Protein AF-V9EUL3-F1 (afdb_monomer)

InterPro domains:
  IPR000719 Protein kinase domain [PS50011] (181-438)
  IPR001245 Serine-threonine/tyrosine-protein kinase, catalytic domain [PF07714] (218-350)
  IPR011009 Protein kinase-like domain superfamily [SSF56112] (216-433)
  IPR051681 Serine/Threonine Kinases and Pseudokinases [PTHR44329] (217-435)

Foldseek 3Di:
DDDDPPPPPVDALLCVQPQVPDDCLDLQHLVDAAFDDAPLLACSRVSNVLSVVSVVDPHSPVSSVLSNLLCVVCVVLRPDPQLLVNLLCVLVNLVSSLVSLCSVCVVVVNNPDPVSVVSVVSNVVSVVVSLVVLVVQLPDPVSVCVSCPDQLSLQLSLQSLVVCCVPRVVSDDPSSVVSSVSSNVVSVVVDPHDDDDDPPQADDDLSVDDQKDKDWDPVALVLLVQLQLQLLLDDDPQAWAWRHWHSGDGTITITHHWAQQDFLPDDPPPDDDDDDDPVVVVVPDDPVVVVVSSLVRQLLSLQQLLSQLLQQVSQVVLQKFAPADASVQFTAHPVQRHIHGYSPRIDHHDDPVDLDPPDDDPRQLVRLQRSLQSVVLSQCCRFPPDNPVSPDDDDPADDPDDDPSADPLSVVLSCLSNPCPDPDNQHSLNNSLSSVVSNPPPDPPDPPDPPDDDQFAPALQQPAPVVVRDGPVVLLVVLVVLLVPLPQVLQNLQSVLLSVLLVLVVVQQRPDPDTHGPVLSVLSVVLSVVSSLLSVQLPQDDSANLLSLLLSLLSNSVSSNSLVSSVVSCVVDPHDCPDPSNVCPVSSVVSNSVSVVVLVCCLQDVVVRLVVDPDPVNSVLSVQSSLSSCCSHVHDPRDDPPDRPPSPDDSRSQKGFDAWDDDDPFFTWTWIDGSNHIDIDTDGPDDPVPVVSVVVVVVVVVVVPD

Sequence (706 aa):
CRFTTFLTVNMGRWQLWVNPRVAESDRWHSSRVGLVRSSAILGDHLVSELRELARASDDDMALARAGQFLNKKLRRFEDESRLLLRLADSARVIVLLQRAIESVLGMNDQLESELRDNWDRNLESERAEFIKKIDEILRDEEKLTNELGNNNRQMQIMTLLKYQLDQYSHVLTPRELDVVCEVFDTIGRRGNVMVGALPHWFAASELEWFRAKTTVVEEGEEACERQAAVWAKLHHPNVRKFFGACHVGTPFMIHEACSALPLLNQTIKRTRGRRKTRRERAIDKKLSKSEELAHRKETQTWRHVLGCALGLQYVHERGLVHERLTVDNLLYSQASQKGVLSGMGLVRRRNSGSLDFHDADPLESSDIFAFGLAIFEILVKDRSPDKIATRNSNFDNLPDVRPDFIKRTEWDLLLRMCTPDLVDSTSMPDVVHQLSVLARRDAPMTTRLPHDTPATVEDVSGYEIQTLGMTLEATLHEIEQICDETDCGSLNNVNRPVCDRIMDVYQQLKASPDPVAMDLVENFTLIVLRFYDMLDQRVLGGTSVVASICASGTVAGKNYSFHHDIDMLLRTSSLHNTAPVHNWQTQWKEARRRQSKTLKSCLEEPEPFFRQMSNDIERSEAVALIQFAASTQLGPSTVNKSEDPPLWFIPPYQVQLGRHIADGSFGAVHEGEWLDTDVVVKQVLLDPSDKENWEQFVTKRICGSH

Radius of gyration: 31.11 Å; Cα contacts (8 Å, |Δi|>4): 818; chains: 1; bounding box: 70×60×97 Å

Secondary structure (DSSP, 8-state):
------------HHHHHTGGGS-TTSTTSTT--S----SS-TTHHHHHHHHHHHHH-S--HHHHHHHHHHHHHHHHHHH---HHHHHHHHHHHHHHHHHHHHHHHHHTT-TTSHHHHHHHHHHHHHHHHHHHHHHHHHT-HHHHHHHH-SHHHHHHHHHHHHHHHHHHGGGS-HHHHHHHHHHHHHHHHHSS----PPPTTB-S-GGGSTTEEEEE-TT-HHHHHHHHHHHTT---TTBPPEEEEE-SSS-EEEEE-EEEPPPTTS-----------HHHHHS---THHHHHHHHHHHHHHHHHHHHHHHHHHHHHTTTEEESS--GGGEEEETTTTEEEE--TTEEE----S-----S--HHHHHHHHHHHHHHHHHHHHHH-S-TTGGGS---SS--SS--TTS-HHHHHHHHHHH-TTSSSPPPHHHHHHHHHHHHT----S-----TTS-SEES-STT-EETTTTEEHHHHHHHHHHHHHS-SSHHHHHHHHHHHHHHHHHHHHHHT-SSPEEHHHHHHHHHHHHHHHHHHHGGGSS---HHHHHHHHHHHHHHHHHHHHHHHHHHHHSS----SGGG-HHHHHHHHHHHHHHHHHHHHH--HHHHTT---HHHHHHHHHHHHHHHHHHT-TTSS-GGGPPPTT---GGGEEEEEEEEEETTEEEEEEEESSSEEEEEEE---TT-HHHHHHHHHHHHSS--

Nearest PDB structures (foldseek):
  3v5j-assembly2_B  TM=6.708E-01  e=3.372E-04  Homo sapiens
  2hwo-assembly2_B  TM=5.797E-01  e=7.414E-04  Gallus gallus
  8jf3-assembly1_B  TM=6.203E-01  e=2.756E-03  Homo sapiens
  6hvf-assembly1_A  TM=6.082E-01  e=2.879E-03  Gallus gallus
  1yoj-assembly2_B  TM=5.974E-01  e=2.879E-03  Homo sapiens

Structure (mmCIF, N/CA/C/O backbone):
data_AF-V9EUL3-F1
#
_entry.id   AF-V9EUL3-F1
#
loop_
_atom_site.group_PDB
_atom_site.id
_atom_site.type_symbol
_atom_site.label_atom_id
_atom_site.label_alt_id
_atom_site.label_comp_id
_atom_site.label_asym_id
_atom_site.label_entity_id
_atom_site.label_seq_id
_atom_site.pdbx_PDB_ins_code
_atom_site.Cartn_x
_atom_site.Cartn_y
_atom_site.Cartn_z
_atom_site.occupancy
_atom_site.B_iso_or_equiv
_atom_site.auth_seq_id
_atom_site.auth_comp_id
_atom_site.auth_asym_id
_atom_site.auth_atom_id
_atom_site.pdbx_PDB_model_num
ATOM 1 N N . CYS A 1 1 ? 27.782 -24.296 52.642 1.00 33.06 1 CYS A N 1
ATOM 2 C CA . CYS A 1 1 ? 26.795 -23.293 53.090 1.00 33.06 1 CYS A CA 1
ATOM 3 C C . CYS A 1 1 ? 25.763 -23.046 51.996 1.00 33.06 1 CYS A C 1
ATOM 5 O O . CYS A 1 1 ? 26.137 -22.580 50.935 1.00 33.06 1 CYS A O 1
ATOM 7 N N . ARG A 1 2 ? 24.506 -23.410 52.292 1.00 31.02 2 ARG A N 1
ATOM 8 C CA . ARG A 1 2 ? 23.234 -23.065 51.622 1.00 31.02 2 ARG A CA 1
ATOM 9 C C . ARG A 1 2 ? 23.160 -23.237 50.095 1.00 31.02 2 ARG A C 1
ATOM 11 O O . ARG A 1 2 ? 23.270 -22.284 49.337 1.00 31.02 2 ARG A O 1
ATOM 18 N N . PHE A 1 3 ? 22.839 -24.466 49.687 1.00 31.30 3 PHE A N 1
ATOM 19 C CA . PHE A 1 3 ? 22.032 -24.715 48.493 1.00 31.30 3 PHE A CA 1
ATOM 20 C C . PHE A 1 3 ? 20.616 -24.181 48.754 1.00 31.30 3 PHE A C 1
ATOM 22 O O . PHE A 1 3 ? 19.887 -24.747 49.565 1.00 31.30 3 PHE A O 1
ATOM 29 N N . THR A 1 4 ? 20.234 -23.083 48.107 1.00 32.59 4 THR A N 1
ATOM 30 C CA . THR A 1 4 ? 18.826 -22.726 47.916 1.00 32.59 4 THR A CA 1
ATOM 31 C C . THR A 1 4 ? 18.356 -23.385 46.630 1.00 32.59 4 THR A C 1
ATOM 33 O O . THR A 1 4 ? 18.744 -23.010 45.525 1.00 32.59 4 THR A O 1
ATOM 36 N N . THR A 1 5 ? 17.536 -24.412 46.793 1.00 35.25 5 THR A N 1
ATOM 37 C CA . THR A 1 5 ? 16.738 -25.036 45.746 1.00 35.25 5 THR A CA 1
ATOM 38 C C . THR A 1 5 ? 15.855 -23.953 45.122 1.00 35.25 5 THR A C 1
ATOM 40 O O . THR A 1 5 ? 14.875 -23.525 45.728 1.00 35.25 5 THR A O 1
ATOM 43 N N . PHE A 1 6 ? 16.203 -23.464 43.929 1.00 33.72 6 PHE A N 1
ATOM 44 C CA . PHE A 1 6 ? 15.247 -22.733 43.102 1.00 33.72 6 PHE A CA 1
ATOM 45 C C . PHE A 1 6 ? 14.192 -23.746 42.652 1.00 33.72 6 PHE A C 1
ATOM 47 O O . PHE A 1 6 ? 14.381 -24.467 41.672 1.00 33.72 6 PHE A O 1
ATOM 54 N N . LEU A 1 7 ? 13.091 -23.819 43.401 1.00 34.94 7 LEU A N 1
ATOM 55 C CA . LEU A 1 7 ? 11.810 -24.259 42.866 1.00 34.94 7 LEU A CA 1
ATOM 56 C C . LEU A 1 7 ? 11.535 -23.368 41.654 1.00 34.94 7 LEU A C 1
ATOM 58 O O . LEU A 1 7 ? 11.212 -22.189 41.787 1.00 34.94 7 LEU A O 1
ATOM 62 N N . THR A 1 8 ? 11.743 -23.911 40.461 1.00 37.00 8 THR A N 1
ATOM 63 C CA . THR A 1 8 ? 11.222 -23.321 39.236 1.00 37.00 8 THR A CA 1
ATOM 64 C C . THR A 1 8 ? 9.712 -23.480 39.320 1.00 37.00 8 THR A C 1
ATOM 66 O O . THR A 1 8 ? 9.162 -24.510 38.949 1.00 37.00 8 THR A O 1
ATOM 69 N N . VAL A 1 9 ? 9.039 -22.478 39.893 1.00 46.56 9 VAL A N 1
ATOM 70 C CA . VAL A 1 9 ? 7.596 -22.316 39.719 1.00 46.56 9 VAL A CA 1
ATOM 71 C C . VAL A 1 9 ? 7.387 -22.274 38.212 1.00 46.56 9 VAL A C 1
ATOM 73 O O . VAL A 1 9 ? 7.934 -21.400 37.535 1.00 46.56 9 VAL A O 1
ATOM 76 N N . ASN A 1 10 ? 6.688 -23.272 37.683 1.00 58.12 10 ASN A N 1
ATOM 77 C CA . ASN A 1 10 ? 6.337 -23.342 36.276 1.00 58.12 10 ASN A CA 1
ATOM 78 C C . ASN A 1 10 ? 5.360 -22.181 36.023 1.00 58.12 10 ASN A C 1
ATOM 80 O O . ASN A 1 10 ? 4.167 -22.300 36.278 1.00 58.12 10 ASN A O 1
ATOM 84 N N . MET A 1 11 ? 5.884 -20.998 35.687 1.00 70.38 11 MET A N 1
ATOM 85 C CA . MET A 1 11 ? 5.055 -19.821 35.433 1.00 70.38 11 MET A CA 1
ATOM 86 C C . MET A 1 11 ? 4.223 -20.078 34.176 1.00 70.38 11 MET A C 1
ATOM 88 O O . MET A 1 11 ? 4.790 -20.362 33.116 1.00 70.38 11 MET A O 1
ATOM 92 N N . GLY A 1 12 ? 2.902 -19.954 34.300 1.00 85.25 12 GLY A N 1
ATOM 93 C CA . GLY A 1 12 ? 1.974 -20.023 33.174 1.00 85.25 12 GLY A CA 1
ATOM 94 C C . GLY A 1 12 ? 2.268 -18.957 32.115 1.00 85.25 12 GLY A C 1
ATOM 95 O O . GLY A 1 12 ? 2.970 -17.957 32.335 1.00 85.25 12 GLY A O 1
ATOM 96 N N . ARG A 1 13 ? 1.761 -19.183 30.904 1.00 92.94 13 ARG A N 1
ATOM 97 C CA . ARG A 1 13 ? 1.953 -18.291 29.757 1.00 92.94 13 ARG A CA 1
ATOM 98 C C . ARG A 1 13 ? 1.288 -16.942 29.987 1.00 92.94 13 ARG A C 1
ATOM 100 O O . ARG A 1 13 ? 1.841 -15.940 29.534 1.00 92.94 13 ARG A O 1
ATOM 107 N N . TRP A 1 14 ? 0.185 -16.872 30.729 1.00 94.38 14 TRP A N 1
ATOM 108 C CA . TRP A 1 14 ? -0.475 -15.616 31.078 1.00 94.38 14 TRP A CA 1
ATOM 109 C C . TRP A 1 14 ? 0.453 -14.700 31.881 1.00 94.38 14 TRP A C 1
ATOM 111 O O . TRP A 1 14 ? 0.612 -13.526 31.533 1.00 94.38 14 TRP A O 1
ATOM 121 N N . GLN A 1 15 ? 1.158 -15.237 32.887 1.00 93.62 15 GLN A N 1
ATOM 122 C CA . GLN A 1 15 ? 2.125 -14.460 33.672 1.00 93.62 15 GLN A CA 1
ATOM 123 C C . GLN A 1 15 ? 3.308 -13.971 32.825 1.00 93.62 15 GLN A C 1
ATOM 125 O O . GLN A 1 15 ? 3.889 -12.930 33.120 1.00 93.62 15 GLN A O 1
ATOM 130 N N . LEU A 1 16 ? 3.664 -14.690 31.759 1.00 92.75 16 LEU A N 1
ATOM 131 C CA . LEU A 1 16 ? 4.765 -14.317 30.868 1.00 92.75 16 LEU A CA 1
ATOM 132 C C . LEU A 1 16 ? 4.341 -13.343 29.760 1.00 92.75 16 LEU A C 1
ATOM 134 O O . LEU A 1 16 ? 5.162 -12.558 29.277 1.00 92.75 16 LEU A O 1
ATOM 138 N N . TRP A 1 17 ? 3.094 -13.419 29.295 1.00 92.94 17 TRP A N 1
ATOM 139 C CA . TRP A 1 17 ? 2.640 -12.734 28.081 1.00 92.94 17 TRP A CA 1
ATOM 140 C C . TRP A 1 17 ? 1.683 -11.575 28.341 1.00 92.94 17 TRP A C 1
ATOM 142 O O . TRP A 1 17 ? 1.701 -10.627 27.552 1.00 92.94 17 TRP A O 1
ATOM 152 N N . VAL A 1 18 ? 0.907 -11.603 29.425 1.00 94.50 18 VAL A N 1
ATOM 153 C CA . VAL A 1 18 ? -0.072 -10.557 29.760 1.00 94.50 18 VAL A CA 1
ATOM 154 C C . VAL A 1 18 ? 0.434 -9.686 30.906 1.00 94.50 18 VAL A C 1
ATOM 156 O O . VAL A 1 18 ? 0.580 -8.484 30.705 1.00 94.50 18 VAL A O 1
ATOM 159 N N . ASN A 1 19 ? 0.801 -10.268 32.056 1.00 95.50 19 ASN A N 1
ATOM 160 C CA . ASN A 1 19 ? 1.192 -9.494 33.249 1.00 95.50 19 ASN A CA 1
ATOM 161 C C . ASN A 1 19 ? 2.267 -8.417 32.997 1.00 95.50 19 ASN A C 1
ATOM 163 O O . ASN A 1 19 ? 2.088 -7.307 33.483 1.00 95.50 19 ASN A O 1
ATOM 167 N N . PRO A 1 20 ? 3.338 -8.646 32.205 1.00 95.31 20 PRO A N 1
ATOM 168 C CA . PRO A 1 20 ? 4.370 -7.626 31.991 1.00 95.31 20 PRO A CA 1
ATOM 169 C C . PRO A 1 20 ? 3.895 -6.386 31.216 1.00 95.31 20 PRO A C 1
ATOM 171 O O . PRO A 1 20 ? 4.674 -5.457 31.024 1.00 95.31 20 PRO A O 1
ATOM 174 N N . ARG A 1 21 ? 2.660 -6.395 30.696 1.00 91.94 21 ARG A N 1
ATOM 175 C CA . ARG A 1 21 ? 2.068 -5.312 29.897 1.00 91.94 21 ARG A CA 1
ATOM 176 C C . ARG A 1 21 ? 1.068 -4.469 30.681 1.00 91.94 21 ARG A C 1
ATOM 178 O O . ARG A 1 21 ? 0.577 -3.486 30.138 1.00 91.94 21 ARG A O 1
ATOM 185 N N . VAL A 1 22 ? 0.743 -4.859 31.912 1.00 93.69 22 VAL A N 1
ATOM 186 C CA . VAL A 1 22 ? -0.338 -4.257 32.697 1.00 93.69 22 VAL A CA 1
ATOM 187 C C . VAL A 1 22 ? 0.098 -4.047 34.143 1.00 93.69 22 VAL A C 1
ATOM 189 O O . VAL A 1 22 ? 0.951 -4.768 34.656 1.00 93.69 22 VAL A O 1
ATOM 192 N N . ALA A 1 23 ? -0.471 -3.042 34.806 1.00 93.38 23 ALA A N 1
ATOM 193 C CA . ALA A 1 23 ? -0.219 -2.819 36.226 1.00 93.38 23 ALA A CA 1
ATOM 194 C C . ALA A 1 23 ? -0.854 -3.933 37.071 1.00 93.38 23 ALA A C 1
ATOM 196 O O . ALA A 1 23 ? -1.847 -4.535 36.674 1.00 93.38 23 ALA A O 1
ATOM 197 N N . GLU A 1 24 ? -0.341 -4.171 38.276 1.00 92.69 24 GLU A N 1
ATOM 198 C CA . GLU A 1 24 ? -0.899 -5.192 39.174 1.00 92.69 24 GLU A CA 1
ATOM 199 C C . GLU A 1 24 ? -2.355 -4.899 39.594 1.00 92.69 24 GLU A C 1
ATOM 201 O O . GLU A 1 24 ? -3.129 -5.812 39.881 1.00 92.69 24 GLU A O 1
ATOM 206 N N . SER A 1 25 ? -2.753 -3.623 39.585 1.00 91.06 25 SER A N 1
ATOM 207 C CA . SER A 1 25 ? -4.126 -3.176 39.839 1.00 91.06 25 SER A CA 1
ATOM 208 C C . SER A 1 25 ? -5.067 -3.335 38.639 1.00 91.06 25 SER A C 1
ATOM 210 O O . SER A 1 25 ? -6.284 -3.219 38.805 1.00 91.06 25 SER A O 1
ATOM 212 N N . ASP A 1 26 ? -4.540 -3.600 37.448 1.00 94.00 26 ASP A N 1
ATOM 213 C CA . ASP A 1 26 ? -5.305 -3.672 36.207 1.00 94.00 26 ASP A CA 1
ATOM 214 C C . ASP A 1 26 ? -6.207 -4.924 36.181 1.00 94.00 26 ASP A C 1
ATOM 216 O O . ASP A 1 26 ? -5.843 -5.971 36.729 1.00 94.00 26 ASP A O 1
ATOM 220 N N . ARG A 1 27 ? -7.384 -4.844 35.536 1.00 95.38 27 ARG A N 1
ATOM 221 C CA . ARG A 1 27 ? -8.295 -5.990 35.381 1.00 95.38 27 ARG A CA 1
ATOM 222 C C . ARG A 1 27 ? -7.607 -7.164 34.684 1.00 95.38 27 ARG A C 1
ATOM 224 O O . ARG A 1 27 ? -7.942 -8.304 34.951 1.00 95.38 27 ARG A O 1
ATOM 231 N N . TRP A 1 28 ? -6.621 -6.930 33.826 1.00 96.25 28 TRP A N 1
ATOM 232 C CA . TRP A 1 28 ? -5.928 -7.987 33.081 1.00 96.25 28 TRP A CA 1
ATOM 233 C C . TRP A 1 28 ? -4.908 -8.794 33.900 1.00 96.25 28 TRP A C 1
ATOM 235 O O . TRP A 1 28 ? -4.511 -9.888 33.483 1.00 96.25 28 TRP A O 1
ATOM 245 N N . HIS A 1 29 ? -4.452 -8.272 35.041 1.00 96.12 29 HIS A N 1
ATOM 246 C CA . HIS A 1 29 ? -3.358 -8.881 35.791 1.00 96.12 29 HIS A CA 1
ATOM 247 C C . HIS A 1 29 ? -3.802 -10.157 36.522 1.00 96.12 29 HIS A C 1
ATOM 249 O O . HIS A 1 29 ? -4.846 -10.191 37.172 1.00 96.12 29 HIS A O 1
ATOM 255 N N . SER A 1 30 ? -2.988 -11.218 36.471 1.00 93.69 30 SER A N 1
ATOM 256 C CA . SER A 1 30 ? -3.366 -12.531 37.024 1.00 93.69 30 SER A CA 1
ATOM 257 C C . SER A 1 30 ? -3.509 -12.576 38.553 1.00 93.69 30 SER A C 1
ATOM 259 O O . SER A 1 30 ? -4.006 -13.572 39.080 1.00 93.69 30 SER A O 1
ATOM 261 N N . SER A 1 31 ? -3.043 -11.550 39.280 1.00 93.25 31 SER A N 1
ATOM 262 C CA . SER A 1 31 ? -3.255 -11.430 40.735 1.00 93.25 31 SER A CA 1
ATOM 263 C C . SER A 1 31 ? -4.700 -11.071 41.092 1.00 93.25 31 SER A C 1
ATOM 265 O O . SER A 1 31 ? -5.115 -11.266 42.233 1.00 93.25 31 SER A O 1
ATOM 267 N N . ARG A 1 32 ? -5.484 -10.571 40.128 1.00 94.50 32 ARG A N 1
ATOM 268 C CA . ARG A 1 32 ? -6.911 -10.312 40.304 1.00 94.50 32 ARG A CA 1
ATOM 269 C C . ARG A 1 32 ? -7.708 -11.615 40.221 1.00 94.50 32 ARG A C 1
ATOM 271 O O . ARG A 1 32 ? -7.505 -12.416 39.306 1.00 94.50 32 ARG A O 1
ATOM 278 N N . VAL A 1 33 ? -8.632 -11.802 41.160 1.00 90.81 33 VAL A N 1
ATOM 279 C CA . VAL A 1 33 ? -9.498 -12.987 41.265 1.00 90.81 33 VAL A CA 1
ATOM 280 C C . VAL A 1 33 ? -10.951 -12.558 41.122 1.00 90.81 33 VAL A C 1
ATOM 282 O O . VAL A 1 33 ? -11.360 -11.578 41.748 1.00 90.81 33 VAL A O 1
ATOM 285 N N . GLY A 1 34 ? -11.711 -13.291 40.309 1.00 92.00 34 GLY A N 1
ATOM 286 C CA . GLY A 1 34 ? -13.106 -12.981 40.016 1.00 92.00 34 GLY A CA 1
ATOM 287 C C . GLY A 1 34 ? -13.290 -11.674 39.241 1.00 92.00 34 GLY A C 1
ATOM 288 O O . GLY A 1 34 ? -12.338 -11.100 38.698 1.00 92.00 34 GLY A O 1
ATOM 289 N N . LEU A 1 35 ? -14.541 -11.208 39.189 1.00 94.25 35 LEU A N 1
ATOM 290 C CA . LEU A 1 35 ? -14.941 -10.043 38.406 1.00 94.25 35 LEU A CA 1
ATOM 291 C C . LEU A 1 35 ? -14.294 -8.758 38.940 1.00 94.25 35 LEU A C 1
ATOM 293 O O . LEU A 1 35 ? -14.476 -8.383 40.098 1.00 94.25 35 LEU A O 1
ATOM 297 N N . VAL A 1 36 ? -13.590 -8.042 38.062 1.00 95.00 36 VAL A N 1
ATOM 298 C CA . VAL A 1 36 ? -13.013 -6.725 38.359 1.00 95.00 36 VAL A CA 1
ATOM 299 C C . VAL A 1 36 ? -13.748 -5.694 37.522 1.00 95.00 36 VAL A C 1
ATOM 301 O O . VAL A 1 36 ? -13.611 -5.692 36.302 1.00 95.00 36 VAL A O 1
ATOM 304 N N . ARG A 1 37 ? -14.509 -4.818 38.183 1.00 93.25 37 ARG A N 1
ATOM 305 C CA . ARG A 1 37 ? -15.196 -3.704 37.524 1.00 93.25 37 ARG A CA 1
ATOM 306 C C . ARG A 1 37 ? -14.199 -2.608 37.181 1.00 93.25 37 ARG A C 1
ATOM 308 O O . ARG A 1 37 ? -13.534 -2.076 38.071 1.00 93.25 37 ARG A O 1
ATOM 315 N N . SER A 1 38 ? -14.098 -2.275 35.904 1.00 92.75 38 SER A N 1
ATOM 316 C CA . SER A 1 38 ? -13.234 -1.205 35.414 1.00 92.75 38 SER A CA 1
ATOM 317 C C . SER A 1 38 ? -14.044 0.041 35.050 1.00 92.75 38 SER A C 1
ATOM 319 O O . SER A 1 38 ? -15.269 0.009 34.927 1.00 92.75 38 SER A O 1
ATOM 321 N N . SER A 1 39 ? -13.358 1.165 34.819 1.00 90.56 39 SER A N 1
ATOM 322 C CA . SER A 1 39 ? -13.976 2.303 34.127 1.00 90.56 39 SER A CA 1
ATOM 323 C C . SER A 1 39 ? -14.440 1.908 32.723 1.00 90.56 39 SER A C 1
ATOM 325 O O . SER A 1 39 ? -15.335 2.555 32.174 1.00 90.56 39 SER A O 1
ATOM 327 N N . ALA A 1 40 ? -13.866 0.836 32.157 1.00 89.06 40 ALA A N 1
ATOM 328 C CA . ALA A 1 40 ? -14.165 0.397 30.817 1.00 89.06 40 ALA A CA 1
ATOM 329 C C . ALA A 1 40 ? -15.574 -0.203 30.675 1.00 89.06 40 ALA A C 1
ATOM 331 O O . ALA A 1 40 ? -16.248 0.072 29.681 1.00 89.06 40 ALA A O 1
ATOM 332 N N . ILE A 1 41 ? -16.036 -0.946 31.685 1.00 94.94 41 ILE A N 1
ATOM 333 C CA . ILE A 1 41 ? -17.297 -1.708 31.711 1.00 94.94 41 ILE A CA 1
ATOM 334 C C . ILE A 1 41 ? -17.306 -2.844 30.681 1.00 94.94 41 ILE A C 1
ATOM 336 O O . ILE A 1 41 ? -17.338 -4.007 31.065 1.00 94.94 41 ILE A O 1
ATOM 340 N N . LEU A 1 42 ? -17.222 -2.527 29.384 1.00 96.62 42 LEU A N 1
ATOM 341 C CA . LEU A 1 42 ? -17.258 -3.518 28.310 1.00 96.62 42 LEU A CA 1
ATOM 342 C C . LEU A 1 42 ? -16.093 -4.516 28.426 1.00 96.62 42 LEU A C 1
ATOM 344 O O . LEU A 1 42 ? -14.908 -4.151 28.460 1.00 96.62 42 LEU A O 1
ATOM 348 N N . GLY A 1 43 ? -16.441 -5.798 28.466 1.00 95.88 43 GLY A N 1
ATOM 349 C CA . GLY A 1 43 ? -15.536 -6.934 28.550 1.00 95.88 43 GLY A CA 1
ATOM 350 C C . GLY A 1 43 ? -15.049 -7.277 29.959 1.00 95.88 43 GLY A C 1
ATOM 351 O O . GLY A 1 43 ? -14.179 -8.135 30.066 1.00 95.88 43 GLY A O 1
ATOM 352 N N . ASP A 1 44 ? -15.539 -6.643 31.033 1.00 96.56 44 ASP A N 1
ATOM 353 C CA . ASP A 1 44 ? -15.066 -6.927 32.404 1.00 96.56 44 ASP A CA 1
ATOM 354 C C . ASP A 1 44 ? -15.238 -8.414 32.762 1.00 96.56 44 ASP A C 1
ATOM 356 O O . ASP A 1 44 ? -14.316 -9.047 33.295 1.00 96.56 44 ASP A O 1
ATOM 360 N N . HIS A 1 45 ? -16.389 -8.980 32.405 1.00 96.12 45 HIS A N 1
ATOM 361 C CA . HIS A 1 45 ? -16.736 -10.380 32.577 1.00 96.12 45 HIS A CA 1
ATOM 362 C C . HIS A 1 45 ? -15.870 -11.279 31.700 1.00 96.12 45 HIS A C 1
ATOM 364 O O . HIS A 1 45 ? -15.229 -12.185 32.221 1.00 96.12 45 HIS A O 1
ATOM 370 N N . LEU A 1 46 ? -15.756 -11.005 30.394 1.00 95.31 46 LEU A N 1
ATOM 371 C CA . LEU A 1 46 ? -14.929 -11.825 29.499 1.00 95.31 46 LEU A CA 1
ATOM 372 C C . LEU A 1 46 ? -13.474 -11.891 29.975 1.00 95.31 46 LEU A C 1
ATOM 374 O O . LEU A 1 46 ? -12.884 -12.967 30.024 1.00 95.31 46 LEU A O 1
ATOM 378 N N . VAL A 1 47 ? -12.882 -10.757 30.361 1.00 96.19 47 VAL A N 1
ATOM 379 C CA . VAL A 1 47 ? -11.505 -10.759 30.873 1.00 96.19 47 VAL A CA 1
ATOM 380 C C . VAL A 1 47 ? -11.419 -11.553 32.177 1.00 96.19 47 VAL A C 1
ATOM 382 O O . VAL A 1 47 ? -10.440 -12.267 32.376 1.00 96.19 47 VAL A O 1
ATOM 385 N N . SER A 1 48 ? -12.432 -11.466 33.047 1.00 95.38 48 SER A N 1
ATOM 386 C CA . SER A 1 48 ? -12.517 -12.300 34.252 1.00 95.38 48 SER A CA 1
ATOM 387 C C . SER A 1 48 ? -12.485 -13.783 33.931 1.00 95.38 48 SER A C 1
ATOM 389 O O . SER A 1 48 ? -11.618 -14.495 34.432 1.00 95.38 48 SER A O 1
ATOM 391 N N . GLU A 1 49 ? -13.357 -14.224 33.039 1.00 93.94 49 GLU A N 1
ATOM 392 C CA . GLU A 1 49 ? -13.459 -15.622 32.644 1.00 93.94 49 GLU A CA 1
ATOM 393 C C . GLU A 1 49 ? -12.169 -16.126 31.992 1.00 93.94 49 GLU A C 1
ATOM 395 O O . GLU A 1 49 ? -11.678 -17.194 32.343 1.00 93.94 49 GLU A O 1
ATOM 400 N N . LEU A 1 50 ? -11.537 -15.330 31.123 1.00 93.44 50 LEU A N 1
ATOM 401 C CA . LEU A 1 50 ? -10.243 -15.687 30.533 1.00 93.44 50 LEU A CA 1
ATOM 402 C C . LEU A 1 50 ? -9.151 -15.885 31.589 1.00 93.44 50 LEU A C 1
ATOM 404 O O . LEU A 1 50 ? -8.348 -16.811 31.462 1.00 93.44 50 LEU A O 1
ATOM 408 N N . ARG A 1 51 ? -9.115 -15.041 32.630 1.00 94.25 51 ARG A N 1
ATOM 409 C CA . ARG A 1 51 ? -8.161 -15.192 33.740 1.00 94.25 51 ARG A CA 1
ATOM 410 C C . ARG A 1 51 ? -8.439 -16.456 34.548 1.00 94.25 51 ARG A C 1
ATOM 412 O O . ARG A 1 51 ? -7.492 -17.161 34.888 1.00 94.25 51 ARG A O 1
ATOM 419 N N . GLU A 1 52 ? -9.702 -16.732 34.870 1.00 92.56 52 GLU A N 1
ATOM 420 C CA . GLU A 1 52 ? -10.082 -17.913 35.652 1.00 92.56 52 GLU A CA 1
ATOM 421 C C . GLU A 1 52 ? -9.826 -19.210 34.872 1.00 92.56 52 GLU A C 1
ATOM 423 O O . GLU A 1 52 ? -9.198 -20.126 35.403 1.00 92.56 52 GLU A O 1
ATOM 428 N N . LEU A 1 53 ? -10.187 -19.256 33.586 1.00 91.06 53 LEU A N 1
ATOM 429 C CA . LEU A 1 53 ? -9.878 -20.383 32.702 1.00 91.06 53 LEU A CA 1
ATOM 430 C C . LEU A 1 53 ? -8.366 -20.600 32.567 1.00 91.06 53 LEU A C 1
ATOM 432 O O . LEU A 1 53 ? -7.899 -21.734 32.641 1.00 91.06 53 LEU A O 1
ATOM 436 N N . ALA A 1 54 ? -7.578 -19.529 32.417 1.00 91.06 54 ALA A N 1
ATOM 437 C CA . ALA A 1 54 ? -6.121 -19.639 32.334 1.00 91.06 54 ALA A CA 1
ATOM 438 C C . ALA A 1 54 ? -5.508 -20.140 33.650 1.00 91.06 54 ALA A C 1
ATOM 440 O O . ALA A 1 54 ? -4.522 -20.869 33.628 1.00 91.06 54 ALA A O 1
ATOM 441 N N . ARG A 1 55 ? -6.096 -19.777 34.796 1.00 90.19 55 ARG A N 1
ATOM 442 C CA . ARG A 1 55 ? -5.662 -20.242 36.120 1.00 90.19 55 ARG A CA 1
ATOM 443 C C . ARG A 1 55 ? -6.006 -21.711 36.367 1.00 90.19 55 ARG A C 1
ATOM 445 O O . ARG A 1 55 ? -5.259 -22.382 37.073 1.00 90.19 55 ARG A O 1
ATOM 452 N N . ALA A 1 56 ? -7.127 -22.181 35.824 1.00 88.88 56 ALA A N 1
ATOM 453 C CA . ALA A 1 56 ? -7.579 -23.564 35.946 1.00 88.88 56 ALA A CA 1
ATOM 454 C C . ALA A 1 56 ? -6.934 -24.517 34.921 1.00 88.88 56 ALA A C 1
ATOM 456 O O . ALA A 1 56 ? -7.010 -25.729 35.105 1.00 88.88 56 ALA A O 1
ATOM 457 N N . SER A 1 57 ? -6.320 -23.992 33.855 1.00 86.31 57 SER A N 1
ATOM 458 C CA . SER A 1 57 ? -5.691 -24.793 32.798 1.00 86.31 57 SER A CA 1
ATOM 459 C C . SER A 1 57 ? -4.256 -25.204 33.141 1.00 86.31 57 SER A C 1
ATOM 461 O O . SER A 1 57 ? -3.451 -24.383 33.579 1.00 86.31 57 SER A O 1
ATOM 463 N N . ASP A 1 58 ? -3.906 -26.458 32.840 1.00 81.88 58 ASP A N 1
ATOM 464 C CA . ASP A 1 58 ? -2.526 -26.960 32.909 1.00 81.88 58 ASP A CA 1
ATOM 465 C C . ASP A 1 58 ? -1.634 -26.405 31.772 1.00 81.88 58 ASP A C 1
ATOM 467 O O . ASP A 1 58 ? -0.421 -26.257 31.947 1.00 81.88 58 ASP A O 1
ATOM 471 N N . ASP A 1 59 ? -2.224 -26.072 30.613 1.00 86.62 59 ASP A N 1
ATOM 472 C CA . ASP A 1 59 ? -1.580 -25.345 29.507 1.00 86.62 59 ASP A CA 1
ATOM 473 C C . ASP A 1 59 ? -2.459 -24.166 29.074 1.00 86.62 59 ASP A C 1
ATOM 475 O O . ASP A 1 59 ? -3.438 -24.292 28.337 1.00 86.62 59 ASP A O 1
ATOM 479 N N . ASP A 1 60 ? -2.112 -22.977 29.549 1.00 90.06 60 ASP A N 1
ATOM 480 C CA . ASP A 1 60 ? -2.841 -21.738 29.296 1.00 90.06 60 ASP A CA 1
ATOM 481 C C . ASP A 1 60 ? -2.383 -21.023 28.014 1.00 90.06 60 ASP A C 1
ATOM 483 O O . ASP A 1 60 ? -2.722 -19.860 27.802 1.00 90.06 60 ASP A O 1
ATOM 487 N N . MET A 1 61 ? -1.612 -21.673 27.129 1.00 90.00 61 MET A N 1
ATOM 488 C CA . MET A 1 61 ? -1.015 -21.015 25.962 1.00 90.00 61 MET A CA 1
ATOM 489 C C . MET A 1 61 ? -2.034 -20.309 25.061 1.00 90.00 61 MET A C 1
ATOM 491 O O . MET A 1 61 ? -1.813 -19.157 24.675 1.00 90.00 61 MET A O 1
ATOM 495 N N . ALA A 1 62 ? -3.121 -20.986 24.692 1.00 86.56 62 ALA A N 1
ATOM 496 C CA . ALA A 1 62 ? -4.141 -20.419 23.812 1.00 86.56 62 ALA A CA 1
ATOM 497 C C . ALA A 1 62 ? -4.859 -19.234 24.479 1.00 86.56 62 ALA A C 1
ATOM 499 O O . ALA A 1 62 ? -4.965 -18.158 23.886 1.00 86.56 62 ALA A O 1
ATOM 500 N N . LEU A 1 63 ? -5.240 -19.394 25.749 1.00 91.25 63 LEU A N 1
ATOM 501 C CA . LEU A 1 63 ? -5.896 -18.364 26.559 1.00 91.25 63 LEU A CA 1
ATOM 502 C C . LEU A 1 63 ? -4.990 -17.149 26.774 1.00 91.25 63 LEU A C 1
ATOM 504 O O . LEU A 1 63 ? -5.420 -16.016 26.586 1.00 91.25 63 LEU A O 1
ATOM 508 N N . ALA A 1 64 ? -3.709 -17.361 27.074 1.00 92.12 64 ALA A N 1
ATOM 509 C CA . ALA A 1 64 ? -2.726 -16.295 27.221 1.00 92.12 64 ALA A CA 1
ATOM 510 C C . ALA A 1 64 ? -2.476 -15.538 25.907 1.00 92.12 64 ALA A C 1
ATOM 512 O O . ALA A 1 64 ? -2.253 -14.326 25.938 1.00 92.12 64 ALA A O 1
ATOM 513 N N . ARG A 1 65 ? -2.531 -16.210 24.744 1.00 90.38 65 ARG A N 1
ATOM 514 C CA . ARG A 1 65 ? -2.492 -15.527 23.435 1.00 90.38 65 ARG A CA 1
ATOM 515 C C . ARG A 1 65 ? -3.748 -14.705 23.197 1.00 90.38 65 ARG A C 1
ATOM 517 O O . ARG A 1 65 ? -3.618 -13.551 22.794 1.00 90.38 65 ARG A O 1
ATOM 524 N N . ALA A 1 66 ? -4.926 -15.272 23.456 1.00 90.12 66 ALA A N 1
ATOM 525 C CA . ALA A 1 66 ? -6.197 -14.566 23.324 1.00 90.12 66 ALA A CA 1
ATOM 526 C C . ALA A 1 66 ? -6.232 -13.332 24.239 1.00 90.12 66 ALA A C 1
ATOM 528 O O . ALA A 1 66 ? -6.500 -12.228 23.771 1.00 90.12 66 ALA A O 1
ATOM 529 N N . GLY A 1 67 ? -5.838 -13.485 25.505 1.00 93.31 67 GLY A N 1
ATOM 530 C CA . GLY A 1 67 ? -5.735 -12.399 26.475 1.00 93.31 67 GLY A CA 1
ATOM 531 C C . GLY A 1 67 ? -4.728 -11.325 26.064 1.00 93.31 67 GLY A C 1
ATOM 532 O O . GLY A 1 67 ? -5.053 -10.142 26.080 1.00 93.31 67 GLY A O 1
ATOM 533 N N . GLN A 1 68 ? -3.528 -11.708 25.611 1.00 93.25 68 GLN A N 1
ATOM 534 C CA . GLN A 1 68 ? -2.532 -10.754 25.107 1.00 93.25 68 GLN A CA 1
ATOM 535 C C . GLN A 1 68 ? -3.041 -9.985 23.879 1.00 93.25 68 GLN A C 1
ATOM 537 O O . GLN A 1 68 ? -2.823 -8.775 23.768 1.00 93.25 68 GLN A O 1
ATOM 542 N N . PHE A 1 69 ? -3.688 -10.683 22.945 1.00 90.19 69 PHE A N 1
ATOM 543 C CA . PHE A 1 69 ? -4.261 -10.080 21.749 1.00 90.19 69 PHE A CA 1
ATOM 544 C C . PHE A 1 69 ? -5.371 -9.092 22.111 1.00 90.19 69 PHE A C 1
ATOM 546 O O . PHE A 1 69 ? -5.325 -7.940 21.677 1.00 90.19 69 PHE A O 1
ATOM 553 N N . LEU A 1 70 ? -6.323 -9.516 22.943 1.00 92.75 70 LEU A N 1
ATOM 554 C CA . LEU A 1 70 ? -7.471 -8.711 23.333 1.00 92.75 70 LEU A CA 1
ATOM 555 C C . LEU A 1 70 ? -7.043 -7.498 24.173 1.00 92.75 70 LEU A C 1
ATOM 557 O O . LEU A 1 70 ? -7.459 -6.385 23.865 1.00 92.75 70 LEU A O 1
ATOM 561 N N . ASN A 1 71 ? -6.117 -7.665 25.124 1.00 94.12 71 ASN A N 1
ATOM 562 C CA . ASN A 1 71 ? -5.528 -6.561 25.887 1.00 94.12 71 ASN A CA 1
ATOM 563 C C . ASN A 1 71 ? -4.899 -5.507 24.966 1.00 94.12 71 ASN A C 1
ATOM 565 O O . ASN A 1 71 ? -5.204 -4.323 25.081 1.00 94.12 71 ASN A O 1
ATOM 569 N N . LYS A 1 72 ? -4.081 -5.930 23.990 1.00 90.62 72 LYS A N 1
ATOM 570 C CA . LYS A 1 72 ? -3.484 -5.005 23.013 1.00 90.62 72 LYS A CA 1
ATOM 571 C C . LYS A 1 72 ? -4.557 -4.246 22.225 1.00 90.62 72 LYS A C 1
ATOM 573 O O . LYS A 1 72 ? -4.374 -3.069 21.923 1.00 90.62 72 LYS A O 1
ATOM 578 N N . LYS A 1 73 ? -5.646 -4.922 21.854 1.00 89.38 73 LYS A N 1
ATOM 579 C CA . LYS A 1 73 ? -6.714 -4.363 21.018 1.00 89.38 73 LYS A CA 1
ATOM 580 C C . LYS A 1 73 ? -7.669 -3.442 21.791 1.00 89.38 73 LYS A C 1
ATOM 582 O O . LYS A 1 73 ? -8.197 -2.506 21.195 1.00 89.38 73 LYS A O 1
ATOM 587 N N . LEU A 1 74 ? -7.866 -3.686 23.086 1.00 92.56 74 LEU A N 1
ATOM 588 C CA . LEU A 1 74 ? -8.731 -2.891 23.962 1.00 92.56 74 LEU A CA 1
ATOM 589 C C . LEU A 1 74 ? -7.998 -1.746 24.664 1.00 92.56 74 LEU A C 1
ATOM 591 O O . LEU A 1 74 ? -8.652 -0.814 25.111 1.00 92.56 74 LEU A O 1
ATOM 595 N N . ARG A 1 75 ? -6.659 -1.747 24.698 1.00 91.25 75 ARG A N 1
ATOM 596 C CA . ARG A 1 75 ? -5.880 -0.757 25.455 1.00 91.25 75 ARG A CA 1
ATOM 597 C C . ARG A 1 75 ? -6.251 0.698 25.158 1.00 91.25 75 ARG A C 1
ATOM 599 O O . ARG A 1 75 ? -6.508 1.447 26.088 1.00 91.25 75 ARG A O 1
ATOM 606 N N . ARG A 1 76 ? -6.350 1.090 23.879 1.00 89.06 76 ARG A N 1
ATOM 607 C CA . ARG A 1 76 ? -6.730 2.472 23.507 1.00 89.06 76 ARG A CA 1
ATOM 608 C C . ARG A 1 76 ? -8.135 2.844 23.994 1.00 89.06 76 ARG A C 1
ATOM 610 O O . ARG A 1 76 ? -8.353 3.983 24.375 1.00 89.06 76 ARG A O 1
ATOM 617 N N . PHE A 1 77 ? -9.061 1.888 23.991 1.00 92.88 77 PHE A N 1
ATOM 618 C CA . PHE A 1 77 ? -10.431 2.086 24.460 1.00 92.88 77 PHE A CA 1
ATOM 619 C C . PHE A 1 77 ? -10.528 2.133 25.992 1.00 92.88 77 PHE A C 1
ATOM 621 O O . PHE A 1 77 ? -11.356 2.864 26.528 1.00 92.88 77 PHE A O 1
ATOM 628 N N . GLU A 1 78 ? -9.705 1.348 26.692 1.00 93.81 78 GLU A N 1
ATOM 629 C CA . GLU A 1 78 ? -9.630 1.319 28.159 1.00 93.81 78 GLU A CA 1
ATOM 630 C C . GLU A 1 78 ? -8.900 2.549 28.733 1.00 93.81 78 GLU A C 1
ATOM 632 O O . GLU A 1 78 ? -9.260 3.006 29.816 1.00 93.81 78 GLU A O 1
ATOM 637 N N . ASP A 1 79 ? -7.910 3.091 28.013 1.00 92.31 79 ASP A N 1
ATOM 638 C CA . ASP A 1 79 ? -7.139 4.279 28.414 1.00 92.31 79 ASP A CA 1
ATOM 639 C C . ASP A 1 79 ? -7.838 5.612 28.093 1.00 92.31 79 ASP A C 1
ATOM 641 O O . ASP A 1 79 ? -7.487 6.642 28.671 1.00 92.31 79 ASP A O 1
ATOM 645 N N . GLU A 1 80 ? -8.809 5.625 27.174 1.00 93.56 80 GLU A N 1
ATOM 646 C CA . GLU A 1 80 ? -9.595 6.828 26.889 1.00 93.56 80 GLU A CA 1
ATOM 647 C C . GLU A 1 80 ? -10.480 7.157 28.096 1.00 93.56 80 GLU A C 1
ATOM 649 O O . GLU A 1 80 ? -11.210 6.311 28.607 1.00 93.56 80 GLU A O 1
ATOM 654 N N . SER A 1 81 ? -10.413 8.395 28.579 1.00 92.88 81 SER A N 1
ATOM 655 C CA . SER A 1 81 ? -11.190 8.831 29.741 1.00 92.88 81 SER A CA 1
ATOM 656 C C . SER A 1 81 ? -12.538 9.433 29.352 1.00 92.88 81 SER A C 1
ATOM 658 O O . SER A 1 81 ? -13.462 9.398 30.162 1.00 92.88 81 SER A O 1
ATOM 660 N N . ARG A 1 82 ? -12.660 9.946 28.120 1.00 93.38 82 ARG A N 1
ATOM 661 C CA . ARG A 1 82 ? -13.869 10.594 27.598 1.00 93.38 82 ARG A CA 1
ATOM 662 C C . ARG A 1 82 ? -14.903 9.565 27.178 1.00 93.38 82 ARG A C 1
ATOM 664 O O . ARG A 1 82 ? -14.708 8.825 26.208 1.00 93.38 82 ARG A O 1
ATOM 671 N N . LEU A 1 83 ? -16.026 9.519 27.883 1.00 95.19 83 LEU A N 1
ATOM 672 C CA . LEU A 1 83 ? -17.058 8.511 27.655 1.00 95.19 83 LEU A CA 1
ATOM 673 C C . LEU A 1 83 ? -17.724 8.650 26.276 1.00 95.19 83 LEU A C 1
ATOM 675 O O . LEU A 1 83 ? -18.059 7.630 25.673 1.00 95.19 83 LEU A O 1
ATOM 679 N N . LEU A 1 84 ? -17.829 9.864 25.719 1.00 95.44 84 LEU A N 1
ATOM 680 C CA . LEU A 1 84 ? -18.398 10.065 24.377 1.00 95.44 84 LEU A CA 1
ATOM 681 C C . LEU A 1 84 ? -17.494 9.543 23.250 1.00 95.44 84 LEU A C 1
ATOM 683 O O . LEU A 1 84 ? -17.990 9.065 22.232 1.00 95.44 84 LEU A O 1
ATOM 687 N N . LEU A 1 85 ? -16.169 9.561 23.427 1.00 94.00 85 LEU A N 1
ATOM 688 C CA . LEU A 1 85 ? -15.266 8.921 22.463 1.00 94.00 85 LEU A CA 1
ATOM 689 C C . LEU A 1 85 ? -15.252 7.408 22.589 1.00 94.00 85 LEU A C 1
ATOM 691 O O . LEU A 1 85 ? -15.135 6.707 21.588 1.00 94.00 85 LEU A O 1
ATOM 695 N N . ARG A 1 86 ? -15.422 6.894 23.805 1.00 95.56 86 ARG A N 1
ATOM 696 C CA . ARG A 1 86 ? -15.612 5.458 24.003 1.00 95.56 86 ARG A CA 1
ATOM 697 C C . ARG A 1 86 ? -16.913 4.999 23.365 1.00 95.56 86 ARG A C 1
ATOM 699 O O . ARG A 1 86 ? -16.925 3.957 22.724 1.00 95.56 86 ARG A O 1
ATOM 706 N N . LEU A 1 87 ? -17.979 5.793 23.445 1.00 96.38 87 LEU A N 1
ATOM 707 C CA . LEU A 1 87 ? -19.207 5.513 22.704 1.00 96.38 87 LEU A CA 1
ATOM 708 C C . LEU A 1 87 ? -18.941 5.404 21.197 1.00 96.38 87 LEU A C 1
ATOM 710 O O . LEU A 1 87 ? -19.465 4.488 20.568 1.00 96.38 87 LEU A O 1
ATOM 714 N N . ALA A 1 88 ? -18.091 6.269 20.640 1.00 94.31 88 ALA A N 1
ATOM 715 C CA . ALA A 1 88 ? -17.734 6.268 19.220 1.00 94.31 88 ALA A CA 1
ATOM 716 C C . ALA A 1 88 ? -16.879 5.068 18.763 1.00 94.31 88 ALA A C 1
ATOM 718 O O . ALA A 1 88 ? -16.730 4.846 17.566 1.00 94.31 88 ALA A O 1
ATOM 719 N N . ASP A 1 89 ? -16.327 4.292 19.696 1.00 92.62 89 ASP A N 1
ATOM 720 C CA . ASP A 1 89 ? -15.519 3.094 19.427 1.00 92.62 89 ASP A CA 1
ATOM 721 C C . ASP A 1 89 ? -16.174 1.805 19.971 1.00 92.62 89 ASP A C 1
ATOM 723 O O . ASP A 1 89 ? -15.648 0.696 19.829 1.00 92.62 89 ASP A O 1
ATOM 727 N N . SER A 1 90 ? -17.338 1.942 20.611 1.00 95.06 90 SER A N 1
ATOM 728 C CA . SER A 1 90 ? -18.004 0.871 21.352 1.00 95.06 90 SER A CA 1
ATOM 729 C C . SER A 1 90 ? -18.437 -0.283 20.453 1.00 95.06 90 SER A C 1
ATOM 731 O O . SER A 1 90 ? -18.211 -1.438 20.810 1.00 95.06 90 SER A O 1
ATOM 733 N N . ALA A 1 91 ? -18.968 -0.009 19.258 1.00 93.75 91 ALA A N 1
ATOM 734 C CA . ALA A 1 91 ? -19.419 -1.051 18.336 1.00 93.75 91 ALA A CA 1
ATOM 735 C C . ALA A 1 91 ? -18.254 -1.937 17.873 1.00 93.75 91 ALA A C 1
ATOM 737 O O . ALA A 1 91 ? -18.349 -3.164 17.887 1.00 93.75 91 ALA A O 1
ATOM 738 N N . ARG A 1 92 ? -17.108 -1.330 17.538 1.00 92.25 92 ARG A N 1
ATOM 739 C CA . ARG A 1 92 ? -15.893 -2.066 17.158 1.00 92.25 92 ARG A CA 1
ATOM 740 C C . ARG A 1 92 ? -15.386 -2.931 18.314 1.00 92.25 92 ARG A C 1
ATOM 742 O O . ARG A 1 92 ? -14.952 -4.064 18.098 1.00 92.25 92 ARG A O 1
ATOM 749 N N . VAL A 1 93 ? -15.431 -2.405 19.539 1.00 94.44 93 VAL A N 1
ATOM 750 C CA . VAL A 1 93 ? -15.075 -3.145 20.759 1.00 94.44 93 VAL A CA 1
ATOM 751 C C . VAL A 1 93 ? -16.012 -4.327 20.984 1.00 94.44 93 VAL A C 1
ATOM 753 O O . VAL A 1 93 ? -15.536 -5.421 21.267 1.00 94.44 93 VAL A O 1
ATOM 756 N N . ILE A 1 94 ? -17.315 -4.144 20.794 1.00 95.50 94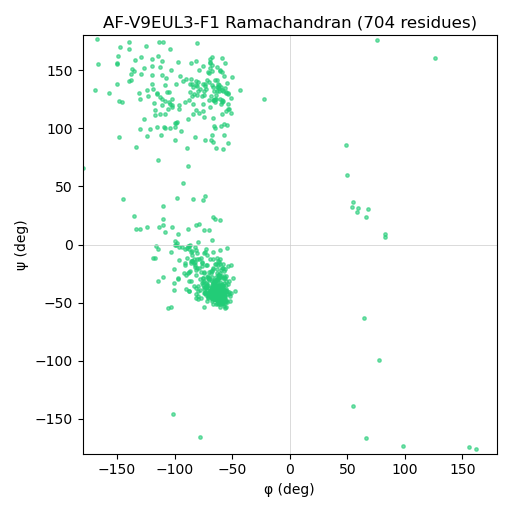 ILE A N 1
ATOM 757 C CA . ILE A 1 94 ? -18.314 -5.209 20.898 1.00 95.50 94 ILE A CA 1
ATOM 758 C C . ILE A 1 94 ? -18.024 -6.332 19.895 1.00 95.50 94 ILE A C 1
ATOM 760 O O . ILE A 1 94 ? -17.930 -7.484 20.311 1.00 95.50 94 ILE A O 1
ATOM 764 N N . VAL A 1 95 ? -17.792 -6.016 18.612 1.00 92.81 95 VAL A N 1
ATOM 765 C CA . VAL A 1 95 ? -17.435 -7.027 17.592 1.00 92.81 95 VAL A CA 1
ATOM 766 C C . VAL A 1 95 ? -16.188 -7.801 18.003 1.00 92.81 95 VAL A C 1
ATOM 768 O O . VAL A 1 95 ? -16.115 -9.020 17.863 1.00 92.81 95 VAL A O 1
ATOM 771 N N . LEU A 1 96 ? -15.179 -7.095 18.511 1.00 92.12 96 LEU A N 1
ATOM 772 C CA . LEU A 1 96 ? -13.940 -7.709 18.969 1.00 92.12 96 LEU A CA 1
ATOM 773 C C . LEU A 1 96 ? -14.168 -8.650 20.163 1.00 92.12 96 LEU A C 1
ATOM 775 O O . LEU A 1 96 ? -13.572 -9.725 20.196 1.00 92.12 96 LEU A O 1
ATOM 779 N N . LEU A 1 97 ? -15.009 -8.258 21.124 1.00 94.75 97 LEU A N 1
ATOM 780 C CA . LEU A 1 97 ? -15.375 -9.086 22.275 1.00 94.75 97 LEU A CA 1
ATOM 781 C C . LEU A 1 97 ? -16.157 -10.328 21.829 1.00 94.75 97 LEU A C 1
ATOM 783 O O . LEU A 1 97 ? -15.785 -11.430 22.217 1.00 94.75 97 LEU A O 1
ATOM 787 N N . GLN A 1 98 ? -17.155 -10.176 20.955 1.00 93.38 98 GLN A N 1
ATOM 788 C CA . GLN A 1 98 ? -17.932 -11.291 20.395 1.00 93.38 98 GLN A CA 1
ATOM 789 C C . GLN A 1 98 ? -17.039 -12.289 19.645 1.00 93.38 98 GLN A C 1
ATOM 791 O O . GLN A 1 98 ? -17.068 -13.483 19.926 1.00 93.38 98 GLN A O 1
ATOM 796 N N . ARG A 1 99 ? -16.143 -11.805 18.775 1.00 90.62 99 ARG A N 1
ATOM 797 C CA . ARG A 1 99 ? -15.167 -12.665 18.082 1.00 90.62 99 ARG A CA 1
ATOM 798 C C . ARG A 1 99 ? -14.227 -13.385 19.046 1.00 90.62 99 ARG A C 1
ATOM 800 O O . ARG A 1 99 ? -13.819 -14.516 18.782 1.00 90.62 99 ARG A O 1
ATOM 807 N N . ALA A 1 100 ? -13.844 -12.736 20.146 1.00 91.12 100 ALA A N 1
ATOM 808 C CA . ALA A 1 100 ? -13.011 -13.359 21.168 1.00 91.12 100 ALA A CA 1
ATOM 809 C C . ALA A 1 100 ? -13.771 -14.458 21.928 1.00 91.12 100 ALA A C 1
ATOM 811 O O . ALA A 1 100 ? -13.188 -15.514 22.164 1.00 91.12 100 ALA A O 1
ATOM 812 N N . ILE A 1 101 ? -15.051 -14.238 22.250 1.00 90.50 101 ILE A N 1
ATOM 813 C CA . ILE A 1 101 ? -15.950 -15.250 22.828 1.00 90.50 101 ILE A CA 1
ATOM 814 C C . ILE A 1 101 ? -16.012 -16.471 21.903 1.00 90.50 101 ILE A C 1
ATOM 816 O O . ILE A 1 101 ? -15.666 -17.571 22.326 1.00 90.50 101 ILE A O 1
ATOM 820 N N . GLU A 1 102 ? -16.346 -16.270 20.625 1.00 88.75 102 GLU A N 1
ATOM 821 C CA . GLU A 1 102 ? -16.421 -17.346 19.626 1.00 88.75 102 GLU A CA 1
ATOM 822 C C . GLU A 1 102 ? -15.098 -18.106 19.494 1.00 88.75 102 GLU A C 1
ATOM 824 O O . GLU A 1 102 ? -15.075 -19.334 19.535 1.00 88.75 102 GLU A O 1
ATOM 829 N N . SER A 1 103 ? -13.978 -17.384 19.394 1.00 87.25 103 SER A N 1
ATOM 830 C CA . SER A 1 103 ? -12.655 -18.003 19.248 1.00 87.25 103 SER A CA 1
ATOM 831 C C . SER A 1 103 ? -12.291 -18.858 20.461 1.00 87.25 103 SER A C 1
ATOM 833 O O . SER A 1 103 ? -11.765 -19.957 20.313 1.00 87.25 103 SER A O 1
ATOM 835 N N . VAL A 1 104 ? -12.549 -18.360 21.672 1.00 87.06 104 VAL A N 1
ATOM 836 C CA . VAL A 1 104 ? -12.176 -19.041 22.920 1.00 87.06 104 VAL A CA 1
ATOM 837 C C . VAL A 1 104 ? -13.060 -20.254 23.173 1.00 87.06 104 VAL A C 1
ATOM 839 O O . VAL A 1 104 ? -12.538 -21.315 23.507 1.00 87.06 104 VAL A O 1
ATOM 842 N N . LEU A 1 105 ? -14.370 -20.128 22.963 1.00 86.38 105 LEU A N 1
ATOM 843 C CA . LEU A 1 105 ? -15.298 -21.248 23.105 1.00 86.38 105 LEU A CA 1
ATOM 844 C C . LEU A 1 105 ? -15.080 -22.301 22.014 1.00 86.38 105 LEU A C 1
ATOM 846 O O . LEU A 1 105 ? -15.145 -23.492 22.307 1.00 86.38 105 LEU A O 1
ATOM 850 N N . GLY A 1 106 ? -14.753 -21.884 20.786 1.00 82.94 106 GLY A N 1
ATOM 851 C CA . GLY A 1 106 ? -14.404 -22.786 19.687 1.00 82.94 106 GLY A CA 1
ATOM 852 C C . GLY A 1 106 ? -13.140 -23.596 19.943 1.00 82.94 106 GLY A C 1
ATOM 853 O O . GLY A 1 106 ? -13.108 -24.778 19.631 1.00 82.94 106 GLY A O 1
ATOM 854 N N . MET A 1 107 ? -12.122 -23.008 20.579 1.00 79.06 107 MET A N 1
ATOM 855 C CA . MET A 1 107 ? -10.909 -23.743 20.968 1.00 79.06 107 MET A CA 1
ATOM 856 C C . MET A 1 107 ? -11.153 -24.809 22.048 1.00 79.06 107 MET A C 1
ATOM 858 O O . MET A 1 107 ? -10.334 -25.714 22.183 1.00 79.06 107 MET A O 1
ATOM 862 N N . ASN A 1 108 ? -12.248 -24.699 22.804 1.00 72.88 108 ASN A N 1
ATOM 863 C CA . ASN A 1 108 ? -12.600 -25.612 23.892 1.00 72.88 108 ASN A CA 1
ATOM 864 C C . ASN A 1 108 ? -13.787 -26.532 23.546 1.00 72.88 108 ASN A C 1
ATOM 866 O O . ASN A 1 108 ? -14.327 -27.164 24.450 1.00 72.88 108 ASN A O 1
ATOM 870 N N . ASP A 1 109 ? -14.223 -26.576 22.280 1.00 75.62 109 ASP A N 1
ATOM 871 C CA . ASP A 1 109 ? -15.413 -27.314 21.821 1.00 75.62 109 ASP A CA 1
ATOM 872 C C . ASP A 1 109 ? -16.707 -26.958 22.599 1.00 75.62 109 ASP A C 1
ATOM 874 O O . ASP A 1 109 ? -17.596 -27.782 22.798 1.00 75.62 109 ASP A O 1
ATOM 878 N N . GLN A 1 110 ? -16.830 -25.702 23.049 1.00 75.94 110 GLN A N 1
ATOM 879 C CA . GLN A 1 110 ? -17.918 -25.197 23.905 1.00 75.94 110 GLN A CA 1
ATOM 880 C C . GLN A 1 110 ? -18.878 -24.226 23.190 1.00 75.94 110 GLN A C 1
ATOM 882 O O . GLN A 1 110 ? -19.644 -23.511 23.839 1.00 75.94 110 GLN A O 1
ATOM 887 N N . LEU A 1 111 ? -18.867 -24.190 21.855 1.00 66.38 111 LEU A N 1
ATOM 888 C CA . LEU A 1 111 ? -19.658 -23.244 21.049 1.00 66.38 111 LEU A CA 1
ATOM 889 C C . LEU A 1 111 ? -21.183 -23.381 21.195 1.00 66.38 111 LEU A C 1
ATOM 891 O O . LEU A 1 111 ? -21.894 -22.405 20.959 1.00 66.38 111 LEU A O 1
ATOM 895 N N . GLU A 1 112 ? -21.677 -24.558 21.581 1.00 71.44 112 GLU A N 1
ATOM 896 C CA . GLU A 1 112 ? -23.108 -24.861 21.777 1.00 71.44 112 GLU A CA 1
ATOM 897 C C . GLU A 1 112 ? -23.466 -25.050 23.266 1.00 71.44 112 GLU A C 1
ATOM 899 O O . GLU A 1 112 ? -24.432 -25.727 23.609 1.00 71.44 112 GLU A O 1
ATOM 904 N N . SER A 1 113 ? -22.657 -24.499 24.177 1.00 76.31 113 SER A N 1
ATOM 905 C CA . SER A 1 113 ? -22.818 -24.699 25.623 1.00 76.31 113 SER A CA 1
ATOM 906 C C . SER A 1 113 ? -23.582 -23.565 26.316 1.00 76.31 113 SER A C 1
ATOM 908 O O . SER A 1 113 ? -23.534 -22.415 25.884 1.00 76.31 113 SER A O 1
ATOM 910 N N . GLU A 1 114 ? -24.177 -23.856 27.481 1.00 83.56 114 GLU A N 1
ATOM 911 C CA . GLU A 1 114 ? -24.773 -22.843 28.377 1.00 83.56 114 GLU A CA 1
ATOM 912 C C . GLU A 1 114 ? -23.775 -21.739 28.788 1.00 83.56 114 GLU A C 1
ATOM 914 O O . GLU A 1 114 ? -24.170 -20.637 29.180 1.00 83.56 114 GLU A O 1
ATOM 919 N N . LEU A 1 115 ? -22.469 -22.024 28.689 1.00 83.69 115 LEU A N 1
ATOM 920 C CA . LEU A 1 115 ? -21.401 -21.062 28.945 1.00 83.69 115 LEU A CA 1
ATOM 921 C C . LEU A 1 115 ? -21.427 -19.917 27.927 1.00 83.69 115 LEU A C 1
ATOM 923 O O . LEU A 1 115 ? -21.233 -18.766 28.319 1.00 83.69 115 LEU A O 1
ATOM 927 N N . ARG A 1 116 ? -21.721 -20.216 26.653 1.00 86.88 116 ARG A N 1
ATOM 928 C CA . ARG A 1 116 ? -21.875 -19.204 25.602 1.00 86.88 116 ARG A CA 1
ATOM 929 C C . ARG A 1 116 ? -23.003 -18.246 25.941 1.00 86.88 116 ARG A C 1
ATOM 931 O O . ARG A 1 116 ? -22.765 -17.047 26.041 1.00 86.88 116 ARG A O 1
ATOM 938 N N . ASP A 1 117 ? -24.188 -18.788 26.215 1.00 88.44 117 ASP A N 1
ATOM 939 C CA . ASP A 1 117 ? -25.359 -17.977 26.546 1.00 88.44 117 ASP A CA 1
ATOM 940 C C . ASP A 1 117 ? -25.105 -17.117 27.789 1.00 88.44 117 ASP A C 1
ATOM 942 O O . ASP A 1 117 ? -25.583 -15.988 27.891 1.00 88.44 117 ASP A O 1
ATOM 946 N N . ASN A 1 118 ? -24.342 -17.633 28.758 1.00 92.12 118 ASN A N 1
ATOM 947 C CA . ASN A 1 118 ? -23.941 -16.856 29.921 1.00 92.12 118 ASN A CA 1
ATOM 948 C C . ASN A 1 118 ? -23.001 -15.702 29.547 1.00 92.12 118 ASN A C 1
ATOM 950 O O . ASN A 1 118 ? -23.206 -14.579 30.002 1.00 92.12 118 ASN A O 1
ATOM 954 N N . TRP A 1 119 ? -21.973 -15.947 28.737 1.00 93.75 119 TRP A N 1
ATOM 955 C CA . TRP A 1 119 ? -21.029 -14.906 28.325 1.00 93.75 119 TRP A CA 1
ATOM 956 C C . TRP A 1 119 ? -21.708 -13.825 27.478 1.00 93.75 119 TRP A C 1
ATOM 958 O O . TRP A 1 119 ? -21.479 -12.640 27.726 1.00 93.75 119 TRP A O 1
ATOM 968 N N . ASP A 1 120 ? -22.602 -14.220 26.572 1.00 91.75 120 ASP A N 1
ATOM 969 C CA . ASP A 1 120 ? -23.382 -13.299 25.744 1.00 91.75 120 ASP A CA 1
ATOM 970 C C . ASP A 1 120 ? -24.322 -12.436 26.605 1.00 91.75 120 ASP A C 1
ATOM 972 O O . ASP A 1 120 ? -24.280 -11.207 26.508 1.00 91.75 120 ASP A O 1
ATOM 976 N N . ARG A 1 121 ? -25.067 -13.029 27.554 1.00 95.38 121 ARG A N 1
ATOM 977 C CA . ARG A 1 121 ? -25.905 -12.265 28.505 1.00 95.38 121 ARG A CA 1
ATOM 978 C C . ARG A 1 121 ? -25.103 -11.282 29.360 1.00 95.38 121 ARG A C 1
ATOM 980 O O . ARG A 1 121 ? -25.574 -10.181 29.647 1.00 95.38 121 ARG A O 1
ATOM 987 N N . ASN A 1 122 ? -23.905 -11.665 29.802 1.00 96.50 122 ASN A N 1
ATOM 988 C CA . ASN A 1 122 ? -23.054 -10.764 30.581 1.00 96.50 122 ASN A CA 1
ATOM 989 C C . ASN A 1 122 ? -22.564 -9.587 29.732 1.00 96.50 122 ASN A C 1
ATOM 991 O O . ASN A 1 122 ? -22.589 -8.451 30.205 1.00 96.50 122 ASN A O 1
ATOM 995 N N . LEU A 1 123 ? -22.196 -9.829 28.470 1.00 96.25 123 LEU A N 1
ATOM 996 C CA . LEU A 1 123 ? -21.836 -8.760 27.543 1.00 96.25 123 LEU A CA 1
ATOM 997 C C . LEU A 1 123 ? -23.024 -7.820 27.281 1.00 96.25 123 LEU A C 1
ATOM 999 O O . LEU A 1 123 ? -22.850 -6.604 27.285 1.00 96.25 123 LEU A O 1
ATOM 1003 N N . GLU A 1 124 ? -24.238 -8.346 27.113 1.00 96.56 124 GLU A N 1
ATOM 1004 C CA . GLU A 1 124 ? -25.457 -7.531 26.999 1.00 96.56 124 GLU A CA 1
ATOM 1005 C C . GLU A 1 124 ? -25.705 -6.674 28.250 1.00 96.56 124 GLU A C 1
ATOM 1007 O O . GLU A 1 124 ? -26.016 -5.484 28.140 1.00 96.56 124 GLU A O 1
ATOM 1012 N N . SER A 1 125 ? -25.503 -7.236 29.446 1.00 97.06 125 SER A N 1
ATOM 1013 C CA . SER A 1 125 ? -25.612 -6.483 30.699 1.00 97.06 125 SER A CA 1
ATOM 1014 C C . SER A 1 125 ? -24.575 -5.359 30.791 1.00 97.06 125 SER A C 1
ATOM 1016 O O . SER A 1 125 ? -24.900 -4.263 31.249 1.00 97.06 125 SER A O 1
ATOM 1018 N N . GLU A 1 126 ? -23.333 -5.606 30.370 1.00 98.06 126 GLU A N 1
ATOM 1019 C CA . GLU A 1 126 ? -22.273 -4.592 30.340 1.00 98.06 126 GLU A CA 1
ATOM 1020 C C . GLU A 1 126 ? -22.574 -3.480 29.332 1.00 98.06 126 GLU A C 1
ATOM 1022 O O . GLU A 1 126 ? -22.332 -2.307 29.620 1.00 98.06 126 GLU A O 1
ATOM 1027 N N . ARG A 1 127 ? -23.147 -3.825 28.173 1.00 97.62 127 ARG A N 1
ATOM 1028 C CA . ARG A 1 127 ? -23.607 -2.854 27.170 1.00 97.62 127 ARG A CA 1
ATOM 1029 C C . ARG A 1 127 ? -24.695 -1.945 27.727 1.00 97.62 127 ARG A C 1
ATOM 1031 O O . ARG A 1 127 ? -24.584 -0.724 27.622 1.00 97.62 127 ARG A O 1
ATOM 1038 N N . ALA A 1 128 ? -25.701 -2.516 28.389 1.00 97.62 128 ALA A N 1
ATOM 1039 C CA . ALA A 1 128 ? -26.764 -1.743 29.026 1.00 97.62 128 ALA A CA 1
ATOM 1040 C C . ALA A 1 128 ? -26.224 -0.807 30.125 1.00 97.62 128 ALA A C 1
ATOM 1042 O O . ALA A 1 128 ? -26.624 0.356 30.211 1.00 97.62 128 ALA A O 1
ATOM 1043 N N . GLU A 1 129 ? -25.280 -1.284 30.944 1.00 97.25 129 GLU A N 1
ATOM 1044 C CA . GLU A 1 129 ? -24.617 -0.464 31.963 1.00 97.25 129 GLU A CA 1
ATOM 1045 C C . GLU A 1 129 ? -23.785 0.669 31.345 1.00 97.25 129 GLU A C 1
ATOM 1047 O O . GLU A 1 129 ? -23.820 1.800 31.834 1.00 97.25 129 GLU A O 1
ATOM 1052 N N . PHE A 1 130 ? -23.064 0.391 30.256 1.00 97.50 130 PHE A N 1
ATOM 1053 C CA . PHE A 1 130 ? -22.286 1.394 29.536 1.00 97.50 130 PHE A CA 1
ATOM 1054 C C . PHE A 1 130 ? -23.175 2.507 28.984 1.00 97.50 130 PHE A C 1
ATOM 1056 O O . PHE A 1 130 ? -22.901 3.681 29.234 1.00 97.50 130 PHE A O 1
ATOM 1063 N N . ILE A 1 131 ? -24.286 2.155 28.335 1.00 97.62 131 ILE A N 1
ATOM 1064 C CA . ILE A 1 131 ? -25.243 3.135 27.810 1.00 97.62 131 ILE A CA 1
ATOM 1065 C C . ILE A 1 131 ? -25.894 3.960 28.913 1.00 97.62 131 ILE A C 1
ATOM 1067 O O . ILE A 1 131 ? -26.024 5.174 28.767 1.00 97.62 131 ILE A O 1
ATOM 1071 N N . LYS A 1 132 ? -26.202 3.353 30.061 1.00 96.75 132 LYS A N 1
ATOM 1072 C CA . LYS A 1 132 ? -26.707 4.099 31.215 1.00 96.75 132 LYS A CA 1
ATOM 1073 C C . LYS A 1 132 ? -25.736 5.198 31.671 1.00 96.75 132 LYS A C 1
ATOM 1075 O O . LYS A 1 132 ? -26.182 6.293 32.001 1.00 96.75 132 LYS A O 1
ATOM 1080 N N . LYS A 1 133 ? -24.419 4.953 31.657 1.00 95.94 133 LYS A N 1
ATOM 1081 C CA . LYS A 1 133 ? -23.431 5.999 31.992 1.00 95.94 133 LYS A CA 1
ATOM 1082 C C . LYS A 1 133 ? -23.377 7.124 30.958 1.00 95.94 133 LYS A C 1
ATOM 1084 O O . LYS A 1 133 ? -23.104 8.263 31.326 1.00 95.94 133 LYS A O 1
ATOM 1089 N N . ILE A 1 134 ? -23.643 6.827 29.686 1.00 96.94 134 ILE A N 1
ATOM 1090 C CA . ILE A 1 134 ? -23.766 7.861 28.649 1.00 96.94 134 ILE A CA 1
ATOM 1091 C C . ILE A 1 134 ? -25.018 8.713 28.888 1.00 96.94 134 ILE A C 1
ATOM 1093 O O . ILE A 1 134 ? -24.923 9.938 28.874 1.00 96.94 134 ILE A O 1
ATOM 1097 N N . ASP A 1 135 ? -26.160 8.090 29.196 1.00 96.44 135 ASP A N 1
ATOM 1098 C CA . ASP A 1 135 ? -27.397 8.805 29.545 1.00 96.44 135 ASP A CA 1
ATOM 1099 C C . ASP A 1 135 ? -27.202 9.737 30.756 1.00 96.44 135 ASP A C 1
ATOM 1101 O O . ASP A 1 135 ? -27.740 10.844 30.799 1.00 96.44 135 ASP A O 1
ATOM 1105 N N . GLU A 1 136 ? -26.420 9.309 31.752 1.00 95.62 136 GLU A N 1
ATOM 1106 C CA . GLU A 1 136 ? -26.070 10.129 32.918 1.00 95.62 136 GLU A CA 1
ATOM 1107 C C . GLU A 1 136 ? -25.252 11.373 32.541 1.00 95.62 136 GLU A C 1
ATOM 1109 O O . GLU A 1 136 ? -25.437 12.419 33.161 1.00 95.62 136 GLU A O 1
ATOM 1114 N N . ILE A 1 137 ? -24.390 11.293 31.519 1.00 94.88 137 ILE A N 1
ATOM 1115 C CA . ILE A 1 137 ? -23.674 12.462 30.985 1.00 94.88 137 ILE A CA 1
ATOM 1116 C C . ILE A 1 137 ? -24.626 13.378 30.228 1.00 94.88 137 ILE A C 1
ATOM 1118 O O . ILE A 1 137 ? -24.596 14.582 30.444 1.00 94.88 137 ILE A O 1
ATOM 1122 N N . LEU A 1 138 ? -25.477 12.830 29.358 1.00 94.00 138 LEU A N 1
ATOM 1123 C CA . LEU A 1 138 ? -26.397 13.627 28.539 1.00 94.00 138 LEU A CA 1
ATOM 1124 C C . LEU A 1 138 ? -27.374 14.463 29.382 1.00 94.00 138 LEU A C 1
ATOM 1126 O O . LEU A 1 138 ? -27.802 15.533 28.954 1.00 94.00 138 LEU A O 1
ATOM 1130 N N . ARG A 1 139 ? -27.698 14.003 30.596 1.00 94.94 139 ARG A N 1
ATOM 1131 C CA . ARG A 1 139 ? -28.564 14.709 31.556 1.00 94.94 139 ARG A CA 1
ATOM 1132 C C . ARG A 1 139 ? -27.834 15.735 32.427 1.00 94.94 139 ARG A C 1
ATOM 1134 O O . ARG A 1 139 ? -28.498 16.529 33.091 1.00 94.94 139 ARG A O 1
ATOM 1141 N N . ASP A 1 140 ? -26.506 15.698 32.470 1.00 95.69 140 ASP A N 1
ATOM 1142 C CA . ASP A 1 140 ? -25.670 16.542 33.323 1.00 95.69 140 ASP A CA 1
ATOM 1143 C C . ASP A 1 140 ? -24.920 17.566 32.465 1.00 95.69 140 ASP A C 1
ATOM 1145 O O . ASP A 1 140 ? -23.914 17.265 31.824 1.00 95.69 140 ASP A O 1
ATOM 1149 N N . GLU A 1 141 ? -25.426 18.799 32.459 1.00 92.56 141 GLU A N 1
ATOM 1150 C CA . GLU A 1 141 ? -24.934 19.875 31.597 1.00 92.56 141 GLU A CA 1
ATOM 1151 C C . GLU A 1 141 ? -23.448 20.204 31.815 1.00 92.56 141 GLU A C 1
ATOM 1153 O O . GLU A 1 141 ? -22.729 20.520 30.862 1.00 92.56 141 GLU A O 1
ATOM 1158 N N . GLU A 1 142 ? -22.967 20.104 33.056 1.00 94.38 142 GLU A N 1
ATOM 1159 C CA . GLU A 1 142 ? -21.572 20.377 33.399 1.00 94.38 142 GLU A CA 1
ATOM 1160 C C . GLU A 1 142 ? -20.664 19.265 32.865 1.00 94.38 142 GLU A C 1
ATOM 1162 O O . GLU A 1 142 ? -19.671 19.539 32.183 1.00 94.38 142 GLU A O 1
ATOM 1167 N N . LYS A 1 143 ? -21.026 17.997 33.106 1.00 93.31 143 LYS A N 1
ATOM 1168 C CA . LYS A 1 143 ? -20.273 16.851 32.572 1.00 93.31 143 LYS A CA 1
ATOM 1169 C C . LYS A 1 143 ? -20.286 16.821 31.052 1.00 93.31 143 LYS A C 1
ATOM 1171 O O . LYS A 1 143 ? -19.240 16.594 30.450 1.00 93.31 143 LYS A O 1
ATOM 1176 N N . LEU A 1 144 ? -21.436 17.084 30.439 1.00 92.38 144 LEU A N 1
ATOM 1177 C CA . LEU A 1 144 ? -21.583 17.137 28.992 1.00 92.38 144 LEU A CA 1
ATOM 1178 C C . LEU A 1 144 ? -20.699 18.232 28.387 1.00 92.38 144 LEU A C 1
ATOM 1180 O O . LEU A 1 144 ? -19.974 17.975 27.430 1.00 92.38 144 LEU A O 1
ATOM 1184 N N . THR A 1 145 ? -20.684 19.432 28.974 1.00 90.88 145 THR A N 1
ATOM 1185 C CA . THR A 1 145 ? -19.814 20.527 28.515 1.00 90.88 145 THR A CA 1
ATOM 1186 C C . THR A 1 145 ? -18.331 20.163 28.645 1.00 90.88 145 THR A C 1
ATOM 1188 O O . THR A 1 145 ? -17.547 20.430 27.731 1.00 90.88 145 THR A O 1
ATOM 1191 N N . ASN A 1 146 ? -17.943 19.495 29.736 1.00 92.38 146 ASN A N 1
ATOM 1192 C CA . ASN A 1 146 ? -16.572 19.028 29.955 1.00 92.38 146 ASN A CA 1
ATOM 1193 C C . ASN A 1 146 ? -16.139 17.940 28.951 1.00 92.38 146 ASN A C 1
ATOM 1195 O O . ASN A 1 146 ? -15.013 17.984 28.445 1.00 92.38 146 ASN A O 1
ATOM 1199 N N . GLU A 1 147 ? -17.023 16.985 28.649 1.00 92.75 147 GLU A N 1
ATOM 1200 C CA . GLU A 1 147 ? -16.803 15.916 27.662 1.00 92.75 147 GLU A CA 1
ATOM 1201 C C . GLU A 1 147 ? -16.685 16.472 26.235 1.00 92.75 147 GLU A C 1
ATOM 1203 O O . GLU A 1 147 ? -15.739 16.143 25.514 1.00 92.75 147 GLU A O 1
ATOM 1208 N N . LEU A 1 148 ? -17.604 17.362 25.842 1.00 90.88 148 LEU A N 1
ATOM 1209 C CA . LEU A 1 148 ? -17.628 17.966 24.508 1.00 90.88 148 LEU A CA 1
ATOM 1210 C C . LEU A 1 148 ? -16.440 18.900 24.271 1.00 90.88 148 LEU A C 1
ATOM 1212 O O . LEU A 1 148 ? -15.828 18.862 23.204 1.00 90.88 148 LEU A O 1
ATOM 1216 N N . GLY A 1 149 ? -16.088 19.727 25.256 1.00 90.56 149 GLY A N 1
ATOM 1217 C CA . GLY A 1 149 ? -14.996 20.688 25.147 1.00 90.56 149 GLY A CA 1
ATOM 1218 C C . GLY A 1 149 ? -15.133 21.629 23.940 1.00 90.56 149 GLY A C 1
ATOM 1219 O O . GLY A 1 149 ? -16.213 22.138 23.645 1.00 90.56 149 GLY A O 1
ATOM 1220 N N . ASN A 1 150 ? -14.014 21.897 23.260 1.00 89.75 150 ASN A N 1
ATOM 1221 C CA . ASN A 1 150 ? -13.941 22.833 22.132 1.00 89.75 150 ASN A CA 1
ATOM 1222 C C . ASN A 1 150 ? -14.429 22.227 20.799 1.00 89.75 150 ASN A C 1
ATOM 1224 O O . ASN A 1 150 ? -14.646 21.022 20.686 1.00 89.75 150 ASN A O 1
ATOM 1228 N N . ASN A 1 151 ? -14.521 23.061 19.758 1.00 87.94 151 ASN A N 1
ATOM 1229 C CA . ASN A 1 151 ? -14.978 22.644 18.426 1.00 87.94 151 ASN A CA 1
ATOM 1230 C C . ASN A 1 151 ? -14.170 21.470 17.838 1.00 87.94 151 ASN A C 1
ATOM 1232 O O . ASN A 1 151 ? -14.754 20.608 17.192 1.00 87.94 151 ASN A O 1
ATOM 1236 N N . ASN A 1 152 ? -12.858 21.385 18.092 1.00 87.12 152 ASN A N 1
ATOM 1237 C CA . ASN A 1 152 ? -12.026 20.286 17.581 1.00 87.12 152 ASN A CA 1
ATOM 1238 C C . ASN A 1 152 ? -12.374 18.951 18.254 1.00 87.12 152 ASN A C 1
ATOM 1240 O O . ASN A 1 152 ? -12.444 17.920 17.591 1.00 87.12 152 ASN A O 1
ATOM 1244 N N . ARG A 1 153 ? -12.630 18.958 19.569 1.00 90.31 153 ARG A N 1
ATOM 1245 C CA . ARG A 1 153 ? -13.097 17.766 20.294 1.00 90.31 153 ARG A CA 1
ATOM 1246 C C . ARG A 1 153 ? -14.491 17.348 19.837 1.00 90.31 153 ARG A C 1
ATOM 1248 O O . ARG A 1 153 ? -14.716 16.164 19.609 1.00 90.31 153 ARG A O 1
ATOM 1255 N N . GLN A 1 154 ? -15.390 18.310 19.649 1.00 91.75 154 GLN A N 1
ATOM 1256 C CA . GLN A 1 154 ? -16.730 18.062 19.117 1.00 91.75 154 GLN A CA 1
ATOM 1257 C C . GLN A 1 154 ? -16.672 17.443 17.713 1.00 91.75 154 GLN A C 1
ATOM 1259 O O . GLN A 1 154 ? -17.311 16.420 17.474 1.00 91.75 154 GLN A O 1
ATOM 1264 N N . MET A 1 155 ? -15.842 17.995 16.820 1.00 90.06 155 MET A N 1
ATOM 1265 C CA . MET A 1 155 ? -15.602 17.450 15.480 1.00 90.06 155 MET A CA 1
ATOM 1266 C C . MET A 1 155 ? -15.036 16.030 15.546 1.00 90.06 155 MET A C 1
ATOM 1268 O O . MET A 1 155 ? -15.533 15.139 14.866 1.00 90.06 155 MET A O 1
ATOM 1272 N N . GLN A 1 156 ? -14.054 15.783 16.418 1.00 93.00 156 GLN A N 1
ATOM 1273 C CA . GLN A 1 156 ? -13.497 14.447 16.624 1.00 93.00 156 GLN A CA 1
ATOM 1274 C C . GLN A 1 156 ? -14.579 13.432 17.027 1.00 93.00 156 GLN A C 1
ATOM 1276 O O . GLN A 1 156 ? -14.641 12.347 16.450 1.00 93.00 156 GLN A O 1
ATOM 1281 N N . ILE A 1 157 ? -15.435 13.780 17.995 1.00 93.94 157 ILE A N 1
ATOM 1282 C CA . ILE A 1 157 ? -16.517 12.905 18.463 1.00 93.94 157 ILE A CA 1
ATOM 1283 C C . ILE A 1 157 ? -17.505 12.625 17.328 1.00 93.94 157 ILE A C 1
ATOM 1285 O O . ILE A 1 157 ? -17.779 11.462 17.040 1.00 93.94 157 ILE A O 1
ATOM 1289 N N . MET A 1 158 ? -18.004 13.661 16.646 1.00 93.25 158 MET A N 1
ATOM 1290 C CA . MET A 1 158 ? -18.980 13.481 15.565 1.00 93.25 158 MET A CA 1
ATOM 1291 C C . MET A 1 158 ? -18.416 12.663 14.399 1.00 93.25 158 MET A C 1
ATOM 1293 O O . MET A 1 158 ? -19.112 11.795 13.875 1.00 93.25 158 MET A O 1
ATOM 1297 N N . THR A 1 159 ? -17.159 12.892 14.011 1.00 93.50 159 THR A N 1
ATOM 1298 C CA . THR A 1 159 ? -16.505 12.159 12.918 1.00 93.50 159 THR A CA 1
ATOM 1299 C C . THR A 1 159 ? -16.368 10.674 13.245 1.00 93.50 159 THR A C 1
ATOM 1301 O O . THR A 1 159 ? -16.662 9.826 12.402 1.00 93.50 159 THR A O 1
ATOM 1304 N N . LEU A 1 160 ? -15.985 10.335 14.479 1.00 94.00 160 LEU A N 1
ATOM 1305 C CA . LEU A 1 160 ? -15.854 8.941 14.906 1.00 94.00 160 LEU A CA 1
ATOM 1306 C C . LEU A 1 160 ? -17.214 8.261 15.117 1.00 94.00 160 LEU A C 1
ATOM 1308 O O . LEU A 1 160 ? -17.366 7.102 14.738 1.00 94.00 160 LEU A O 1
ATOM 1312 N N . LEU A 1 161 ? -18.224 8.973 15.632 1.00 93.94 161 LEU A N 1
ATOM 1313 C CA . LEU A 1 161 ? -19.595 8.450 15.709 1.00 93.94 161 LEU A CA 1
ATOM 1314 C C . LEU A 1 161 ? -20.152 8.169 14.314 1.00 93.94 161 LEU A C 1
ATOM 1316 O O . LEU A 1 161 ? -20.743 7.115 14.093 1.00 93.94 161 LEU A O 1
ATOM 1320 N N . LYS A 1 162 ? -19.916 9.074 13.357 1.00 93.06 162 LYS A N 1
ATOM 1321 C CA . LYS A 1 162 ? -20.300 8.849 11.965 1.00 93.06 162 LYS A CA 1
ATOM 1322 C C . LYS A 1 162 ? -19.618 7.609 11.393 1.00 93.06 162 LYS A C 1
ATOM 1324 O O . LYS A 1 162 ? -20.294 6.775 10.804 1.00 93.06 162 LYS A O 1
ATOM 1329 N N . TYR A 1 163 ? -18.312 7.453 11.609 1.00 92.56 163 TYR A N 1
ATOM 1330 C CA . TYR A 1 163 ? -17.587 6.258 11.170 1.00 92.56 163 TYR A CA 1
ATOM 1331 C C . TYR A 1 163 ? -18.176 4.981 11.778 1.00 92.56 163 TYR A C 1
ATOM 1333 O O . TYR A 1 163 ? -18.372 3.990 11.076 1.00 92.56 163 TYR A O 1
ATOM 1341 N N . GLN A 1 164 ? -18.518 5.015 13.068 1.00 91.50 164 GLN A N 1
ATOM 1342 C CA . GLN A 1 164 ? -19.169 3.898 13.740 1.00 91.50 164 GLN A CA 1
ATOM 1343 C C . GLN A 1 164 ? -20.519 3.546 13.107 1.00 91.50 164 GLN A C 1
ATOM 1345 O O . GLN A 1 164 ? -20.793 2.368 12.894 1.00 91.50 164 GLN A O 1
ATOM 1350 N N . LEU A 1 165 ? -21.351 4.539 12.794 1.00 91.50 165 LEU A N 1
ATOM 1351 C CA . LEU A 1 165 ? -22.638 4.317 12.134 1.00 91.50 165 LEU A CA 1
ATOM 1352 C C . LEU A 1 165 ? -22.459 3.751 10.718 1.00 91.50 165 LEU A C 1
ATOM 1354 O O . LEU A 1 165 ? -23.136 2.788 10.354 1.00 91.50 165 LEU A O 1
ATOM 1358 N N . ASP A 1 166 ? -21.516 4.304 9.953 1.00 89.69 166 ASP A N 1
ATOM 1359 C CA . ASP A 1 166 ? -21.254 3.897 8.572 1.00 89.69 166 ASP A CA 1
ATOM 1360 C C . ASP A 1 166 ? -20.707 2.451 8.496 1.00 89.69 166 ASP A C 1
ATOM 1362 O O . ASP A 1 166 ? -21.064 1.713 7.581 1.00 89.69 166 ASP A O 1
ATOM 1366 N N . GLN A 1 167 ? -19.876 2.017 9.456 1.00 87.44 167 GLN A N 1
ATOM 1367 C CA . GLN A 1 167 ? -19.210 0.701 9.422 1.00 87.44 167 GLN A CA 1
ATOM 1368 C C . GLN A 1 167 ? -19.867 -0.379 10.299 1.00 87.44 167 GLN A C 1
ATOM 1370 O O . GLN A 1 167 ? -19.833 -1.564 9.967 1.00 87.44 167 GLN A O 1
ATOM 1375 N N . TYR A 1 168 ? -20.449 0.002 11.438 1.00 89.19 168 TYR A N 1
ATOM 1376 C CA . TYR A 1 168 ? -20.822 -0.925 12.514 1.00 89.19 168 TYR A CA 1
ATOM 1377 C C . TYR A 1 168 ? -22.267 -0.757 13.009 1.00 89.19 168 TYR A C 1
ATOM 1379 O O . TYR A 1 168 ? -22.622 -1.320 14.043 1.00 89.19 168 TYR A O 1
ATOM 1387 N N . SER A 1 169 ? -23.132 -0.033 12.289 1.00 90.44 169 SER A N 1
ATOM 1388 C CA . SER A 1 169 ? -24.546 0.145 12.678 1.00 90.44 169 SER A CA 1
ATOM 1389 C C . SER A 1 169 ? -25.291 -1.173 12.914 1.00 90.44 169 SER A C 1
ATOM 1391 O O . SER A 1 169 ? -26.097 -1.252 13.833 1.00 90.44 169 SER A O 1
ATOM 1393 N N . HIS A 1 170 ? -24.969 -2.227 12.158 1.00 91.19 170 HIS A N 1
ATOM 1394 C CA . HIS A 1 170 ? -25.553 -3.567 12.304 1.00 91.19 170 HIS A CA 1
ATOM 1395 C C . HIS A 1 170 ? -25.247 -4.258 13.648 1.00 91.19 170 HIS A C 1
ATOM 1397 O O . HIS A 1 170 ? -25.894 -5.242 13.993 1.00 91.19 170 HIS A O 1
ATOM 1403 N N . VAL A 1 171 ? -24.250 -3.774 14.394 1.00 93.00 171 VAL A N 1
ATOM 1404 C CA . VAL A 1 171 ? -23.819 -4.330 15.689 1.00 93.00 171 VAL A CA 1
ATOM 1405 C C . VAL A 1 171 ? -24.574 -3.683 16.854 1.00 93.00 171 VAL A C 1
ATOM 1407 O O . VAL A 1 171 ? -24.697 -4.269 17.936 1.00 93.00 171 VAL A O 1
ATOM 1410 N N . LEU A 1 172 ? -25.038 -2.449 16.655 1.00 93.12 172 LEU A N 1
ATOM 1411 C CA . LEU A 1 172 ? -25.677 -1.640 17.682 1.00 93.12 172 LEU A CA 1
ATOM 1412 C C . LEU A 1 172 ? -27.150 -2.033 17.839 1.00 93.12 172 LEU A C 1
ATOM 1414 O O . LEU A 1 172 ? -27.880 -2.233 16.871 1.00 93.12 172 LEU A O 1
ATOM 1418 N N . THR A 1 173 ? -27.596 -2.121 19.085 1.00 94.94 173 THR A N 1
ATOM 1419 C CA . THR A 1 173 ? -29.008 -2.279 19.439 1.00 94.94 173 THR A CA 1
ATOM 1420 C C . THR A 1 173 ? -29.782 -0.994 19.127 1.00 94.94 173 THR A C 1
ATOM 1422 O O . THR A 1 173 ? -29.184 0.085 19.097 1.00 94.94 173 THR A O 1
ATOM 1425 N N . PRO A 1 174 ? -31.120 -1.055 18.981 1.00 96.06 174 PRO A N 1
ATOM 1426 C CA . PRO A 1 174 ? -31.936 0.144 18.787 1.00 96.06 174 PRO A CA 1
ATOM 1427 C C . PRO A 1 174 ? -31.686 1.218 19.854 1.00 96.06 174 PRO A C 1
ATOM 1429 O O . PRO A 1 174 ? -31.523 2.386 19.528 1.00 96.06 174 PRO A O 1
ATOM 1432 N N . ARG A 1 175 ? -31.542 0.814 21.125 1.00 95.81 175 ARG A N 1
ATOM 1433 C CA . ARG A 1 175 ? -31.272 1.753 22.221 1.00 95.81 175 ARG A CA 1
ATOM 1434 C C . ARG A 1 175 ? -29.894 2.409 22.115 1.00 95.81 175 ARG A C 1
ATOM 1436 O O . ARG A 1 175 ? -29.763 3.589 22.420 1.00 95.81 175 ARG A O 1
ATOM 1443 N N . GLU A 1 176 ? -28.864 1.664 21.722 1.00 96.50 176 GLU A N 1
ATOM 1444 C CA . GLU A 1 176 ? -27.525 2.231 21.513 1.00 96.50 176 GLU A CA 1
ATOM 1445 C C . GLU A 1 176 ? -27.507 3.190 20.319 1.00 96.50 176 GLU A C 1
ATOM 1447 O O . GLU A 1 176 ? -26.882 4.244 20.403 1.00 96.50 176 GLU A O 1
ATOM 1452 N N . LEU A 1 177 ? -28.221 2.856 19.237 1.00 95.06 177 LEU A N 1
ATOM 1453 C CA . LEU A 1 177 ? -28.398 3.740 18.083 1.00 95.06 177 LEU A CA 1
ATOM 1454 C C . LEU A 1 177 ? -29.098 5.042 18.481 1.00 95.06 177 LEU A C 1
ATOM 1456 O O . LEU A 1 177 ? -28.607 6.108 18.122 1.00 95.06 177 LEU A O 1
ATOM 1460 N N . ASP A 1 178 ? -30.174 4.970 19.270 1.00 94.44 178 ASP A N 1
ATOM 1461 C CA . ASP A 1 178 ? -30.879 6.156 19.768 1.00 94.44 178 ASP A CA 1
ATOM 1462 C C . ASP A 1 178 ? -29.937 7.087 20.540 1.00 94.44 178 ASP A C 1
ATOM 1464 O O . ASP A 1 178 ? -29.922 8.291 20.302 1.00 94.44 178 ASP A O 1
ATOM 1468 N N . VAL A 1 179 ? -29.108 6.532 21.431 1.00 95.88 179 VAL A N 1
ATOM 1469 C CA . VAL A 1 179 ? -28.151 7.314 22.229 1.00 95.88 179 VAL A CA 1
ATOM 1470 C C . VAL A 1 179 ? -27.036 7.897 21.359 1.00 95.88 179 VAL A C 1
ATOM 1472 O O . VAL A 1 179 ? -26.647 9.048 21.549 1.00 95.88 179 VAL A O 1
ATOM 1475 N N . VAL A 1 180 ? -26.536 7.148 20.372 1.00 94.69 180 VAL A N 1
ATOM 1476 C CA . VAL A 1 180 ? -25.568 7.669 19.393 1.00 94.69 180 VAL A CA 1
ATOM 1477 C C . VAL A 1 180 ? -26.164 8.843 18.608 1.00 94.69 180 VAL A C 1
ATOM 1479 O O . VAL A 1 180 ? -25.501 9.875 18.474 1.00 94.69 180 VAL A O 1
ATOM 1482 N N . CYS A 1 181 ? -27.408 8.722 18.139 1.00 91.56 181 CYS A N 1
ATOM 1483 C CA . CYS A 1 181 ? -28.132 9.795 17.457 1.00 91.56 181 CYS A CA 1
ATOM 1484 C C . CYS A 1 181 ? -28.364 11.002 18.378 1.00 91.56 181 CYS A C 1
ATOM 1486 O O . CYS A 1 181 ? -28.113 12.133 17.972 1.00 91.56 181 CYS A O 1
ATOM 1488 N N . GLU A 1 182 ? -28.751 10.781 19.637 1.00 93.94 182 GLU A N 1
ATOM 1489 C CA . GLU A 1 182 ? -28.960 11.851 20.618 1.00 93.94 182 GLU A CA 1
ATOM 1490 C C . GLU A 1 182 ? -27.675 12.649 20.877 1.00 93.94 182 GLU A C 1
ATOM 1492 O O . GLU A 1 182 ? -27.709 13.883 20.920 1.00 93.94 182 GLU A O 1
ATOM 1497 N N . VAL A 1 183 ? -26.526 11.972 21.000 1.00 93.06 183 VAL A N 1
ATOM 1498 C CA . VAL A 1 183 ? -25.218 12.635 21.113 1.00 93.06 183 VAL A CA 1
ATOM 1499 C C . VAL A 1 183 ? -24.928 13.444 19.849 1.00 93.06 183 VAL A C 1
ATOM 1501 O O . VAL A 1 183 ? -24.551 14.613 19.951 1.00 93.06 183 VAL A O 1
ATOM 1504 N N . PHE A 1 184 ? -25.138 12.860 18.668 1.00 90.12 184 PHE A N 1
ATOM 1505 C CA . PHE A 1 184 ? -24.904 13.528 17.386 1.00 90.12 184 PHE A CA 1
ATOM 1506 C C . PHE A 1 184 ? -25.740 14.814 17.252 1.00 90.12 184 PHE A C 1
ATOM 1508 O O . PHE A 1 184 ? -25.193 15.887 16.986 1.00 90.12 184 PHE A O 1
ATOM 1515 N N . ASP A 1 185 ? -27.041 14.734 17.541 1.00 89.38 185 ASP A N 1
ATOM 1516 C CA . ASP A 1 185 ? -27.975 15.864 17.511 1.00 89.38 185 ASP A CA 1
ATOM 1517 C C . ASP A 1 185 ? -27.652 16.916 18.571 1.00 89.38 185 ASP A C 1
ATOM 1519 O O . ASP A 1 185 ? -27.863 18.114 18.368 1.00 89.38 185 ASP A O 1
ATOM 1523 N N . THR A 1 186 ? -27.170 16.487 19.737 1.00 91.25 186 THR A N 1
ATOM 1524 C CA . THR A 1 186 ? -26.785 17.392 20.823 1.00 91.25 186 THR A CA 1
ATOM 1525 C C . THR A 1 186 ? -25.568 18.223 20.439 1.00 91.25 186 THR A C 1
ATOM 1527 O O . THR A 1 186 ? -25.565 19.432 20.679 1.00 91.25 186 THR A O 1
ATOM 1530 N N . ILE A 1 187 ? -24.565 17.618 19.797 1.00 89.56 187 ILE A N 1
ATOM 1531 C CA . ILE A 1 187 ? -23.397 18.352 19.298 1.00 89.56 187 ILE A CA 1
ATOM 1532 C C . ILE A 1 187 ? -23.807 19.284 18.156 1.00 89.56 187 ILE A C 1
ATOM 1534 O O . ILE A 1 187 ? -23.475 20.467 18.201 1.00 89.56 187 ILE A O 1
ATOM 1538 N N . GLY A 1 188 ? -24.599 18.795 17.195 1.00 85.94 188 GLY A N 1
ATOM 1539 C CA . GLY A 1 188 ? -25.073 19.598 16.063 1.00 85.94 188 GLY A CA 1
ATOM 1540 C C . GLY A 1 188 ? -25.925 20.809 16.469 1.00 85.94 188 GLY A C 1
ATOM 1541 O O . GLY A 1 188 ? -25.861 21.850 15.826 1.00 85.94 188 GLY A O 1
ATOM 1542 N N . ARG A 1 189 ? -26.691 20.720 17.568 1.00 86.38 189 ARG A N 1
ATOM 1543 C CA . ARG A 1 189 ? -27.460 21.857 18.116 1.00 86.38 189 ARG A CA 1
ATOM 1544 C C . ARG A 1 189 ? -26.601 22.889 18.850 1.00 86.38 189 ARG A C 1
ATOM 1546 O O . ARG A 1 189 ? -27.001 24.048 18.933 1.00 86.38 189 ARG A O 1
ATOM 1553 N N . ARG A 1 190 ? -25.481 22.471 19.447 1.00 80.94 190 ARG A N 1
ATOM 1554 C CA . ARG A 1 190 ? -24.644 23.313 20.324 1.00 80.94 190 ARG A CA 1
ATOM 1555 C C . ARG A 1 190 ? -23.447 23.933 19.611 1.00 80.94 190 ARG A C 1
ATOM 1557 O O . ARG A 1 190 ? -22.986 24.993 20.026 1.00 80.94 190 ARG A O 1
ATOM 1564 N N . GLY A 1 191 ? -22.923 23.263 18.590 1.00 69.06 191 GLY A N 1
ATOM 1565 C CA . GLY A 1 191 ? -21.734 23.677 17.855 1.00 69.06 191 GLY A CA 1
ATOM 1566 C C . GLY A 1 191 ? -22.048 24.122 16.428 1.00 69.06 191 GLY A C 1
ATOM 1567 O O . GLY A 1 191 ? -23.019 23.689 15.823 1.00 69.06 191 GLY A O 1
ATOM 1568 N N . ASN A 1 192 ? -21.156 24.923 15.843 1.00 70.62 192 ASN A N 1
ATOM 1569 C CA . ASN A 1 192 ? -21.120 25.176 14.394 1.00 70.62 192 ASN A CA 1
ATOM 1570 C C . ASN A 1 192 ? -20.337 24.067 13.659 1.00 70.62 192 ASN A C 1
ATOM 1572 O O . ASN A 1 192 ? -19.534 24.346 12.768 1.00 70.62 192 ASN A O 1
ATOM 1576 N N . VAL A 1 193 ? -20.497 22.814 14.089 1.00 74.94 193 VAL A N 1
ATOM 1577 C CA . VAL A 1 193 ? -19.715 21.667 13.614 1.00 74.94 193 VAL A CA 1
ATOM 1578 C C . VAL A 1 193 ? -20.623 20.758 12.797 1.00 74.94 193 VAL A C 1
ATOM 1580 O O . VAL A 1 193 ? -21.662 20.320 13.277 1.00 74.94 193 VAL A O 1
ATOM 1583 N N . MET A 1 194 ? -20.219 20.471 11.562 1.00 75.44 194 MET A N 1
ATOM 1584 C CA . MET A 1 194 ? -20.932 19.580 10.651 1.00 75.44 194 MET A CA 1
ATOM 1585 C C . MET A 1 194 ? -19.947 18.571 10.073 1.00 75.44 194 MET A C 1
ATOM 1587 O O . MET A 1 194 ? -18.894 18.956 9.567 1.00 75.44 194 MET A O 1
ATOM 1591 N N . VAL A 1 195 ? -20.305 17.289 10.119 1.00 80.62 195 VAL A N 1
ATOM 1592 C CA . VAL A 1 195 ? -19.513 16.211 9.514 1.00 80.62 195 VAL A CA 1
ATOM 1593 C C . VAL A 1 195 ? -20.163 15.806 8.196 1.00 80.62 195 VAL A C 1
ATOM 1595 O O . VAL A 1 195 ? -21.322 15.393 8.165 1.00 80.62 195 VAL A O 1
ATOM 1598 N N . GLY A 1 196 ? -19.415 15.945 7.101 1.00 80.31 196 GLY A N 1
ATOM 1599 C CA . GLY A 1 196 ? -19.833 15.504 5.770 1.00 80.31 196 GLY A CA 1
ATOM 1600 C C . GLY A 1 196 ? -19.694 13.991 5.567 1.00 80.31 196 GLY A C 1
ATOM 1601 O O . GLY A 1 196 ? -19.504 13.223 6.508 1.00 80.31 196 GLY A O 1
ATOM 1602 N N . ALA A 1 197 ? -19.769 13.543 4.312 1.00 85.50 197 ALA A N 1
ATOM 1603 C CA . ALA A 1 197 ? -19.404 12.170 3.968 1.00 85.50 197 ALA A CA 1
ATOM 1604 C C . ALA A 1 197 ? -17.926 11.923 4.310 1.00 85.50 197 ALA A C 1
ATOM 1606 O O . ALA A 1 197 ? -17.064 12.730 3.955 1.00 85.50 197 ALA A O 1
ATOM 1607 N N . LEU A 1 198 ? -17.639 10.814 4.996 1.00 88.75 198 LEU A N 1
A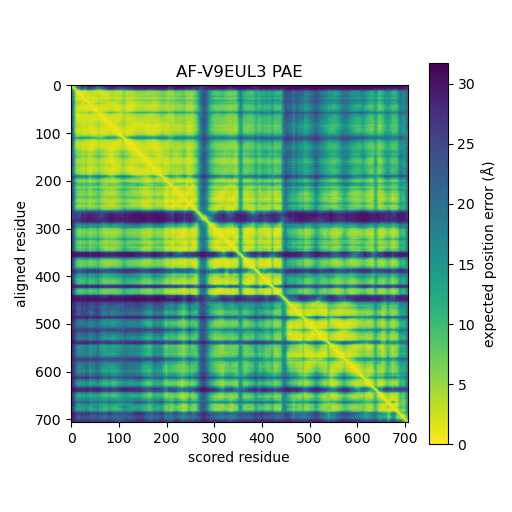TOM 1608 C CA . LEU A 1 198 ? -16.263 10.463 5.324 1.00 88.75 198 LEU A CA 1
ATOM 1609 C C . LEU A 1 198 ? -15.526 10.015 4.056 1.00 88.75 198 LEU A C 1
ATOM 1611 O O . LEU A 1 198 ? -16.116 9.322 3.221 1.00 88.75 198 LEU A O 1
ATOM 1615 N N . PRO A 1 199 ? -14.242 10.376 3.895 1.00 90.19 199 PRO A N 1
ATOM 1616 C CA . PRO A 1 199 ? -13.438 9.853 2.803 1.00 90.19 199 PRO A CA 1
ATOM 1617 C C . PRO A 1 199 ? -13.389 8.322 2.836 1.00 90.19 199 PRO A C 1
ATOM 1619 O O . PRO A 1 199 ? -13.301 7.727 3.906 1.00 90.19 199 PRO A O 1
ATOM 1622 N N . HIS A 1 200 ? -13.353 7.679 1.668 1.00 87.25 200 HIS A N 1
ATOM 1623 C CA . HIS A 1 200 ? -13.282 6.212 1.560 1.00 87.25 200 HIS A CA 1
ATOM 1624 C C . HIS A 1 200 ? -12.042 5.601 2.241 1.00 87.25 200 HIS A C 1
ATOM 1626 O O . HIS A 1 200 ? -11.996 4.403 2.500 1.00 87.25 200 HIS A O 1
ATOM 1632 N N . TRP A 1 201 ? -11.004 6.410 2.465 1.00 91.12 201 TRP A N 1
ATOM 1633 C CA . TRP A 1 201 ? -9.772 6.018 3.141 1.00 91.12 201 TRP A CA 1
ATOM 1634 C C . TRP A 1 201 ? -9.808 6.261 4.653 1.00 91.12 201 TRP A C 1
ATOM 1636 O O . TRP A 1 201 ? -8.830 5.957 5.339 1.00 91.12 201 TRP A O 1
ATOM 1646 N N . PHE A 1 202 ? -10.878 6.859 5.183 1.00 93.94 202 PHE A N 1
ATOM 1647 C CA . PHE A 1 202 ? -10.971 7.156 6.603 1.00 93.94 202 PHE A CA 1
ATOM 1648 C C . PHE A 1 202 ? -10.978 5.858 7.409 1.00 93.94 202 PHE A C 1
ATOM 1650 O O . PHE A 1 202 ? -11.768 4.954 7.148 1.00 93.94 202 PHE A O 1
ATOM 1657 N N . ALA A 1 203 ? -10.102 5.788 8.406 1.00 91.88 203 ALA A N 1
ATOM 1658 C CA . ALA A 1 203 ? -9.968 4.635 9.275 1.00 91.88 203 ALA A CA 1
ATOM 1659 C C . ALA A 1 203 ? -9.544 5.074 10.677 1.00 91.88 203 ALA A C 1
ATOM 1661 O O . ALA A 1 203 ? -8.504 5.710 10.866 1.00 91.88 203 ALA A O 1
ATOM 1662 N N . ALA A 1 204 ? -10.335 4.694 11.679 1.00 88.25 204 ALA A N 1
ATOM 1663 C CA . ALA A 1 204 ? -10.135 5.132 13.058 1.00 88.25 204 ALA A CA 1
ATOM 1664 C C . ALA A 1 204 ? -9.085 4.309 13.831 1.00 88.25 204 ALA A C 1
ATOM 1666 O O . ALA A 1 204 ? -8.674 4.703 14.924 1.00 88.25 204 ALA A O 1
ATOM 1667 N N . SER A 1 205 ? -8.643 3.154 13.312 1.00 84.50 205 SER A N 1
ATOM 1668 C CA . SER A 1 205 ? -7.761 2.256 14.067 1.00 84.50 205 SER A CA 1
ATOM 1669 C C . SER A 1 205 ? -6.935 1.313 13.193 1.00 84.50 205 SER A C 1
ATOM 1671 O O . SER A 1 205 ? -7.478 0.565 12.392 1.00 84.50 205 SER A O 1
ATOM 1673 N N . GLU A 1 206 ? -5.617 1.231 13.428 1.00 80.38 206 GLU A N 1
ATOM 1674 C CA . GLU A 1 206 ? -4.735 0.238 12.773 1.00 80.38 206 GLU A CA 1
ATOM 1675 C C . GLU A 1 206 ? -5.102 -1.214 13.088 1.00 80.38 206 GLU A C 1
ATOM 1677 O O . GLU A 1 206 ? -4.625 -2.153 12.451 1.00 80.38 206 GLU A O 1
ATOM 1682 N N . LEU A 1 207 ? -5.923 -1.413 14.116 1.00 75.56 207 LEU A N 1
ATOM 1683 C CA . LEU A 1 207 ? -6.241 -2.725 14.639 1.00 75.56 207 LEU A CA 1
ATOM 1684 C C . LEU A 1 207 ? -7.155 -3.534 13.711 1.00 75.56 207 LEU A C 1
ATOM 1686 O O . LEU A 1 207 ? -7.321 -4.730 13.954 1.00 75.56 207 LEU A O 1
ATOM 1690 N N . GLU A 1 208 ? -7.690 -2.921 12.664 1.00 72.19 208 GLU A N 1
ATOM 1691 C CA . GLU A 1 208 ? -8.489 -3.589 11.638 1.00 72.19 208 GLU A CA 1
ATOM 1692 C C . GLU A 1 208 ? -7.615 -4.399 10.655 1.00 72.19 208 GLU A C 1
ATOM 1694 O O . GLU A 1 208 ? -8.114 -5.312 10.003 1.00 72.19 208 GLU A O 1
ATOM 1699 N N . TRP A 1 209 ? -6.293 -4.167 10.614 1.00 82.56 209 TRP A N 1
ATOM 1700 C CA . TRP A 1 209 ? -5.382 -4.821 9.665 1.00 82.56 209 TRP A CA 1
ATOM 1701 C C . TRP A 1 209 ? -4.275 -5.650 10.331 1.00 82.56 209 TRP A C 1
ATOM 1703 O O . TRP A 1 209 ? -3.713 -5.311 11.379 1.00 82.56 209 TRP A O 1
ATOM 1713 N N . PHE A 1 210 ? -3.906 -6.757 9.680 1.00 74.06 210 PHE A N 1
ATOM 1714 C CA . PHE A 1 210 ? -2.748 -7.560 10.068 1.00 74.06 210 PHE A CA 1
ATOM 1715 C C . PHE A 1 210 ? -1.448 -6.850 9.672 1.00 74.06 210 PHE A C 1
ATOM 1717 O O . PHE A 1 210 ? -1.294 -6.405 8.538 1.00 74.06 210 PHE A O 1
ATOM 1724 N N . ARG A 1 211 ? -0.492 -6.771 10.609 1.00 78.94 211 ARG A N 1
ATOM 1725 C CA . ARG A 1 211 ? 0.807 -6.090 10.427 1.00 78.94 211 ARG A CA 1
ATOM 1726 C C . ARG A 1 211 ? 0.674 -4.629 9.981 1.00 78.94 211 ARG A C 1
ATOM 1728 O O . ARG A 1 211 ? 1.506 -4.153 9.219 1.00 78.94 211 ARG A O 1
ATOM 1735 N N . ALA A 1 212 ? -0.333 -3.915 10.468 1.00 88.81 212 ALA A N 1
ATOM 1736 C CA . ALA A 1 212 ? -0.388 -2.467 10.330 1.00 88.81 212 ALA A CA 1
ATOM 1737 C C . ALA A 1 212 ? 0.460 -1.758 11.391 1.00 88.81 212 ALA A C 1
ATOM 1739 O O . ALA A 1 212 ? 0.788 -2.322 12.441 1.00 88.81 212 ALA A O 1
ATOM 1740 N N . LYS A 1 213 ? 0.830 -0.523 11.069 1.00 90.69 213 LYS A N 1
ATOM 1741 C CA . LYS A 1 213 ? 1.480 0.434 11.956 1.00 90.69 213 LYS A CA 1
ATOM 1742 C C . LYS A 1 213 ? 0.879 1.816 11.699 1.00 90.69 213 LYS A C 1
ATOM 1744 O O . LYS A 1 213 ? 0.688 2.176 10.538 1.00 90.69 213 LYS A O 1
ATOM 1749 N N . THR A 1 214 ? 0.664 2.591 12.756 1.00 92.62 214 THR A N 1
ATOM 1750 C CA . THR A 1 214 ? 0.343 4.015 12.670 1.00 92.62 214 THR A CA 1
ATOM 1751 C C . THR A 1 214 ? 1.589 4.889 12.687 1.00 92.62 214 THR A C 1
ATOM 1753 O O . THR A 1 214 ? 2.513 4.638 13.467 1.00 92.62 214 THR A O 1
ATOM 1756 N N . THR A 1 215 ? 1.570 5.962 11.904 1.00 93.75 215 THR A N 1
ATOM 1757 C CA . THR A 1 215 ? 2.519 7.080 12.004 1.00 93.75 215 THR A CA 1
ATOM 1758 C C . THR A 1 215 ? 1.729 8.365 12.223 1.00 93.75 215 THR A C 1
ATOM 1760 O O . THR A 1 215 ? 0.770 8.618 11.495 1.00 93.75 215 THR A O 1
ATOM 1763 N N . VAL A 1 216 ? 2.089 9.136 13.251 1.00 94.50 216 VAL A N 1
ATOM 1764 C CA . VAL A 1 216 ? 1.457 10.430 13.558 1.00 94.50 216 VAL A CA 1
ATOM 1765 C C . VAL A 1 216 ? 1.857 11.450 12.494 1.00 94.50 216 VAL A C 1
ATOM 1767 O O . VAL A 1 216 ? 3.006 11.453 12.057 1.00 94.50 216 VAL A O 1
ATOM 1770 N N . VAL A 1 217 ? 0.912 12.291 12.080 1.00 92.81 217 VAL A N 1
ATOM 1771 C CA . VAL A 1 217 ? 1.153 13.409 11.158 1.00 92.81 217 VAL A CA 1
ATOM 1772 C C . VAL A 1 217 ? 1.278 14.676 11.999 1.00 92.81 217 VAL A C 1
ATOM 1774 O O . VAL A 1 217 ? 0.281 15.207 12.490 1.00 92.81 217 VAL A O 1
ATOM 1777 N N . GLU A 1 218 ? 2.514 15.117 12.225 1.00 90.69 218 GLU A N 1
ATOM 1778 C CA . GLU A 1 218 ? 2.823 16.249 13.111 1.00 90.69 218 GLU A CA 1
ATOM 1779 C C . GLU A 1 218 ? 2.356 17.589 12.527 1.00 90.69 218 GLU A C 1
ATOM 1781 O O . GLU A 1 218 ? 2.077 18.530 13.267 1.00 90.69 218 GLU A O 1
ATOM 1786 N N . GLU A 1 219 ? 2.207 17.661 11.204 1.00 88.50 219 GLU A N 1
ATOM 1787 C CA . GLU A 1 219 ? 1.778 18.848 10.465 1.00 88.50 219 GLU A CA 1
ATOM 1788 C C . GLU A 1 219 ? 0.277 19.170 10.622 1.00 88.50 219 GLU A C 1
ATOM 1790 O O . GLU A 1 219 ? -0.177 20.215 10.158 1.00 88.50 219 GLU A O 1
ATOM 1795 N N . GLY A 1 220 ? -0.500 18.303 11.284 1.00 91.00 220 GLY A N 1
ATOM 1796 C CA . GLY A 1 220 ? -1.902 18.552 11.631 1.00 91.00 220 GLY A CA 1
ATOM 1797 C C . GLY A 1 220 ? -2.939 17.922 10.692 1.00 91.00 220 GLY A C 1
ATOM 1798 O O . GLY A 1 220 ? -2.621 17.119 9.811 1.00 91.00 220 GLY A O 1
ATOM 1799 N N . GLU A 1 221 ? -4.214 18.257 10.928 1.00 90.88 221 GLU A N 1
ATOM 1800 C CA . GLU A 1 221 ? -5.378 17.603 10.304 1.00 90.88 221 GLU A CA 1
ATOM 1801 C C . GLU A 1 221 ? -5.380 17.771 8.773 1.00 90.88 221 GLU A C 1
ATOM 1803 O O . GLU A 1 221 ? -5.450 16.784 8.043 1.00 90.88 221 GLU A O 1
ATOM 1808 N N . GLU A 1 222 ? -5.184 19.000 8.280 1.00 90.44 222 GLU A N 1
ATOM 1809 C CA . GLU A 1 222 ? -5.167 19.326 6.842 1.00 90.44 222 GLU A CA 1
ATOM 1810 C C . GLU A 1 222 ? -4.049 18.583 6.089 1.00 90.44 222 GLU A C 1
ATOM 1812 O O . GLU A 1 222 ? -4.245 18.057 4.989 1.00 90.44 222 GLU A O 1
ATOM 1817 N N . ALA A 1 223 ? -2.861 18.493 6.691 1.00 91.06 223 ALA A N 1
ATOM 1818 C CA . ALA A 1 223 ? -1.747 17.760 6.106 1.00 91.06 223 ALA A CA 1
ATOM 1819 C C . ALA A 1 223 ? -2.026 16.252 6.052 1.00 91.06 223 ALA A C 1
ATOM 1821 O O . ALA A 1 223 ? -1.668 15.610 5.061 1.00 91.06 223 ALA A O 1
ATOM 1822 N N . CYS A 1 224 ? -2.685 15.702 7.079 1.00 93.94 224 CYS A N 1
ATOM 1823 C CA . CYS A 1 224 ? -3.106 14.304 7.112 1.00 93.94 224 CYS A CA 1
ATOM 1824 C C . CYS A 1 224 ? -4.104 14.006 5.990 1.00 93.94 224 CYS A C 1
ATOM 1826 O O . CYS A 1 224 ? -3.886 13.065 5.228 1.00 93.94 224 CYS A O 1
ATOM 1828 N N . GLU A 1 225 ? -5.138 14.836 5.821 1.00 92.12 225 GLU A N 1
ATOM 1829 C CA . GLU A 1 225 ? -6.120 14.677 4.741 1.00 92.12 225 GLU A CA 1
ATOM 1830 C C . GLU A 1 225 ? -5.475 14.744 3.357 1.00 92.12 225 GLU A C 1
ATOM 1832 O O . GLU A 1 225 ? -5.690 13.861 2.523 1.00 92.12 225 GLU A O 1
ATOM 1837 N N . ARG A 1 226 ? -4.646 15.766 3.114 1.00 90.06 226 ARG A N 1
ATOM 1838 C CA . ARG A 1 226 ? -3.961 15.961 1.831 1.00 90.06 226 ARG A CA 1
ATOM 1839 C C . ARG A 1 226 ? -3.070 14.772 1.484 1.00 90.06 226 ARG A C 1
ATOM 1841 O O . ARG A 1 226 ? -3.134 14.266 0.364 1.00 90.06 226 ARG A O 1
ATOM 1848 N N . GLN A 1 227 ? -2.237 14.330 2.423 1.00 92.00 227 GLN A N 1
ATOM 1849 C CA . GLN A 1 227 ? -1.331 13.203 2.205 1.00 92.00 227 GLN A CA 1
ATOM 1850 C C . GLN A 1 227 ? -2.106 11.878 2.060 1.00 92.00 227 GLN A C 1
ATOM 1852 O O . GLN A 1 227 ? -1.780 11.080 1.181 1.00 92.00 227 GLN A O 1
ATOM 1857 N N . ALA A 1 228 ? -3.167 11.656 2.846 1.00 93.31 228 ALA A N 1
ATOM 1858 C CA . ALA A 1 228 ? -3.993 10.452 2.759 1.00 93.31 228 ALA A CA 1
ATOM 1859 C C . ALA A 1 228 ? -4.727 10.374 1.414 1.00 93.31 228 ALA A C 1
ATOM 1861 O O . ALA A 1 228 ? -4.735 9.323 0.778 1.00 93.31 228 ALA A O 1
ATOM 1862 N N . ALA A 1 229 ? -5.265 11.496 0.928 1.00 89.44 229 ALA A N 1
ATOM 1863 C CA . ALA A 1 229 ? -5.925 11.574 -0.371 1.00 89.44 229 ALA A CA 1
ATOM 1864 C C . ALA A 1 229 ? -4.980 11.279 -1.551 1.00 89.44 229 ALA A C 1
ATOM 1866 O O . ALA A 1 229 ? -5.428 10.759 -2.575 1.00 89.44 229 ALA A O 1
ATOM 1867 N N . VAL A 1 230 ? -3.687 11.602 -1.423 1.00 88.62 230 VAL A N 1
ATOM 1868 C CA . VAL A 1 230 ? -2.658 11.234 -2.409 1.00 88.62 230 VAL A CA 1
ATOM 1869 C C . VAL A 1 230 ? -2.319 9.750 -2.295 1.00 88.62 230 VAL A C 1
ATOM 1871 O O . VAL A 1 230 ? -2.404 9.026 -3.285 1.00 88.62 230 VAL A O 1
ATOM 1874 N N . TRP A 1 231 ? -1.969 9.279 -1.096 1.00 92.06 231 TRP A N 1
ATOM 1875 C CA . TRP A 1 231 ? -1.480 7.914 -0.894 1.00 92.06 231 TRP A CA 1
ATOM 1876 C C . TRP A 1 231 ? -2.558 6.855 -1.159 1.00 92.06 231 TRP A C 1
ATOM 1878 O O . TRP A 1 231 ? -2.258 5.803 -1.719 1.00 92.06 231 TRP A O 1
ATOM 1888 N N . ALA A 1 232 ? -3.827 7.149 -0.864 1.00 89.25 232 ALA A N 1
ATOM 1889 C CA . ALA A 1 232 ? -4.949 6.244 -1.115 1.00 89.25 232 ALA A CA 1
ATOM 1890 C C . ALA A 1 232 ? -5.149 5.878 -2.598 1.00 89.25 232 ALA A C 1
ATOM 1892 O O . ALA A 1 232 ? -5.834 4.901 -2.884 1.00 89.25 232 ALA A O 1
ATOM 1893 N N . LYS A 1 233 ? -4.553 6.641 -3.525 1.00 84.56 233 LYS A N 1
ATOM 1894 C CA . LYS A 1 233 ? -4.620 6.419 -4.980 1.00 84.56 233 LYS A CA 1
ATOM 1895 C C . LYS A 1 233 ? -3.403 5.678 -5.543 1.00 84.56 233 LYS A C 1
ATOM 1897 O O . LYS A 1 233 ? -3.277 5.520 -6.759 1.00 84.56 233 LYS A O 1
ATOM 1902 N N . LEU A 1 234 ? -2.446 5.296 -4.695 1.00 87.50 234 LEU A N 1
ATOM 1903 C CA . LEU A 1 234 ? -1.203 4.663 -5.128 1.00 87.50 234 LEU A CA 1
ATOM 1904 C C . LEU A 1 234 ? -1.309 3.142 -5.029 1.00 87.50 234 LEU A C 1
ATOM 1906 O O . LEU A 1 234 ? -1.408 2.577 -3.942 1.00 87.50 234 LEU A O 1
ATOM 1910 N N . HIS A 1 235 ? -1.215 2.486 -6.184 1.00 85.69 235 HIS A N 1
ATOM 1911 C CA . HIS A 1 235 ? -1.275 1.040 -6.343 1.00 85.69 235 HIS A CA 1
ATOM 1912 C C . HIS A 1 235 ? -0.010 0.573 -7.065 1.00 85.69 235 HIS A C 1
ATOM 1914 O O . HIS A 1 235 ? 0.065 0.600 -8.290 1.00 85.69 235 HIS A O 1
ATOM 1920 N N . HIS A 1 236 ? 1.004 0.189 -6.289 1.00 87.31 236 HIS A N 1
ATOM 1921 C CA . HIS A 1 236 ? 2.267 -0.322 -6.814 1.00 87.31 236 HIS A CA 1
ATOM 1922 C C . HIS A 1 236 ? 2.897 -1.319 -5.832 1.00 87.31 236 HIS A C 1
ATOM 1924 O O . HIS A 1 236 ? 2.929 -1.021 -4.634 1.00 87.31 236 HIS A O 1
ATOM 1930 N N . PRO A 1 237 ? 3.465 -2.450 -6.289 1.00 89.06 237 PRO A N 1
ATOM 1931 C CA . PRO A 1 237 ? 4.155 -3.417 -5.426 1.00 89.06 237 PRO A CA 1
ATOM 1932 C C . PRO A 1 237 ? 5.294 -2.834 -4.586 1.00 89.06 237 PRO A C 1
ATOM 1934 O O . PRO A 1 237 ? 5.553 -3.298 -3.475 1.00 89.06 237 PRO A O 1
ATOM 1937 N N . ASN A 1 238 ? 5.970 -1.814 -5.118 1.00 94.31 238 ASN A N 1
ATOM 1938 C CA . ASN A 1 238 ? 7.052 -1.107 -4.436 1.00 94.31 238 ASN A CA 1
ATOM 1939 C C . ASN A 1 238 ? 6.668 0.255 -3.853 1.00 94.31 238 ASN A C 1
ATOM 1941 O O . ASN A 1 238 ? 7.553 1.032 -3.510 1.00 94.31 238 ASN A O 1
ATOM 1945 N N . VAL A 1 239 ? 5.381 0.566 -3.722 1.00 94.75 239 VAL A N 1
ATOM 1946 C CA . VAL A 1 239 ? 4.937 1.653 -2.842 1.00 94.75 239 VAL A CA 1
ATOM 1947 C C . VAL A 1 239 ? 4.339 1.007 -1.605 1.00 94.75 239 VAL A C 1
ATOM 1949 O O . VAL A 1 239 ? 3.548 0.070 -1.689 1.00 94.75 239 VAL A O 1
ATOM 1952 N N . ARG A 1 240 ? 4.748 1.479 -0.429 1.00 94.56 240 ARG A N 1
ATOM 1953 C CA . ARG A 1 240 ? 4.294 0.932 0.846 1.00 94.56 240 ARG A CA 1
ATOM 1954 C C . ARG A 1 240 ? 2.770 0.963 0.910 1.00 94.56 240 ARG A C 1
ATOM 1956 O O . ARG A 1 240 ? 2.156 2.005 0.678 1.00 94.56 240 ARG A O 1
ATOM 1963 N N . LYS A 1 241 ? 2.173 -0.170 1.279 1.00 92.19 241 LYS A N 1
ATOM 1964 C CA . LYS A 1 241 ? 0.720 -0.308 1.303 1.00 92.19 241 LYS A CA 1
ATOM 1965 C C . LYS A 1 241 ? 0.094 0.611 2.351 1.00 92.19 241 LYS A C 1
ATOM 1967 O O . LYS A 1 241 ? 0.446 0.552 3.532 1.00 92.19 241 LYS A O 1
ATOM 1972 N N . PHE A 1 242 ? -0.848 1.428 1.900 1.00 93.56 242 PHE A N 1
ATOM 1973 C CA . PHE A 1 242 ? -1.693 2.279 2.726 1.00 93.56 242 PHE A CA 1
ATOM 1974 C C . PHE A 1 242 ? -2.991 1.546 3.073 1.00 93.56 242 PHE A C 1
ATOM 1976 O O . PHE A 1 242 ? -3.539 0.817 2.245 1.00 93.56 242 PHE A O 1
ATOM 1983 N N . PHE A 1 243 ? -3.455 1.705 4.309 1.00 92.75 243 PHE A N 1
ATOM 1984 C CA . PHE A 1 243 ? -4.684 1.076 4.798 1.00 92.75 243 PHE A CA 1
ATOM 1985 C C . PHE A 1 243 ? -5.771 2.097 5.127 1.00 92.75 243 PHE A C 1
ATOM 1987 O O . PHE A 1 243 ? -6.946 1.798 4.953 1.00 92.75 243 PHE A O 1
ATOM 1994 N N . GLY A 1 244 ? -5.386 3.295 5.560 1.00 94.06 244 GLY A N 1
ATOM 1995 C CA . GLY A 1 244 ? -6.316 4.377 5.851 1.00 94.06 244 GLY A CA 1
ATOM 1996 C C . GLY A 1 244 ? -5.682 5.450 6.726 1.00 94.06 244 GLY A C 1
ATOM 1997 O O . GLY A 1 244 ? -4.497 5.378 7.049 1.00 94.06 244 GLY A O 1
ATOM 1998 N N . ALA A 1 245 ? -6.452 6.454 7.123 1.00 95.94 245 ALA A N 1
ATOM 1999 C CA . ALA A 1 245 ? -5.979 7.507 8.019 1.00 95.94 245 ALA A CA 1
ATOM 2000 C C . ALA A 1 245 ? -7.112 8.078 8.874 1.00 95.94 245 ALA A C 1
ATOM 2002 O O . ALA A 1 245 ? -8.279 8.048 8.484 1.00 95.94 245 ALA A O 1
ATOM 2003 N N . CYS A 1 246 ? -6.747 8.652 10.016 1.00 94.38 246 CYS A N 1
ATOM 2004 C CA . CYS A 1 246 ? -7.629 9.467 10.838 1.00 94.38 246 CYS A CA 1
ATOM 2005 C C . CYS A 1 246 ? -7.036 10.873 10.887 1.00 94.38 246 CYS A C 1
ATOM 2007 O O . CYS A 1 246 ? -5.922 11.052 11.379 1.00 94.38 246 CYS A O 1
ATOM 2009 N N . HIS A 1 247 ? -7.743 11.860 10.342 1.00 93.69 247 HIS A N 1
ATOM 2010 C CA . HIS A 1 247 ? -7.276 13.247 10.319 1.00 93.69 247 HIS A CA 1
ATOM 2011 C C . HIS A 1 247 ? -7.741 14.051 11.538 1.00 93.69 247 HIS A C 1
ATOM 2013 O O . HIS A 1 247 ? -7.144 15.079 11.813 1.00 93.69 247 HIS A O 1
ATOM 2019 N N . VAL A 1 248 ? -8.758 13.593 12.277 1.00 91.38 248 VAL A N 1
ATOM 2020 C CA . VAL A 1 248 ? -9.309 14.323 13.429 1.00 91.38 248 VAL A CA 1
ATOM 2021 C C . VAL A 1 248 ? -8.563 14.038 14.732 1.00 91.38 248 VAL A C 1
ATOM 2023 O O . VAL A 1 248 ? -8.204 12.897 15.045 1.00 91.38 248 VAL A O 1
ATOM 2026 N N . GLY A 1 249 ? -8.409 15.067 15.563 1.00 88.12 249 GLY A N 1
ATOM 2027 C CA . GLY A 1 249 ? -7.852 14.941 16.907 1.00 88.12 249 GLY A CA 1
ATOM 2028 C C . GLY A 1 249 ? -6.331 14.818 16.898 1.00 88.12 249 GLY A C 1
ATOM 2029 O O . GLY A 1 249 ? -5.638 15.826 16.830 1.00 88.12 249 GLY A O 1
ATOM 2030 N N . THR A 1 250 ? -5.796 13.599 17.021 1.00 90.12 250 THR A N 1
ATOM 2031 C CA . THR A 1 250 ? -4.359 13.340 16.815 1.00 90.12 250 THR A CA 1
ATOM 2032 C C . THR A 1 250 ? -4.207 12.673 15.457 1.00 90.12 250 THR A C 1
ATOM 2034 O O . THR A 1 250 ? -4.467 11.472 15.371 1.00 90.12 250 THR A O 1
ATOM 2037 N N . PRO A 1 251 ? -3.822 13.410 14.404 1.00 94.81 251 PRO A N 1
ATOM 2038 C CA . PRO A 1 251 ? -3.842 12.879 13.053 1.00 94.81 251 PRO A CA 1
ATOM 2039 C C . PRO A 1 251 ? -2.812 11.763 12.874 1.00 94.81 251 PRO A C 1
ATOM 2041 O O . PRO A 1 251 ? -1.667 11.878 13.318 1.00 94.81 251 PRO A O 1
ATOM 2044 N N . PHE A 1 252 ? -3.198 10.669 12.223 1.00 95.12 252 PHE A N 1
ATOM 2045 C CA . PHE A 1 252 ? -2.293 9.564 11.924 1.00 95.12 252 PHE A CA 1
ATOM 2046 C C . PHE A 1 252 ? -2.670 8.834 10.638 1.00 95.12 252 PHE A C 1
ATOM 2048 O O . PHE A 1 252 ? -3.835 8.766 10.246 1.00 95.12 252 PHE A O 1
ATOM 2055 N N . MET A 1 253 ? -1.670 8.199 10.035 1.00 95.50 253 MET A N 1
ATOM 2056 C CA . MET A 1 253 ? -1.833 7.293 8.902 1.00 95.50 253 MET A CA 1
ATOM 2057 C C . MET A 1 253 ? -1.611 5.857 9.318 1.00 95.50 253 MET A C 1
ATOM 2059 O O . MET A 1 253 ? -0.726 5.569 10.119 1.00 95.50 253 MET A O 1
ATOM 2063 N N . ILE A 1 254 ? -2.383 4.959 8.728 1.00 95.81 254 ILE A N 1
ATOM 2064 C CA . ILE A 1 254 ? -2.311 3.519 8.902 1.00 95.81 254 ILE A CA 1
ATOM 2065 C C . ILE A 1 254 ? -1.745 2.923 7.619 1.00 95.81 254 ILE A C 1
ATOM 2067 O O . ILE A 1 254 ? -2.291 3.080 6.527 1.00 95.81 254 ILE A O 1
ATOM 2071 N N . HIS A 1 255 ? -0.652 2.192 7.759 1.00 95.00 255 HIS A N 1
ATOM 2072 C CA . HIS A 1 255 ? 0.045 1.579 6.637 1.00 95.00 255 HIS A CA 1
ATOM 2073 C C . HIS A 1 255 ? 0.682 0.255 7.065 1.00 95.00 255 HIS A C 1
ATOM 2075 O O . HIS A 1 255 ? 0.792 -0.050 8.257 1.00 95.00 255 HIS A O 1
ATOM 2081 N N . GLU A 1 256 ? 1.183 -0.514 6.107 1.00 93.88 256 GLU A N 1
ATOM 2082 C CA . GLU A 1 256 ? 1.937 -1.739 6.365 1.00 93.88 256 GLU A CA 1
ATOM 2083 C C . GLU A 1 256 ? 3.136 -1.503 7.298 1.00 93.88 256 GLU A C 1
ATOM 2085 O O . GLU A 1 256 ? 3.853 -0.509 7.189 1.00 93.88 256 GLU A O 1
ATOM 2090 N N . ALA A 1 257 ? 3.389 -2.417 8.231 1.00 91.69 257 ALA A N 1
ATOM 2091 C CA . ALA A 1 257 ? 4.579 -2.409 9.068 1.00 91.69 257 ALA A CA 1
ATOM 2092 C C . ALA A 1 257 ? 5.801 -2.868 8.258 1.00 91.69 257 ALA A C 1
ATOM 2094 O O . ALA A 1 257 ? 5.941 -4.050 7.948 1.00 91.69 257 ALA A O 1
ATOM 2095 N N . CYS A 1 258 ? 6.702 -1.928 7.978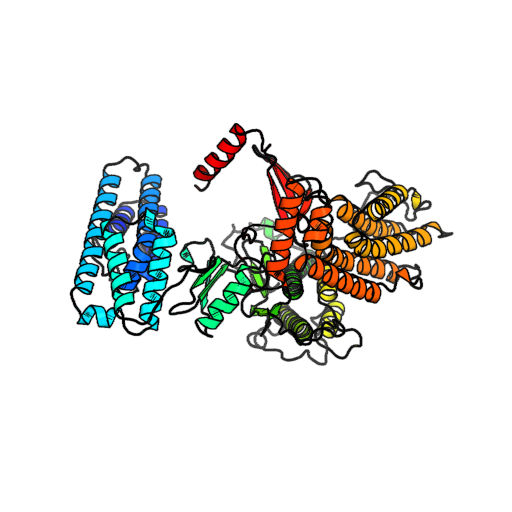 1.00 92.06 258 CYS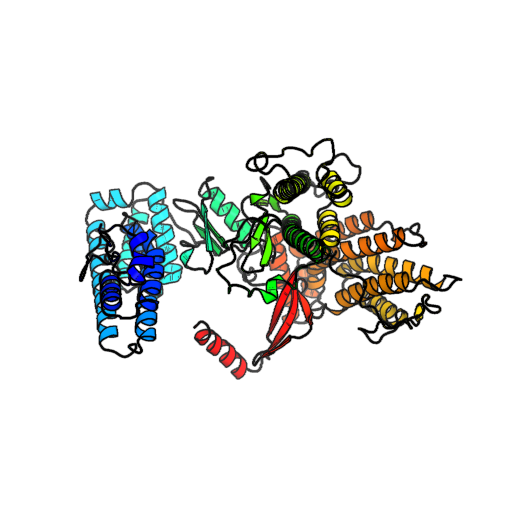 A N 1
ATOM 2096 C CA . CYS A 1 258 ? 7.976 -2.163 7.303 1.00 92.06 258 CYS A CA 1
ATOM 2097 C C . CYS A 1 258 ? 9.145 -1.867 8.255 1.00 92.06 258 CYS A C 1
ATOM 2099 O O . CYS A 1 258 ? 8.976 -1.176 9.267 1.00 92.06 258 CYS A O 1
ATOM 2101 N N . SER A 1 259 ? 10.336 -2.370 7.929 1.00 91.00 259 SER A N 1
ATOM 2102 C CA . SER A 1 259 ? 11.588 -1.979 8.596 1.00 91.00 259 SER A CA 1
ATOM 2103 C C . SER A 1 259 ? 12.480 -1.168 7.662 1.00 91.00 259 SER A C 1
ATOM 2105 O O . SER A 1 259 ? 12.201 -1.079 6.472 1.00 91.00 259 SER A O 1
ATOM 2107 N N . ALA A 1 260 ? 13.596 -0.656 8.181 1.00 88.94 260 ALA A N 1
ATOM 2108 C CA . ALA A 1 260 ? 14.707 -0.225 7.338 1.00 88.94 260 ALA A CA 1
ATOM 2109 C C . ALA A 1 260 ? 15.192 -1.376 6.435 1.00 88.94 260 ALA A C 1
ATOM 2111 O O . ALA A 1 260 ? 15.002 -2.559 6.765 1.00 88.94 260 ALA A O 1
ATOM 2112 N N . LEU A 1 261 ? 15.826 -1.020 5.315 1.00 87.94 261 LEU A N 1
ATOM 2113 C CA . LEU A 1 261 ? 16.430 -1.978 4.394 1.00 87.94 261 LEU A CA 1
ATOM 2114 C C . LEU A 1 261 ? 17.460 -2.873 5.111 1.00 87.94 261 LEU A C 1
ATOM 2116 O O . LEU A 1 261 ? 18.271 -2.376 5.899 1.00 87.94 261 LEU A O 1
ATOM 2120 N N . PRO A 1 262 ? 17.445 -4.199 4.875 1.00 82.06 262 PRO A N 1
ATOM 2121 C CA . PRO A 1 262 ? 18.403 -5.101 5.498 1.00 82.06 262 PRO A CA 1
ATOM 2122 C C . PRO A 1 262 ? 19.801 -4.872 4.910 1.00 82.06 262 PRO A C 1
ATOM 2124 O O . PRO A 1 262 ? 19.999 -4.978 3.704 1.00 82.06 262 PRO A O 1
ATOM 2127 N N . LEU A 1 263 ? 20.768 -4.592 5.785 1.00 77.88 263 LEU A N 1
ATOM 2128 C CA . LEU A 1 263 ? 22.177 -4.383 5.436 1.00 77.88 263 LEU A CA 1
ATOM 2129 C C . LEU A 1 263 ? 22.973 -5.696 5.603 1.00 77.88 263 LEU A C 1
ATOM 2131 O O . LEU A 1 263 ? 22.710 -6.457 6.543 1.00 77.88 263 LEU A O 1
ATOM 2135 N N . LEU A 1 264 ? 23.974 -5.957 4.750 1.00 64.19 264 LEU A N 1
ATOM 2136 C CA . LEU A 1 264 ? 24.874 -7.126 4.768 1.00 64.19 264 LEU A CA 1
ATOM 2137 C C . LEU A 1 264 ? 25.437 -7.420 6.165 1.00 64.19 264 LEU A C 1
ATOM 2139 O O . LEU A 1 264 ? 25.562 -8.589 6.563 1.00 64.19 264 LEU A O 1
ATOM 2143 N N . ASN A 1 265 ? 25.777 -6.350 6.888 1.00 57.16 265 ASN A N 1
ATOM 2144 C CA . ASN A 1 265 ? 26.470 -6.381 8.172 1.00 57.16 265 ASN A CA 1
ATOM 2145 C C . ASN A 1 265 ? 25.552 -6.371 9.406 1.00 57.16 265 ASN A C 1
ATOM 2147 O O . ASN A 1 265 ? 26.051 -6.488 10.532 1.00 57.16 265 ASN A O 1
ATOM 2151 N N . GLN A 1 266 ? 24.226 -6.288 9.240 1.00 54.16 266 GLN A N 1
ATOM 2152 C CA . GLN A 1 266 ? 23.301 -6.471 10.357 1.00 54.16 266 GLN A CA 1
ATOM 2153 C C . GLN A 1 266 ? 23.089 -7.964 10.617 1.00 54.16 266 GLN A C 1
ATOM 2155 O O . GLN A 1 266 ? 22.568 -8.718 9.795 1.00 54.16 266 GLN A O 1
ATOM 2160 N N . THR A 1 267 ? 23.508 -8.423 11.797 1.00 39.06 267 THR A N 1
ATOM 2161 C CA . THR A 1 267 ? 23.252 -9.792 12.243 1.00 39.06 267 THR A CA 1
ATOM 2162 C C . THR A 1 267 ? 21.746 -9.965 12.419 1.00 39.06 267 THR A C 1
ATOM 2164 O O . THR A 1 267 ? 21.186 -9.548 13.433 1.00 39.06 267 THR A O 1
ATOM 2167 N N . ILE A 1 268 ? 21.073 -10.580 11.441 1.00 42.25 268 ILE A N 1
ATOM 2168 C CA . ILE A 1 268 ? 19.697 -11.055 11.608 1.00 42.25 268 ILE A CA 1
ATOM 2169 C C . ILE A 1 268 ? 19.693 -11.891 12.889 1.00 42.25 268 ILE A C 1
ATOM 2171 O O . ILE A 1 268 ? 20.347 -12.938 12.948 1.00 42.25 268 ILE A O 1
ATOM 2175 N N . LYS A 1 269 ? 18.992 -11.428 13.933 1.00 33.84 269 LYS A N 1
ATOM 2176 C CA . LYS A 1 269 ? 18.711 -12.229 15.129 1.00 33.84 269 LYS A CA 1
ATOM 2177 C C . LYS A 1 269 ? 17.842 -13.400 14.680 1.00 33.84 269 LYS A C 1
ATOM 2179 O O . LYS A 1 269 ? 16.620 -13.329 14.736 1.00 33.84 269 LYS A O 1
ATOM 2184 N N . ARG A 1 270 ? 18.463 -14.467 14.170 1.00 37.12 270 ARG A N 1
ATOM 2185 C CA . ARG A 1 270 ? 17.760 -15.706 13.843 1.00 37.12 270 ARG A CA 1
ATOM 2186 C C . ARG A 1 270 ? 17.121 -16.191 15.139 1.00 37.12 270 ARG A C 1
ATOM 2188 O O . ARG A 1 270 ? 17.812 -16.402 16.139 1.00 37.12 270 ARG A O 1
ATOM 2195 N N . THR A 1 271 ? 15.804 -16.352 15.119 1.00 34.47 271 THR A N 1
ATOM 2196 C CA . THR A 1 271 ? 15.076 -17.196 16.066 1.00 34.47 271 THR A CA 1
ATOM 2197 C C . THR A 1 271 ? 15.854 -18.502 16.238 1.00 34.47 271 THR A C 1
ATOM 2199 O O . THR A 1 271 ? 16.357 -19.053 15.258 1.00 34.47 271 THR A O 1
ATOM 2202 N N . ARG A 1 272 ? 16.056 -18.927 17.495 1.00 35.22 272 ARG A N 1
ATOM 2203 C CA . ARG A 1 272 ? 16.946 -20.029 17.908 1.00 35.22 272 ARG A CA 1
ATOM 2204 C C . ARG A 1 272 ? 16.638 -21.328 17.145 1.00 35.22 272 ARG A C 1
ATOM 2206 O O . ARG A 1 272 ? 15.886 -22.172 17.615 1.00 35.22 272 ARG A O 1
ATOM 2213 N N . GLY A 1 273 ? 17.253 -21.488 15.978 1.00 39.44 273 GLY A N 1
ATOM 2214 C CA . GLY A 1 273 ? 17.269 -22.717 15.200 1.00 39.44 273 GLY A CA 1
ATOM 2215 C C . GLY A 1 273 ? 18.323 -23.685 15.735 1.00 39.44 273 GLY A C 1
ATOM 2216 O O . GLY A 1 273 ? 19.408 -23.278 16.150 1.00 39.44 273 GLY A O 1
ATOM 2217 N N . ARG A 1 274 ? 17.952 -24.968 15.736 1.00 39.03 274 ARG A N 1
ATOM 2218 C CA . ARG A 1 274 ? 18.697 -26.178 16.125 1.00 39.03 274 ARG A CA 1
ATOM 2219 C C . ARG A 1 274 ? 20.232 -26.040 16.085 1.00 39.03 274 ARG A C 1
ATOM 2221 O O . ARG A 1 274 ? 20.820 -25.716 15.055 1.00 39.03 274 ARG A O 1
ATOM 2228 N N . ARG A 1 275 ? 20.896 -26.346 17.212 1.00 39.97 275 ARG A N 1
ATOM 2229 C CA . ARG A 1 275 ? 22.368 -26.400 17.324 1.00 39.97 275 ARG A CA 1
ATOM 2230 C C . ARG A 1 275 ? 22.929 -27.425 16.332 1.00 39.97 275 ARG A C 1
ATOM 2232 O O . ARG A 1 275 ? 22.746 -28.623 16.529 1.00 39.97 275 ARG A O 1
ATOM 2239 N N . LYS A 1 276 ? 23.656 -26.948 15.317 1.00 49.19 276 LYS A N 1
ATOM 2240 C CA . LYS A 1 276 ? 24.430 -27.802 14.408 1.00 49.19 276 LYS A CA 1
ATOM 2241 C C . LYS A 1 276 ? 25.488 -28.609 15.169 1.00 49.19 276 LYS A C 1
ATOM 2243 O O . LYS A 1 276 ? 26.198 -28.078 16.040 1.00 49.19 276 LYS A O 1
ATOM 2248 N N . THR A 1 277 ? 25.578 -29.884 14.815 1.00 49.59 277 THR A N 1
ATOM 2249 C CA . THR A 1 277 ? 26.500 -30.893 15.340 1.00 49.59 277 THR A CA 1
ATOM 2250 C C . THR A 1 277 ? 27.950 -30.588 14.955 1.00 49.59 277 THR A C 1
ATOM 2252 O O . THR A 1 277 ? 28.241 -29.830 14.031 1.00 49.59 277 THR A O 1
ATOM 2255 N N . ARG A 1 278 ? 28.905 -31.190 15.674 1.00 48.44 278 ARG A N 1
ATOM 2256 C CA . ARG A 1 278 ? 30.350 -30.993 15.452 1.00 48.44 278 ARG A CA 1
ATOM 2257 C C . ARG A 1 278 ? 30.809 -31.433 14.049 1.00 48.44 278 ARG A C 1
ATOM 2259 O O . ARG A 1 278 ? 31.771 -30.867 13.542 1.00 48.44 278 ARG A O 1
ATOM 2266 N N . ARG A 1 279 ? 30.101 -32.375 13.406 1.00 46.78 279 ARG A N 1
ATOM 2267 C CA . ARG A 1 279 ? 30.354 -32.811 12.018 1.00 46.78 279 ARG A CA 1
ATOM 2268 C C . ARG A 1 279 ? 29.917 -31.773 10.980 1.00 46.78 279 ARG A C 1
ATOM 2270 O O . ARG A 1 279 ? 30.647 -31.549 10.026 1.00 46.78 279 ARG A O 1
ATOM 2277 N N . GLU A 1 280 ? 28.813 -31.062 11.211 1.00 48.12 280 GLU A N 1
ATOM 2278 C CA . GLU A 1 280 ? 28.355 -29.987 10.313 1.00 48.12 280 GLU A CA 1
ATOM 2279 C C . GLU A 1 280 ? 29.286 -28.762 10.326 1.00 48.12 280 GLU A C 1
ATOM 2281 O O . GLU A 1 280 ? 29.318 -28.011 9.360 1.00 48.12 280 GLU A O 1
ATOM 2286 N N . ARG A 1 281 ? 30.079 -28.569 11.393 1.00 50.44 281 ARG A N 1
ATOM 2287 C CA . ARG A 1 281 ? 31.069 -27.476 11.495 1.00 50.44 281 ARG A CA 1
ATOM 2288 C C . ARG A 1 281 ? 32.392 -27.772 10.788 1.00 50.44 281 ARG A C 1
ATOM 2290 O O . ARG A 1 281 ? 33.121 -26.844 10.471 1.00 50.44 281 ARG A O 1
ATOM 2297 N N . ALA A 1 282 ? 32.716 -29.046 10.568 1.00 50.50 282 ALA A N 1
ATOM 2298 C CA . ALA A 1 282 ? 33.981 -29.450 9.955 1.00 50.50 282 ALA A CA 1
ATOM 2299 C C . ALA A 1 282 ? 33.958 -29.375 8.415 1.00 50.50 282 ALA A C 1
ATOM 2301 O O . ALA A 1 282 ? 35.017 -29.381 7.796 1.00 50.50 282 ALA A O 1
ATOM 2302 N N . ILE A 1 283 ? 32.770 -29.274 7.805 1.00 49.41 283 ILE A N 1
ATOM 2303 C CA . ILE A 1 283 ? 32.582 -29.218 6.344 1.00 49.41 283 ILE A CA 1
ATOM 2304 C C . ILE A 1 283 ? 32.723 -27.776 5.797 1.00 49.41 283 ILE A C 1
ATOM 2306 O O . ILE A 1 283 ? 32.976 -27.588 4.611 1.00 49.41 283 ILE A O 1
ATOM 2310 N N . ASP A 1 284 ? 32.663 -26.744 6.648 1.00 45.09 284 ASP A N 1
ATOM 2311 C CA . ASP A 1 284 ? 32.821 -25.329 6.257 1.00 45.09 284 ASP A CA 1
ATOM 2312 C C . ASP A 1 284 ? 34.280 -24.836 6.374 1.00 45.09 284 ASP A C 1
ATOM 2314 O O . ASP A 1 284 ? 34.579 -23.814 6.990 1.00 45.09 284 ASP A O 1
ATOM 2318 N N . LYS A 1 285 ? 35.217 -25.556 5.747 1.00 50.59 285 LYS A N 1
ATOM 2319 C CA . LYS A 1 285 ? 36.556 -25.026 5.438 1.00 50.59 285 LYS A CA 1
ATOM 2320 C C . LYS A 1 285 ? 36.692 -24.864 3.924 1.00 50.59 285 LYS A C 1
ATOM 2322 O O . LYS A 1 285 ? 37.065 -25.810 3.240 1.00 50.59 285 LYS A O 1
ATOM 2327 N N . LYS A 1 286 ? 36.400 -23.663 3.411 1.00 45.88 286 LYS A N 1
ATOM 2328 C CA . LYS A 1 286 ? 36.982 -23.109 2.173 1.00 45.88 286 LYS A CA 1
ATOM 2329 C C . LYS A 1 286 ? 36.623 -21.628 2.029 1.00 45.88 286 LYS A C 1
ATOM 2331 O O . LYS A 1 286 ? 35.466 -21.247 2.179 1.00 45.88 286 LYS A O 1
ATOM 2336 N N . LEU A 1 287 ? 37.638 -20.829 1.715 1.00 44.53 287 LEU A N 1
ATOM 2337 C CA . LEU A 1 287 ? 37.597 -19.374 1.563 1.00 44.53 287 LEU A CA 1
ATOM 2338 C C . LEU A 1 287 ? 36.634 -18.887 0.451 1.00 44.53 287 LEU A C 1
ATOM 2340 O O . LEU A 1 287 ? 36.280 -17.719 0.466 1.00 44.53 287 LEU A O 1
ATOM 2344 N N . SER A 1 288 ? 36.121 -19.761 -0.435 1.00 50.31 288 SER A N 1
ATOM 2345 C CA . SER A 1 288 ? 35.210 -19.367 -1.532 1.00 50.31 288 SER A CA 1
ATOM 2346 C C . SER A 1 288 ? 33.737 -19.196 -1.123 1.00 50.31 288 SER A C 1
ATOM 2348 O O . SER A 1 288 ? 33.015 -18.400 -1.712 1.00 50.31 288 SER A O 1
ATOM 2350 N N . LYS A 1 289 ? 33.266 -19.874 -0.064 1.00 55.28 289 LYS A N 1
ATOM 2351 C CA . LYS A 1 289 ? 31.860 -19.767 0.388 1.00 55.28 289 LYS A CA 1
ATOM 2352 C C . LYS A 1 289 ? 31.536 -18.415 1.030 1.00 55.28 289 LYS A C 1
ATOM 2354 O O . LYS A 1 289 ? 30.378 -18.007 1.047 1.00 55.28 289 LYS A O 1
ATOM 2359 N N . SER A 1 290 ? 32.539 -17.754 1.611 1.00 55.94 290 SER A N 1
ATOM 2360 C CA . SER A 1 290 ? 32.366 -16.456 2.273 1.00 55.94 290 SER A CA 1
ATOM 2361 C C . SER A 1 290 ? 32.174 -15.336 1.255 1.00 55.94 290 SER A C 1
ATOM 2363 O O . SER A 1 290 ? 31.323 -14.475 1.458 1.00 55.94 290 SER A O 1
ATOM 2365 N N . GLU A 1 291 ? 32.928 -15.377 0.157 1.00 59.41 291 GLU A N 1
ATOM 2366 C CA . GLU A 1 291 ? 32.847 -14.413 -0.945 1.00 59.41 291 GLU A CA 1
ATOM 2367 C C . GLU A 1 291 ? 31.548 -14.592 -1.733 1.00 59.41 291 GLU A C 1
ATOM 2369 O O . GLU A 1 291 ? 30.824 -13.624 -1.931 1.00 59.41 291 GLU A O 1
ATOM 2374 N N . GLU A 1 292 ? 31.162 -15.832 -2.057 1.00 60.09 292 GLU A N 1
ATOM 2375 C CA . GLU A 1 292 ? 29.861 -16.119 -2.680 1.00 60.09 292 GLU A CA 1
ATOM 2376 C C . GLU A 1 292 ? 28.671 -15.690 -1.806 1.00 60.09 292 GLU A C 1
ATOM 2378 O O . GLU A 1 292 ? 27.642 -15.247 -2.316 1.00 60.09 292 GLU A O 1
ATOM 2383 N N . LEU A 1 293 ? 28.772 -15.845 -0.481 1.00 64.94 293 LEU A N 1
ATOM 2384 C CA . LEU A 1 293 ? 27.720 -15.424 0.447 1.00 64.94 293 LEU A CA 1
ATOM 2385 C C . LEU A 1 293 ? 27.658 -13.898 0.586 1.00 64.94 293 LEU A C 1
ATOM 2387 O O . LEU A 1 293 ? 26.564 -13.352 0.725 1.00 64.94 293 LEU A O 1
ATOM 2391 N N . ALA A 1 294 ? 28.807 -13.221 0.579 1.00 65.81 294 ALA A N 1
ATOM 2392 C CA . ALA A 1 294 ? 28.875 -11.764 0.572 1.00 65.81 294 ALA A CA 1
ATOM 2393 C C . ALA A 1 294 ? 28.292 -11.206 -0.731 1.00 65.81 294 ALA A C 1
ATOM 2395 O O . ALA A 1 294 ? 27.420 -10.347 -0.675 1.00 65.81 294 ALA A O 1
ATOM 2396 N N . HIS A 1 295 ? 28.669 -11.778 -1.875 1.00 67.94 295 HIS A N 1
ATOM 2397 C CA . HIS A 1 295 ? 28.141 -11.405 -3.187 1.00 67.94 295 HIS A CA 1
ATOM 2398 C C . HIS A 1 295 ? 26.619 -11.571 -3.261 1.00 67.94 295 HIS A C 1
ATOM 2400 O O . HIS A 1 295 ? 25.919 -10.611 -3.551 1.00 67.94 295 HIS A O 1
ATOM 2406 N N . ARG A 1 296 ? 26.073 -12.730 -2.856 1.00 68.50 296 ARG A N 1
ATOM 2407 C CA . ARG A 1 296 ? 24.610 -12.954 -2.824 1.00 68.50 296 ARG A CA 1
ATOM 2408 C C . ARG A 1 296 ? 23.859 -11.935 -1.971 1.00 68.50 296 ARG A C 1
ATOM 2410 O O . ARG A 1 296 ? 22.754 -11.520 -2.307 1.00 68.50 296 ARG A O 1
ATOM 2417 N N . LYS A 1 297 ? 24.429 -11.561 -0.826 1.00 73.31 297 LYS A N 1
ATOM 2418 C CA . LYS A 1 297 ? 23.831 -10.554 0.055 1.00 73.31 297 LYS A CA 1
ATOM 2419 C C . LYS A 1 297 ? 23.926 -9.148 -0.541 1.00 73.31 297 LYS A C 1
ATOM 2421 O O . LYS A 1 297 ? 22.990 -8.378 -0.372 1.00 73.31 297 LYS A O 1
ATOM 2426 N N . GLU A 1 298 ? 25.013 -8.830 -1.238 1.00 75.31 298 GLU A N 1
ATOM 2427 C CA . GLU A 1 298 ? 25.175 -7.570 -1.963 1.00 75.31 298 GLU A CA 1
ATOM 2428 C C . GLU A 1 298 ? 24.136 -7.441 -3.078 1.00 75.31 298 GLU A C 1
ATOM 2430 O O . GLU A 1 298 ? 23.423 -6.439 -3.137 1.00 75.31 298 GLU A O 1
ATOM 2435 N N . THR A 1 299 ? 23.967 -8.492 -3.887 1.00 78.75 299 THR A N 1
ATOM 2436 C CA . THR A 1 299 ? 22.919 -8.559 -4.910 1.00 78.75 299 THR A CA 1
ATOM 2437 C C . THR A 1 299 ? 21.533 -8.382 -4.289 1.00 78.75 299 THR A C 1
ATOM 2439 O O . THR A 1 299 ? 20.694 -7.655 -4.818 1.00 78.75 299 THR A O 1
ATOM 2442 N N . GLN A 1 300 ? 21.290 -8.983 -3.120 1.00 82.88 300 GLN A N 1
ATOM 2443 C CA . GLN A 1 300 ? 20.025 -8.830 -2.401 1.00 82.88 300 GLN A CA 1
ATOM 2444 C C . GLN A 1 300 ? 19.772 -7.385 -1.937 1.00 82.88 300 GLN A C 1
ATOM 2446 O O . GLN A 1 300 ? 18.640 -6.912 -2.036 1.00 82.88 300 GLN A O 1
ATOM 2451 N N . THR A 1 301 ? 20.793 -6.668 -1.459 1.00 86.94 301 THR A N 1
ATOM 2452 C CA . THR A 1 301 ? 20.670 -5.241 -1.116 1.00 86.94 301 THR A CA 1
ATOM 2453 C C . THR A 1 301 ? 20.268 -4.426 -2.344 1.00 86.94 301 THR A C 1
ATOM 2455 O O . THR A 1 301 ? 19.304 -3.662 -2.273 1.00 86.94 301 THR A O 1
ATOM 2458 N N . TRP A 1 302 ? 20.932 -4.642 -3.484 1.00 91.06 302 TRP A N 1
ATOM 2459 C CA . TRP A 1 302 ? 20.601 -3.959 -4.738 1.00 91.06 302 TRP A CA 1
ATOM 2460 C C . TRP A 1 302 ? 19.193 -4.285 -5.241 1.00 91.06 302 TRP A C 1
ATOM 2462 O O . TRP A 1 302 ? 18.508 -3.379 -5.703 1.00 91.06 302 TRP A O 1
ATOM 2472 N N . ARG A 1 303 ? 18.701 -5.520 -5.065 1.00 89.50 303 ARG A N 1
ATOM 2473 C CA . ARG A 1 303 ? 17.295 -5.869 -5.354 1.00 89.50 303 ARG A CA 1
ATOM 2474 C C . ARG A 1 303 ? 16.306 -5.049 -4.524 1.00 89.50 303 ARG A C 1
ATOM 2476 O O . ARG A 1 303 ? 15.266 -4.643 -5.035 1.00 89.50 303 ARG A O 1
ATOM 2483 N N . HIS A 1 304 ? 16.608 -4.785 -3.253 1.00 92.12 304 HIS A N 1
ATOM 2484 C CA . HIS A 1 304 ? 15.731 -3.945 -2.438 1.00 92.12 304 HIS A CA 1
ATOM 2485 C C . HIS A 1 304 ? 15.789 -2.472 -2.860 1.00 92.12 304 HIS A C 1
ATOM 2487 O O . HIS A 1 304 ? 14.745 -1.835 -2.970 1.00 92.12 304 HIS A O 1
ATOM 2493 N N . VAL A 1 305 ? 16.983 -1.940 -3.134 1.00 95.06 305 VAL A N 1
ATOM 2494 C CA . VAL A 1 305 ? 17.144 -0.558 -3.621 1.00 95.06 305 VAL A CA 1
ATOM 2495 C C . VAL A 1 305 ? 16.444 -0.371 -4.970 1.00 95.06 305 VAL A C 1
ATOM 2497 O O . VAL A 1 305 ? 15.748 0.624 -5.155 1.00 95.06 305 VAL A O 1
ATOM 2500 N N . LEU A 1 306 ? 16.547 -1.354 -5.870 1.00 93.38 306 LEU A N 1
ATOM 2501 C CA . LEU A 1 306 ? 15.814 -1.384 -7.135 1.00 93.38 306 LEU A CA 1
ATOM 2502 C C . LEU A 1 306 ? 14.301 -1.309 -6.909 1.00 93.38 306 LEU A C 1
ATOM 2504 O O . LEU A 1 306 ? 13.639 -0.504 -7.552 1.00 93.38 306 LEU A O 1
ATOM 2508 N N . GLY A 1 307 ? 13.764 -2.078 -5.956 1.00 93.19 307 GLY A N 1
ATOM 2509 C CA . GLY A 1 307 ? 12.355 -1.977 -5.580 1.00 93.19 307 GLY A CA 1
ATOM 2510 C C . GLY A 1 307 ? 11.964 -0.546 -5.203 1.00 93.19 307 GLY A C 1
ATOM 2511 O O . GLY A 1 307 ? 11.019 0.010 -5.752 1.00 93.19 307 GLY A O 1
ATOM 2512 N N . CYS A 1 308 ? 12.736 0.107 -4.336 1.00 96.75 308 CYS A N 1
ATOM 2513 C CA . CYS A 1 308 ? 12.483 1.505 -3.990 1.00 96.75 308 CYS A CA 1
ATOM 2514 C C . CYS A 1 308 ? 12.549 2.455 -5.201 1.00 96.75 308 CYS A C 1
ATOM 2516 O O . CYS A 1 308 ? 11.728 3.365 -5.292 1.00 96.75 308 CYS A O 1
ATOM 2518 N N . ALA A 1 309 ? 13.482 2.230 -6.131 1.00 95.38 309 ALA A N 1
ATOM 2519 C CA . ALA A 1 309 ? 13.613 3.024 -7.352 1.00 95.38 309 ALA A CA 1
ATOM 2520 C C . ALA A 1 309 ? 12.401 2.865 -8.284 1.00 95.38 309 ALA A C 1
ATOM 2522 O O . ALA A 1 309 ? 11.909 3.864 -8.801 1.00 95.38 309 ALA A O 1
ATOM 2523 N N . LEU A 1 310 ? 11.870 1.644 -8.428 1.00 91.94 310 LEU A N 1
ATOM 2524 C CA . LEU A 1 310 ? 10.621 1.380 -9.156 1.00 91.94 310 LEU A CA 1
ATOM 2525 C C . LEU A 1 310 ? 9.441 2.126 -8.515 1.00 91.94 310 LEU A C 1
ATOM 2527 O O . LEU A 1 310 ? 8.641 2.751 -9.206 1.00 91.94 310 LEU A O 1
ATOM 2531 N N . GLY A 1 311 ? 9.370 2.136 -7.179 1.00 94.06 311 GLY A N 1
ATOM 2532 C CA . GLY A 1 311 ? 8.381 2.927 -6.442 1.00 94.06 311 GLY A CA 1
ATOM 2533 C C . GLY A 1 311 ? 8.511 4.435 -6.688 1.00 94.06 311 GLY A C 1
ATOM 2534 O O . GLY A 1 311 ? 7.494 5.113 -6.827 1.00 94.06 311 GLY A O 1
ATOM 2535 N N . LEU A 1 312 ? 9.742 4.953 -6.773 1.00 94.19 312 LEU A N 1
ATOM 2536 C CA . LEU A 1 312 ? 10.014 6.371 -7.032 1.00 94.19 312 LEU A CA 1
ATOM 2537 C C . LEU A 1 312 ? 9.666 6.766 -8.474 1.00 94.19 312 LEU A C 1
ATOM 2539 O O . LEU A 1 312 ? 8.970 7.756 -8.686 1.00 94.19 312 LEU A O 1
ATOM 2543 N N . GLN A 1 313 ? 10.045 5.943 -9.454 1.00 89.19 313 GLN A N 1
ATOM 2544 C CA . GLN A 1 313 ? 9.637 6.127 -10.847 1.00 89.19 313 GLN A CA 1
ATOM 2545 C C . GLN A 1 313 ? 8.106 6.149 -10.969 1.00 89.19 313 GLN A C 1
ATOM 2547 O O . GLN A 1 313 ? 7.543 7.053 -11.584 1.00 89.19 313 GLN A O 1
ATOM 2552 N N . TYR A 1 314 ? 7.421 5.202 -10.326 1.00 88.00 314 TYR A N 1
ATOM 2553 C CA . TYR A 1 314 ? 5.962 5.109 -10.352 1.00 88.00 314 TYR A CA 1
ATOM 2554 C C . TYR A 1 314 ? 5.255 6.374 -9.827 1.00 88.00 314 TYR A C 1
ATOM 2556 O O . TYR A 1 314 ? 4.220 6.773 -10.376 1.00 88.00 314 TYR A O 1
ATOM 2564 N N . VAL A 1 315 ? 5.771 7.003 -8.760 1.00 89.69 315 VAL A N 1
ATOM 2565 C CA . VAL A 1 315 ? 5.172 8.238 -8.219 1.00 89.69 315 VAL A CA 1
ATOM 2566 C C . VAL A 1 315 ? 5.473 9.451 -9.104 1.00 89.69 315 VAL A C 1
ATOM 2568 O O . VAL A 1 315 ? 4.559 10.245 -9.344 1.00 89.69 315 VAL A O 1
ATOM 2571 N N . HIS A 1 316 ? 6.679 9.546 -9.680 1.00 86.31 316 HIS A N 1
ATOM 2572 C CA . HIS A 1 316 ? 7.040 10.593 -10.650 1.00 86.31 316 HIS A CA 1
ATOM 2573 C C . HIS A 1 316 ? 6.130 10.559 -11.880 1.00 86.31 316 HIS A C 1
ATOM 2575 O O . HIS A 1 316 ? 5.592 11.586 -12.294 1.00 86.31 316 HIS A O 1
ATOM 2581 N N . GLU A 1 317 ? 5.837 9.362 -12.394 1.00 79.06 317 GLU A N 1
ATOM 2582 C CA . GLU A 1 317 ? 4.921 9.151 -13.524 1.00 79.06 317 GLU A CA 1
ATOM 2583 C C . GLU A 1 317 ? 3.475 9.592 -13.248 1.00 79.06 317 GLU A C 1
ATOM 2585 O O . GLU A 1 317 ? 2.706 9.824 -14.180 1.00 79.06 317 GLU A O 1
ATOM 2590 N 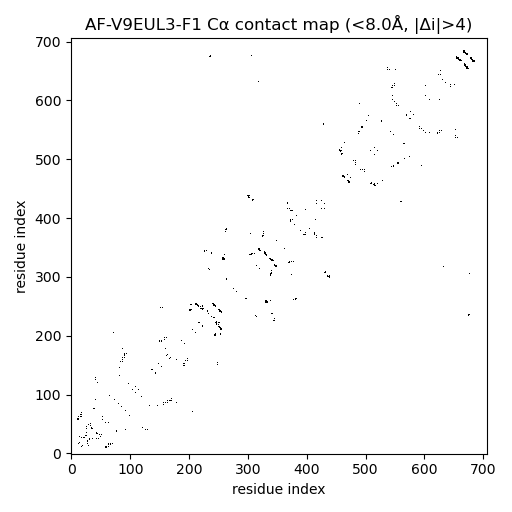N . ARG A 1 318 ? 3.103 9.758 -11.975 1.00 78.38 318 ARG A N 1
ATOM 2591 C CA . ARG A 1 318 ? 1.798 10.287 -11.535 1.00 78.38 318 ARG A CA 1
ATOM 2592 C C . ARG A 1 318 ? 1.829 11.774 -11.198 1.00 78.38 318 ARG A C 1
ATOM 2594 O O . ARG A 1 318 ? 0.864 12.311 -10.654 1.00 78.38 318 ARG A O 1
ATOM 2601 N N . GLY A 1 319 ? 2.934 12.444 -11.510 1.00 79.06 319 GLY A N 1
ATOM 2602 C CA . GLY A 1 319 ? 3.134 13.852 -11.207 1.00 79.06 319 GLY A CA 1
ATOM 2603 C C . GLY A 1 319 ? 3.252 14.129 -9.708 1.00 79.06 319 GLY A C 1
ATOM 2604 O O . GLY A 1 319 ? 2.833 15.193 -9.241 1.00 79.06 319 GLY A O 1
ATOM 2605 N N . LEU A 1 320 ? 3.779 13.163 -8.953 1.00 87.00 320 LEU A N 1
ATOM 2606 C CA . LEU A 1 320 ? 4.070 13.287 -7.531 1.00 87.00 320 LEU A CA 1
ATOM 2607 C C . LEU A 1 320 ? 5.580 13.293 -7.319 1.00 87.00 320 LEU A C 1
ATOM 2609 O O . LEU A 1 320 ? 6.304 12.589 -8.012 1.00 87.00 320 LEU A O 1
ATOM 2613 N N . VAL A 1 321 ? 6.027 14.053 -6.331 1.00 89.94 321 VAL A N 1
ATOM 2614 C CA . VAL A 1 321 ? 7.422 14.120 -5.875 1.00 89.94 321 VAL A CA 1
ATOM 2615 C C . VAL A 1 321 ? 7.439 14.063 -4.352 1.00 89.94 321 VAL A C 1
ATOM 2617 O O . VAL A 1 321 ? 6.419 14.347 -3.710 1.00 89.94 321 VAL A O 1
ATOM 2620 N N . HIS A 1 322 ? 8.564 13.684 -3.756 1.00 90.38 322 HIS A N 1
ATOM 2621 C CA . HIS A 1 322 ? 8.737 13.784 -2.309 1.00 90.38 322 HIS A CA 1
ATOM 2622 C C . HIS A 1 322 ? 9.104 15.213 -1.914 1.00 90.38 322 HIS A C 1
ATOM 2624 O O . HIS A 1 322 ? 9.950 15.857 -2.521 1.00 90.38 322 HIS A O 1
ATOM 2630 N N . GLU A 1 323 ? 8.480 15.724 -0.853 1.00 84.12 323 GLU A N 1
ATOM 2631 C CA . GLU A 1 323 ? 8.876 17.016 -0.282 1.00 84.12 323 GLU A CA 1
ATOM 2632 C C . GLU A 1 323 ? 10.271 16.930 0.358 1.00 84.12 323 GLU A C 1
ATOM 2634 O O . GLU A 1 323 ? 11.062 17.866 0.272 1.00 84.12 323 GLU A O 1
ATOM 2639 N N . ARG A 1 324 ? 10.572 15.792 1.000 1.00 85.62 324 ARG A N 1
ATOM 2640 C CA . ARG A 1 324 ? 11.868 15.474 1.616 1.00 85.62 324 ARG A CA 1
ATOM 2641 C C . ARG A 1 324 ? 12.133 13.971 1.532 1.00 85.62 324 ARG A C 1
ATOM 2643 O O . ARG A 1 324 ? 11.715 13.221 2.415 1.00 85.62 324 ARG A O 1
ATOM 2650 N N . LEU A 1 325 ? 12.822 13.532 0.480 1.00 91.75 325 LEU A N 1
ATOM 2651 C CA . LEU A 1 325 ? 13.233 12.136 0.343 1.00 91.75 325 LEU A CA 1
ATOM 2652 C C . LEU A 1 325 ? 14.498 11.862 1.168 1.00 91.75 325 LEU A C 1
ATOM 2654 O O . LEU A 1 325 ? 15.495 12.566 1.052 1.00 91.75 325 LEU A O 1
ATOM 2658 N N . THR A 1 326 ? 14.467 10.820 1.995 1.00 91.62 326 THR A N 1
ATOM 2659 C CA . THR A 1 326 ? 15.598 10.384 2.827 1.00 91.62 326 THR A CA 1
ATOM 2660 C C . THR A 1 326 ? 15.691 8.859 2.853 1.00 91.62 326 THR A C 1
ATOM 2662 O O . THR A 1 326 ? 14.798 8.156 2.370 1.00 91.62 326 THR A O 1
ATOM 2665 N N . VAL A 1 327 ? 16.747 8.318 3.470 1.00 90.75 327 VAL A N 1
ATOM 2666 C CA . VAL A 1 327 ? 16.893 6.867 3.658 1.00 90.75 327 VAL A CA 1
ATOM 2667 C C . VAL A 1 327 ? 15.727 6.242 4.437 1.00 90.75 327 VAL A C 1
ATOM 2669 O O . VAL A 1 327 ? 15.386 5.087 4.192 1.00 90.75 327 VAL A O 1
ATOM 2672 N N . ASP A 1 328 ? 15.065 6.995 5.322 1.00 90.62 328 ASP A N 1
ATOM 2673 C CA . ASP A 1 328 ? 13.930 6.505 6.116 1.00 90.62 328 ASP A CA 1
ATOM 2674 C C . ASP A 1 328 ? 12.660 6.304 5.273 1.00 90.62 328 ASP A C 1
ATOM 2676 O O . ASP A 1 328 ? 11.748 5.570 5.667 1.00 90.62 328 ASP A O 1
ATOM 2680 N N . ASN A 1 329 ? 12.606 6.901 4.080 1.00 94.38 329 ASN A N 1
ATOM 2681 C CA . ASN A 1 329 ? 11.550 6.651 3.105 1.00 94.38 329 ASN A CA 1
ATOM 2682 C C . ASN A 1 329 ? 11.791 5.353 2.312 1.00 94.38 329 ASN A C 1
ATOM 2684 O O . ASN A 1 329 ? 10.867 4.887 1.642 1.00 94.38 329 ASN A O 1
ATOM 2688 N N . LEU A 1 330 ? 12.990 4.759 2.391 1.00 95.69 330 LEU A N 1
ATOM 2689 C CA . LEU A 1 330 ? 13.366 3.524 1.702 1.00 95.69 330 LEU A CA 1
ATOM 2690 C C . LEU A 1 330 ? 13.232 2.338 2.659 1.00 95.69 330 LEU A C 1
ATOM 2692 O O . LEU A 1 330 ? 14.030 2.134 3.576 1.00 95.69 330 LEU A O 1
ATOM 2696 N N . LEU A 1 331 ? 12.191 1.539 2.458 1.00 95.19 331 LEU A N 1
ATOM 2697 C CA . LEU A 1 331 ? 11.738 0.568 3.443 1.00 95.19 331 LEU A CA 1
ATOM 2698 C C . LEU A 1 331 ? 11.799 -0.855 2.900 1.00 95.19 331 LEU A C 1
ATOM 2700 O O . LEU A 1 331 ? 11.791 -1.098 1.699 1.00 95.19 331 LEU A O 1
ATOM 2704 N N . TYR A 1 332 ? 11.822 -1.820 3.810 1.00 94.12 332 TYR A N 1
ATOM 2705 C CA . TYR A 1 332 ? 11.699 -3.236 3.508 1.00 94.12 332 TYR A CA 1
ATOM 2706 C C . TYR A 1 332 ? 10.370 -3.772 4.030 1.00 94.12 332 TYR A C 1
ATOM 2708 O O . TYR A 1 332 ? 10.109 -3.741 5.241 1.00 94.12 332 TYR A O 1
ATOM 2716 N N . SER A 1 333 ? 9.547 -4.298 3.124 1.00 91.12 333 SER A N 1
ATOM 2717 C CA . SER A 1 333 ? 8.349 -5.047 3.490 1.00 91.12 333 SER A CA 1
ATOM 2718 C C . SER A 1 333 ? 8.722 -6.498 3.765 1.00 91.12 333 SER A C 1
ATOM 2720 O O . SER A 1 333 ? 9.191 -7.232 2.897 1.00 91.12 333 SER A O 1
ATOM 2722 N N . GLN A 1 334 ? 8.447 -6.958 4.983 1.00 86.94 334 GLN A N 1
ATOM 2723 C CA . GLN A 1 334 ? 8.557 -8.376 5.307 1.00 86.94 334 GLN A CA 1
ATOM 2724 C C . GLN A 1 334 ? 7.390 -9.202 4.751 1.00 86.94 334 GLN A C 1
ATOM 2726 O O . GLN A 1 334 ? 7.471 -10.428 4.805 1.00 86.94 334 GLN A O 1
ATOM 2731 N N . ALA A 1 335 ? 6.287 -8.584 4.318 1.00 81.69 335 ALA A N 1
ATOM 2732 C CA . ALA A 1 335 ? 5.171 -9.316 3.727 1.00 81.69 335 ALA A CA 1
ATOM 2733 C C . ALA A 1 335 ? 5.469 -9.664 2.265 1.00 81.69 335 ALA A C 1
ATOM 2735 O O . ALA A 1 335 ? 5.330 -10.823 1.891 1.00 81.69 335 ALA A O 1
ATOM 2736 N N . SER A 1 336 ? 5.946 -8.694 1.478 1.00 81.88 336 SER A N 1
ATOM 2737 C CA . SER A 1 336 ? 6.320 -8.906 0.074 1.00 81.88 336 SER A CA 1
ATOM 2738 C C . SER A 1 336 ? 7.776 -9.333 -0.119 1.00 81.88 336 SER A C 1
ATOM 2740 O O . SER A 1 336 ? 8.129 -9.768 -1.209 1.00 81.88 336 SER A O 1
ATOM 2742 N N . GLN A 1 337 ? 8.615 -9.243 0.924 1.00 86.31 337 GLN A N 1
ATOM 2743 C CA . GLN A 1 337 ? 10.063 -9.504 0.877 1.00 86.31 337 GLN A CA 1
ATOM 2744 C C . GLN A 1 337 ? 10.811 -8.592 -0.116 1.00 86.31 337 GLN A C 1
ATOM 2746 O O . GLN A 1 337 ? 11.826 -8.991 -0.686 1.00 86.31 337 GLN A O 1
ATOM 2751 N N . LYS A 1 338 ? 10.328 -7.360 -0.316 1.00 88.31 338 LYS A N 1
ATOM 2752 C CA . LYS A 1 338 ? 10.853 -6.404 -1.304 1.00 88.31 338 LYS A CA 1
ATOM 2753 C C . LYS A 1 338 ? 11.140 -5.040 -0.682 1.00 88.31 338 LYS A C 1
ATOM 2755 O O . LYS A 1 338 ? 10.640 -4.708 0.397 1.00 88.31 338 LYS A O 1
ATOM 2760 N N . GLY A 1 339 ? 11.960 -4.257 -1.382 1.00 93.62 339 GLY A N 1
ATOM 2761 C CA . GLY A 1 339 ? 12.105 -2.834 -1.097 1.00 93.62 339 GLY A CA 1
ATOM 2762 C C . GLY A 1 339 ? 10.874 -2.063 -1.567 1.00 93.62 339 GLY A C 1
ATOM 2763 O O . GLY A 1 339 ? 10.329 -2.357 -2.635 1.00 93.62 339 GLY A O 1
ATOM 2764 N N . VAL A 1 340 ? 10.421 -1.121 -0.746 1.00 95.88 340 VAL A N 1
ATOM 2765 C CA . VAL A 1 340 ? 9.232 -0.301 -0.978 1.00 95.88 340 VAL A CA 1
ATOM 2766 C C . VAL A 1 340 ? 9.507 1.153 -0.593 1.00 95.88 340 VAL A C 1
ATOM 2768 O O . VAL A 1 340 ? 10.156 1.429 0.417 1.00 95.88 340 VAL A O 1
ATOM 2771 N N . LEU A 1 341 ? 8.979 2.088 -1.375 1.00 97.06 341 LEU A N 1
ATOM 2772 C CA . LEU A 1 341 ? 9.009 3.519 -1.104 1.00 97.06 341 LEU A CA 1
ATOM 2773 C C . LEU A 1 341 ? 7.858 3.912 -0.167 1.00 97.06 341 LEU A C 1
ATOM 2775 O O . LEU A 1 341 ? 6.714 3.491 -0.352 1.00 97.06 341 LEU A O 1
ATOM 2779 N N . SER A 1 342 ? 8.137 4.739 0.837 1.00 94.88 342 SER A N 1
ATOM 2780 C CA . SER A 1 342 ? 7.109 5.343 1.690 1.00 94.88 342 SER A CA 1
ATOM 2781 C C . SER A 1 342 ? 6.254 6.351 0.913 1.00 94.88 342 SER A C 1
ATOM 2783 O O . SER A 1 342 ? 6.794 7.177 0.183 1.00 94.88 342 SER A O 1
ATOM 2785 N N . GLY A 1 343 ? 4.932 6.333 1.114 1.00 91.38 343 GLY A N 1
ATOM 2786 C CA . GLY A 1 343 ? 4.029 7.359 0.573 1.00 91.38 343 GLY A CA 1
ATOM 2787 C C . GLY A 1 343 ? 3.906 8.623 1.437 1.00 91.38 343 GLY A C 1
ATOM 2788 O O . GLY A 1 343 ? 3.266 9.584 1.019 1.00 91.38 343 GLY A O 1
ATOM 2789 N N . MET A 1 344 ? 4.514 8.637 2.629 1.00 90.50 344 MET A N 1
ATOM 2790 C CA . MET A 1 344 ? 4.557 9.812 3.515 1.00 90.50 344 MET A CA 1
ATOM 2791 C C . MET A 1 344 ? 5.374 10.939 2.884 1.00 90.50 344 MET A C 1
ATOM 2793 O O . MET A 1 344 ? 6.503 10.685 2.477 1.00 90.50 344 MET A O 1
ATOM 2797 N N . GLY A 1 345 ? 4.860 12.171 2.881 1.00 88.38 345 GLY A N 1
ATOM 2798 C CA . GLY A 1 345 ? 5.580 13.331 2.336 1.00 88.38 345 GLY A CA 1
ATOM 2799 C C . GLY A 1 345 ? 5.476 13.506 0.817 1.00 88.38 345 GLY A C 1
ATOM 2800 O O . GLY A 1 345 ? 6.156 14.366 0.260 1.00 88.38 345 GLY A O 1
ATOM 2801 N N . LEU A 1 346 ? 4.616 12.736 0.141 1.00 91.00 346 LEU A N 1
ATOM 2802 C CA . LEU A 1 346 ? 4.334 12.937 -1.280 1.00 91.00 346 LEU A CA 1
ATOM 2803 C C . LEU A 1 346 ? 3.482 14.188 -1.510 1.00 91.00 346 LEU A C 1
ATOM 2805 O O . LEU A 1 346 ? 2.451 14.405 -0.863 1.00 91.00 346 LEU A O 1
ATOM 2809 N N . VAL A 1 347 ? 3.886 14.984 -2.495 1.00 86.69 347 VAL A N 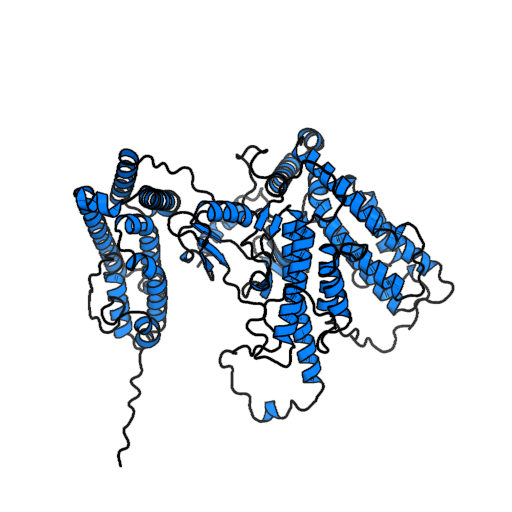1
ATOM 2810 C CA . VAL A 1 347 ? 3.191 16.198 -2.921 1.00 86.69 347 VAL A CA 1
ATOM 2811 C C . VAL A 1 347 ? 2.968 16.183 -4.426 1.00 86.69 347 VAL A C 1
ATOM 2813 O O . VAL A 1 347 ? 3.770 15.656 -5.194 1.00 86.69 347 VAL A O 1
ATOM 2816 N N . ARG A 1 348 ? 1.849 16.768 -4.864 1.00 83.31 348 ARG A N 1
ATOM 2817 C CA . ARG A 1 348 ? 1.584 16.956 -6.291 1.00 83.31 348 ARG A CA 1
ATOM 2818 C C . ARG A 1 348 ? 2.434 18.104 -6.822 1.00 83.31 348 ARG A C 1
ATOM 2820 O O . ARG A 1 348 ? 2.528 19.152 -6.181 1.00 83.31 348 ARG A O 1
ATOM 2827 N N . ARG A 1 349 ? 2.999 17.913 -8.013 1.00 78.06 349 ARG A N 1
ATOM 2828 C CA . ARG A 1 349 ? 3.713 18.958 -8.754 1.00 78.06 349 ARG A CA 1
ATOM 2829 C C . ARG A 1 349 ? 2.818 20.190 -8.902 1.00 78.06 349 ARG A C 1
ATOM 2831 O O . ARG A 1 349 ? 1.650 20.080 -9.281 1.00 78.06 349 ARG A O 1
ATOM 2838 N N . ARG A 1 350 ? 3.341 21.376 -8.578 1.00 62.50 350 ARG A N 1
ATOM 2839 C CA . ARG A 1 350 ? 2.639 22.631 -8.873 1.00 62.50 350 ARG A CA 1
ATOM 2840 C C . ARG A 1 350 ? 2.786 22.880 -10.371 1.00 62.50 350 ARG A C 1
ATOM 2842 O O . ARG A 1 350 ? 3.900 23.098 -10.829 1.00 62.50 350 ARG A O 1
ATOM 2849 N N . ASN A 1 351 ? 1.683 22.848 -11.119 1.00 49.78 351 ASN A N 1
ATOM 2850 C CA . ASN A 1 351 ? 1.685 23.243 -12.527 1.00 49.78 351 ASN A CA 1
ATOM 2851 C C . ASN A 1 351 ? 2.137 24.710 -12.626 1.00 49.78 351 ASN A C 1
ATOM 2853 O O . ASN A 1 351 ? 1.340 25.618 -12.385 1.00 49.78 351 ASN A O 1
ATOM 2857 N N . SER A 1 352 ? 3.391 24.970 -12.997 1.00 40.25 352 SER A N 1
ATOM 2858 C CA . SER A 1 352 ? 3.678 26.191 -13.744 1.00 40.25 352 SER A CA 1
ATOM 2859 C C . SER A 1 352 ? 2.918 26.060 -15.065 1.00 40.25 352 SER A C 1
ATOM 2861 O O . SER A 1 352 ? 2.911 25.002 -15.687 1.00 40.25 352 SER A O 1
ATOM 2863 N N . GLY A 1 353 ? 2.190 27.094 -15.478 1.00 40.47 353 GLY A N 1
ATOM 2864 C CA . GLY A 1 353 ? 1.329 27.068 -16.666 1.00 40.47 353 GLY A CA 1
ATOM 2865 C C . GLY A 1 353 ? 2.046 26.885 -18.016 1.00 40.47 353 GLY A C 1
ATOM 2866 O O . GLY A 1 353 ? 1.476 27.265 -19.032 1.00 40.47 353 GLY A O 1
ATOM 2867 N N . SER A 1 354 ? 3.263 26.333 -18.062 1.00 36.22 354 SER A N 1
ATOM 2868 C CA . SER A 1 354 ? 3.982 25.988 -19.290 1.00 36.22 354 SER A CA 1
ATOM 2869 C C . SER A 1 354 ? 4.022 24.470 -19.471 1.00 36.22 354 SER A C 1
ATOM 2871 O O . SER A 1 354 ? 4.694 23.753 -18.735 1.00 36.22 354 SER A O 1
ATOM 2873 N N . LEU A 1 355 ? 3.317 23.982 -20.489 1.00 43.19 355 LEU A N 1
ATOM 2874 C CA . LEU A 1 355 ? 3.282 22.583 -20.935 1.00 43.19 355 LEU A CA 1
ATOM 2875 C C . LEU A 1 355 ? 4.561 22.170 -21.696 1.00 43.19 355 LEU A C 1
ATOM 2877 O O . LEU A 1 355 ? 4.484 21.416 -22.670 1.00 43.19 355 LEU A O 1
ATOM 2881 N N . ASP A 1 356 ? 5.722 22.653 -21.261 1.00 37.34 356 ASP A N 1
ATOM 2882 C CA . ASP A 1 356 ? 7.010 22.370 -21.887 1.00 37.34 356 ASP A CA 1
ATOM 2883 C C . ASP A 1 356 ? 7.827 21.438 -20.984 1.00 37.34 356 ASP A C 1
ATOM 2885 O O . ASP A 1 356 ? 8.451 21.854 -20.014 1.00 37.34 356 ASP A O 1
ATOM 2889 N N . PHE A 1 357 ? 7.820 20.145 -21.323 1.00 45.41 357 PHE A N 1
ATOM 2890 C CA . PHE A 1 357 ? 8.650 19.079 -20.735 1.00 45.41 357 PHE A CA 1
ATOM 2891 C C . PHE A 1 357 ? 10.123 19.177 -21.195 1.00 45.41 357 PHE A C 1
ATOM 2893 O O . PHE A 1 357 ? 10.719 18.174 -21.586 1.00 45.41 357 PHE A O 1
ATOM 2900 N N . HIS A 1 358 ? 10.683 20.387 -21.260 1.00 41.94 358 HIS A N 1
ATOM 2901 C CA . HIS A 1 358 ? 12.006 20.629 -21.850 1.00 41.94 358 HIS A CA 1
ATOM 2902 C C . HIS A 1 358 ? 13.159 20.749 -20.849 1.00 41.94 358 HIS A C 1
ATOM 2904 O O . HIS A 1 358 ? 14.300 20.817 -21.286 1.00 41.94 358 HIS A O 1
ATOM 2910 N N . ASP A 1 359 ? 12.898 20.636 -19.549 1.00 43.38 359 ASP A N 1
ATOM 2911 C CA . ASP A 1 359 ? 13.927 20.447 -18.525 1.00 43.38 359 ASP A CA 1
ATOM 2912 C C . ASP A 1 359 ? 13.476 19.355 -17.555 1.00 43.38 359 ASP A C 1
ATOM 2914 O O . ASP A 1 359 ? 12.272 19.170 -17.341 1.00 43.38 359 ASP A O 1
ATOM 2918 N N . ALA A 1 360 ? 14.426 18.613 -16.978 1.00 49.56 360 ALA A N 1
ATOM 2919 C CA . ALA A 1 360 ? 14.122 17.769 -15.830 1.00 49.56 360 ALA A CA 1
ATOM 2920 C C . ALA A 1 360 ? 13.460 18.663 -14.776 1.00 49.56 360 ALA A C 1
ATOM 2922 O O . ALA A 1 360 ? 14.042 19.678 -14.391 1.00 49.56 360 ALA A O 1
ATOM 2923 N N . ASP A 1 361 ? 12.230 18.335 -14.364 1.00 59.78 361 ASP A N 1
ATOM 2924 C CA . ASP A 1 361 ? 11.518 19.135 -13.367 1.00 59.78 361 ASP A CA 1
ATOM 2925 C C . ASP A 1 361 ? 12.467 19.321 -12.172 1.00 59.78 361 ASP A C 1
ATOM 2927 O O . ASP A 1 361 ? 13.001 18.317 -11.679 1.00 59.78 361 ASP A O 1
ATOM 2931 N N . PRO A 1 362 ? 12.741 20.562 -11.724 1.00 64.81 362 PRO A N 1
ATOM 2932 C CA . PRO A 1 362 ? 13.650 20.806 -10.609 1.00 64.81 362 PRO A CA 1
ATOM 2933 C C . PRO A 1 362 ? 13.331 19.937 -9.384 1.00 64.81 362 PRO A C 1
ATOM 2935 O O . PRO A 1 362 ? 14.233 19.570 -8.633 1.00 64.81 362 PRO A O 1
ATOM 2938 N N . LEU A 1 363 ? 12.061 19.554 -9.213 1.00 72.06 363 LEU A N 1
ATOM 2939 C CA . LEU A 1 363 ? 11.612 18.670 -8.143 1.00 72.06 363 LEU A CA 1
ATOM 2940 C C . LEU A 1 363 ? 11.925 17.182 -8.390 1.00 72.06 363 LEU A C 1
ATOM 2942 O O . LEU A 1 363 ? 12.324 16.495 -7.455 1.00 72.06 363 LEU A O 1
ATOM 2946 N N . GLU A 1 364 ? 11.803 16.673 -9.620 1.00 78.50 364 GLU A N 1
ATOM 2947 C CA . GLU A 1 364 ? 12.195 15.286 -9.942 1.00 78.50 364 GLU A CA 1
ATOM 2948 C C . GLU A 1 364 ? 13.714 15.114 -9.835 1.00 78.50 364 GLU A C 1
ATOM 2950 O O . GLU A 1 364 ? 14.197 14.135 -9.268 1.00 78.50 364 GLU A O 1
ATOM 2955 N N . SER A 1 365 ? 14.467 16.113 -10.305 1.00 82.69 365 SER A N 1
ATOM 2956 C CA . SER A 1 365 ? 15.925 16.165 -10.149 1.00 82.69 365 SER A CA 1
ATOM 2957 C C . SER A 1 365 ? 16.332 16.197 -8.673 1.00 82.69 365 SER A C 1
ATOM 2959 O O . SER A 1 365 ? 17.289 15.530 -8.283 1.00 82.69 365 SER A O 1
ATOM 2961 N N . SER A 1 366 ? 15.578 16.922 -7.837 1.00 86.81 366 SER A N 1
ATOM 2962 C CA . SER A 1 366 ? 15.778 16.943 -6.384 1.00 86.81 366 SER A CA 1
ATOM 2963 C C . SER A 1 366 ? 15.533 15.570 -5.751 1.00 86.81 366 SER A C 1
ATOM 2965 O O . SER A 1 366 ? 16.319 15.142 -4.906 1.00 86.81 366 SER A O 1
ATOM 2967 N N . ASP A 1 367 ? 14.485 14.853 -6.169 1.00 90.81 367 ASP A N 1
ATOM 2968 C CA . ASP A 1 367 ? 14.221 13.486 -5.706 1.00 90.81 367 ASP A CA 1
ATOM 2969 C C . ASP A 1 367 ? 15.328 12.514 -6.134 1.00 90.81 367 ASP A C 1
ATOM 2971 O O . ASP A 1 367 ? 15.773 11.702 -5.326 1.00 90.81 367 ASP A O 1
ATOM 2975 N N . ILE A 1 368 ? 15.815 12.605 -7.375 1.00 91.38 368 ILE A N 1
ATOM 2976 C CA . ILE A 1 368 ? 16.913 11.764 -7.880 1.00 91.38 368 ILE A CA 1
ATOM 2977 C C . ILE A 1 368 ? 18.200 12.026 -7.091 1.00 91.38 368 ILE A C 1
ATOM 2979 O O . ILE A 1 368 ? 18.858 11.078 -6.653 1.00 91.38 368 ILE A O 1
ATOM 2983 N N . PHE A 1 369 ? 18.527 13.297 -6.848 1.00 90.62 369 PHE A N 1
ATOM 2984 C CA . PHE A 1 369 ? 19.664 13.703 -6.025 1.00 90.62 369 PHE A CA 1
ATOM 2985 C C . PHE A 1 369 ? 19.555 13.139 -4.600 1.00 90.62 369 PHE A C 1
ATOM 2987 O O . PHE A 1 369 ? 20.478 12.481 -4.109 1.00 90.62 369 PHE A O 1
ATOM 2994 N N . ALA A 1 370 ? 18.404 13.332 -3.952 1.00 92.12 370 ALA A N 1
ATOM 2995 C CA . ALA A 1 370 ? 18.146 12.848 -2.599 1.00 92.12 370 ALA A CA 1
ATOM 2996 C C . ALA A 1 370 ? 18.159 11.312 -2.516 1.00 92.12 370 ALA A C 1
ATOM 2998 O O . ALA A 1 370 ? 18.684 10.736 -1.559 1.00 92.12 370 ALA A O 1
ATOM 2999 N N . PHE A 1 371 ? 17.653 10.627 -3.545 1.00 95.06 371 PHE A N 1
ATOM 3000 C CA . PHE A 1 371 ? 17.723 9.173 -3.656 1.00 95.06 371 PHE A CA 1
ATOM 3001 C C . PHE A 1 371 ? 19.176 8.694 -3.782 1.00 95.06 371 PHE A C 1
ATOM 3003 O O . PHE A 1 371 ? 19.554 7.712 -3.144 1.00 95.06 371 PHE A O 1
ATOM 3010 N N . GLY A 1 372 ? 20.016 9.415 -4.532 1.00 93.88 372 GLY A N 1
ATOM 3011 C CA . GLY A 1 372 ? 21.452 9.144 -4.645 1.00 93.88 372 GLY A CA 1
ATOM 3012 C C . GLY A 1 372 ? 22.168 9.252 -3.298 1.00 93.88 372 GLY A C 1
ATOM 3013 O O . GLY A 1 372 ? 22.900 8.339 -2.908 1.00 93.88 372 GLY A O 1
ATOM 3014 N N . LEU A 1 373 ? 21.883 10.304 -2.526 1.00 92.19 373 LEU A N 1
ATOM 3015 C CA . LEU A 1 373 ? 22.413 10.459 -1.168 1.00 92.19 373 LEU A CA 1
ATOM 3016 C C . LEU A 1 373 ? 21.930 9.351 -0.223 1.00 92.19 373 LEU A C 1
ATOM 3018 O O . LEU A 1 373 ? 22.727 8.818 0.551 1.00 92.19 373 LEU A O 1
ATOM 3022 N N . ALA A 1 374 ? 20.667 8.932 -0.326 1.00 93.38 374 ALA A N 1
ATOM 3023 C CA . ALA A 1 374 ? 20.144 7.813 0.454 1.00 93.38 374 ALA A CA 1
ATOM 3024 C C . ALA A 1 374 ? 20.846 6.484 0.110 1.00 93.38 374 ALA A C 1
ATOM 3026 O O . ALA A 1 374 ? 21.167 5.705 1.011 1.00 93.38 374 ALA A O 1
ATOM 3027 N N . ILE A 1 375 ? 21.141 6.222 -1.172 1.00 93.69 375 ILE A N 1
ATOM 3028 C CA . ILE A 1 375 ? 21.939 5.056 -1.593 1.00 93.69 375 ILE A CA 1
ATOM 3029 C C . ILE A 1 375 ? 23.352 5.143 -1.015 1.00 93.69 375 ILE A C 1
ATOM 3031 O O . ILE A 1 375 ? 23.857 4.154 -0.478 1.00 93.69 375 ILE A O 1
ATOM 3035 N N . PHE A 1 376 ? 23.990 6.311 -1.087 1.00 92.38 376 PHE A N 1
ATOM 3036 C CA . PHE A 1 376 ? 25.311 6.518 -0.501 1.00 92.38 376 PHE A CA 1
ATOM 3037 C C . PHE A 1 376 ? 25.307 6.233 1.007 1.00 92.38 376 PHE A C 1
ATOM 3039 O O . PHE A 1 376 ? 26.142 5.470 1.493 1.00 92.38 376 PHE A O 1
ATOM 3046 N N . GLU A 1 377 ? 24.321 6.753 1.738 1.00 90.75 377 GLU A N 1
ATOM 3047 C CA . GLU A 1 377 ? 24.151 6.500 3.168 1.00 90.75 377 GLU A CA 1
ATOM 3048 C C . GLU A 1 377 ? 23.961 5.004 3.473 1.00 90.75 377 GLU A C 1
ATOM 3050 O O . GLU A 1 377 ? 24.568 4.481 4.414 1.00 90.75 377 GLU A O 1
ATOM 3055 N N . ILE A 1 378 ? 23.179 4.285 2.657 1.00 89.38 378 ILE A N 1
ATOM 3056 C CA . ILE A 1 378 ? 23.030 2.826 2.753 1.00 89.38 378 ILE A CA 1
ATOM 3057 C C . ILE A 1 378 ? 24.391 2.143 2.597 1.00 89.38 378 ILE A C 1
ATOM 3059 O O . ILE A 1 378 ? 24.753 1.333 3.450 1.00 89.38 378 ILE A O 1
ATOM 3063 N N . LEU A 1 379 ? 25.167 2.479 1.562 1.00 89.06 379 LEU A N 1
ATOM 3064 C CA . LEU A 1 379 ? 26.485 1.881 1.312 1.00 89.06 379 LEU A CA 1
ATOM 3065 C C . LEU A 1 379 ? 27.477 2.174 2.442 1.00 89.06 379 LEU A C 1
ATOM 3067 O O . LEU A 1 379 ? 28.235 1.287 2.839 1.00 89.06 379 LEU A O 1
ATOM 3071 N N . VAL A 1 380 ? 27.448 3.384 3.005 1.00 87.31 380 VAL A N 1
ATOM 3072 C CA . VAL A 1 380 ? 28.264 3.763 4.165 1.00 87.31 380 VAL A CA 1
ATOM 3073 C C . VAL A 1 380 ? 27.868 2.941 5.394 1.00 87.31 380 VAL A C 1
ATOM 3075 O O . VAL A 1 380 ? 28.730 2.322 6.016 1.00 87.31 380 VAL A O 1
ATOM 3078 N N . LYS A 1 381 ? 26.576 2.871 5.739 1.00 83.69 381 LYS A N 1
ATOM 3079 C CA . LYS A 1 381 ? 26.091 2.074 6.884 1.00 83.69 381 LYS A CA 1
ATOM 3080 C C . LYS A 1 381 ? 26.370 0.582 6.710 1.00 83.69 381 LYS A C 1
ATOM 3082 O O . LYS A 1 381 ? 26.572 -0.135 7.693 1.00 83.69 381 LYS A O 1
ATOM 3087 N N . ASP A 1 382 ? 26.357 0.116 5.470 1.00 82.44 382 ASP A N 1
ATOM 3088 C CA . ASP A 1 382 ? 26.515 -1.284 5.128 1.00 82.44 382 ASP A CA 1
ATOM 3089 C C . ASP A 1 382 ? 27.980 -1.732 5.111 1.00 82.44 382 ASP A C 1
ATOM 3091 O O . ASP A 1 382 ? 28.308 -2.769 5.690 1.00 82.44 382 ASP A O 1
ATOM 3095 N N . ARG A 1 383 ? 28.872 -0.948 4.493 1.00 84.88 383 ARG A N 1
ATOM 3096 C CA . ARG A 1 383 ? 30.237 -1.375 4.139 1.00 84.88 383 ARG A CA 1
ATOM 3097 C C . ARG A 1 383 ? 31.351 -0.591 4.832 1.00 84.88 383 ARG A C 1
ATOM 3099 O O . ARG A 1 383 ? 32.495 -1.042 4.783 1.00 84.88 383 ARG A O 1
ATOM 3106 N N . SER A 1 384 ? 31.051 0.533 5.491 1.00 82.62 384 SER A N 1
ATOM 3107 C CA . SER A 1 384 ? 32.084 1.323 6.172 1.00 82.62 384 SER A CA 1
ATOM 3108 C C . SER A 1 384 ? 32.762 0.518 7.293 1.00 82.62 384 SER A C 1
ATOM 3110 O O . SER A 1 384 ? 32.077 -0.134 8.095 1.00 82.62 384 SER A O 1
ATOM 3112 N N . PRO A 1 385 ? 34.103 0.574 7.396 1.00 72.75 385 PRO A N 1
ATOM 3113 C CA . PRO A 1 385 ? 34.840 -0.055 8.488 1.00 72.75 385 PRO A CA 1
ATOM 3114 C C . PRO A 1 385 ? 34.591 0.633 9.840 1.00 72.75 385 PRO A C 1
ATOM 3116 O O . PRO A 1 385 ? 34.695 -0.020 10.881 1.00 72.75 385 PRO A O 1
ATOM 3119 N N . ASP A 1 386 ? 34.216 1.917 9.842 1.00 70.12 386 ASP A N 1
ATOM 3120 C CA . ASP A 1 386 ? 34.016 2.710 11.054 1.00 70.12 386 ASP A CA 1
ATOM 3121 C C . ASP A 1 386 ? 32.524 2.816 11.415 1.00 70.12 386 ASP A C 1
ATOM 3123 O O . ASP A 1 386 ? 31.790 3.691 10.958 1.00 70.12 386 ASP A O 1
ATOM 3127 N N . LYS A 1 387 ? 32.041 1.862 12.219 1.00 63.00 387 LYS A N 1
ATOM 3128 C CA . LYS A 1 387 ? 30.610 1.719 12.560 1.00 63.00 387 LYS A CA 1
ATOM 3129 C C . LYS A 1 387 ? 30.105 2.719 13.605 1.00 63.00 387 LYS A C 1
ATOM 3131 O O . LYS A 1 387 ? 28.901 2.770 13.855 1.00 63.00 387 LYS A O 1
ATOM 3136 N N . ILE A 1 388 ? 31.003 3.441 14.279 1.00 53.62 388 ILE A N 1
ATOM 3137 C CA . ILE A 1 388 ? 30.647 4.330 15.397 1.00 53.62 388 ILE A CA 1
ATOM 3138 C C . ILE A 1 388 ? 30.337 5.738 14.876 1.00 53.62 388 ILE A C 1
ATOM 3140 O O . ILE A 1 388 ? 29.369 6.344 15.332 1.00 53.62 388 ILE A O 1
ATOM 3144 N N . ALA A 1 389 ? 31.084 6.218 13.877 1.00 52.22 389 ALA A N 1
ATOM 3145 C CA . ALA A 1 389 ? 30.875 7.533 13.267 1.00 52.22 389 ALA A CA 1
ATOM 3146 C C . ALA A 1 389 ? 29.649 7.603 12.332 1.00 52.22 389 ALA A C 1
ATOM 3148 O O . ALA A 1 389 ? 29.076 8.674 12.163 1.00 52.22 389 ALA A O 1
ATOM 3149 N N . THR A 1 390 ? 29.210 6.472 11.767 1.00 56.72 390 THR A N 1
ATOM 3150 C CA . THR A 1 390 ? 28.186 6.398 10.701 1.00 56.72 390 THR A CA 1
ATOM 3151 C C . THR A 1 390 ? 26.738 6.321 11.191 1.00 56.72 390 THR A C 1
ATOM 3153 O O . THR A 1 390 ? 25.807 6.243 10.390 1.00 56.72 390 THR A O 1
ATOM 3156 N N . ARG A 1 391 ? 26.511 6.298 12.511 1.00 52.19 391 ARG A N 1
ATOM 3157 C CA . ARG A 1 391 ? 25.179 6.034 13.081 1.00 52.19 391 ARG A CA 1
ATOM 3158 C C . ARG A 1 391 ? 24.221 7.231 13.007 1.00 52.19 391 ARG A C 1
ATOM 3160 O O . ARG A 1 391 ? 23.020 6.993 12.986 1.00 52.19 391 ARG A O 1
ATOM 3167 N N . ASN A 1 392 ? 24.756 8.455 12.927 1.00 51.28 392 ASN A N 1
ATOM 3168 C CA . ASN A 1 392 ? 24.014 9.727 12.920 1.00 51.28 392 ASN A CA 1
ATOM 3169 C C . ASN A 1 392 ? 24.527 10.708 11.837 1.00 51.28 392 ASN A C 1
ATOM 3171 O O . ASN A 1 392 ? 24.445 11.922 12.014 1.00 51.28 392 ASN A O 1
ATOM 3175 N N . SER A 1 393 ? 25.143 10.208 10.763 1.00 60.78 393 SER A N 1
ATOM 3176 C CA . SER A 1 393 ? 25.680 11.060 9.695 1.00 60.78 393 SER A CA 1
ATOM 3177 C C . SER A 1 393 ? 24.569 11.417 8.710 1.00 60.78 393 SER A C 1
ATOM 3179 O O . SER A 1 393 ? 24.107 10.538 7.989 1.00 60.78 393 SER A O 1
ATOM 3181 N N . ASN A 1 394 ? 24.167 12.688 8.662 1.00 64.50 394 ASN A N 1
ATOM 3182 C CA . ASN A 1 394 ? 23.409 13.219 7.530 1.00 64.50 394 ASN A CA 1
ATOM 3183 C C . ASN A 1 394 ? 24.408 13.673 6.464 1.00 64.50 394 ASN A C 1
ATOM 3185 O O . ASN A 1 394 ? 25.386 14.353 6.786 1.00 64.50 394 ASN A O 1
ATOM 3189 N N . PHE A 1 395 ? 24.185 13.269 5.217 1.00 77.06 395 PHE A N 1
ATOM 3190 C CA . PHE A 1 395 ? 25.010 13.671 4.084 1.00 77.06 395 PHE A CA 1
ATOM 3191 C C . PHE A 1 395 ? 24.238 14.682 3.249 1.00 77.06 395 PHE A C 1
ATOM 3193 O O . PHE A 1 395 ? 23.207 14.333 2.688 1.00 77.06 395 PHE A O 1
ATOM 3200 N N . ASP A 1 396 ? 24.754 15.906 3.155 1.00 79.31 396 ASP A N 1
ATOM 3201 C CA . ASP A 1 396 ? 24.175 16.936 2.286 1.00 79.31 396 ASP A CA 1
ATOM 3202 C C . ASP A 1 396 ? 24.734 16.851 0.855 1.00 79.31 396 ASP A C 1
ATOM 3204 O O . ASP A 1 396 ? 24.091 17.302 -0.085 1.00 79.31 396 ASP A O 1
ATOM 3208 N N . ASN A 1 397 ? 25.926 16.261 0.683 1.00 84.81 397 ASN A N 1
ATOM 3209 C CA . ASN A 1 397 ? 26.613 16.073 -0.597 1.00 84.81 397 ASN A CA 1
ATOM 3210 C C . ASN A 1 397 ? 27.481 14.802 -0.578 1.00 84.81 397 ASN A C 1
ATOM 3212 O O . ASN A 1 397 ? 27.834 14.288 0.489 1.00 84.81 397 ASN A O 1
ATOM 3216 N N . LEU A 1 398 ? 27.866 14.320 -1.765 1.00 86.62 398 LEU A N 1
ATOM 3217 C CA . LEU A 1 398 ? 28.881 13.271 -1.903 1.00 86.62 398 LEU A CA 1
ATOM 3218 C C . LEU A 1 398 ? 30.281 13.811 -1.556 1.00 86.62 398 LEU A C 1
ATOM 3220 O O . LEU A 1 398 ? 30.559 14.983 -1.809 1.00 86.62 398 LEU A O 1
ATOM 3224 N N . PRO A 1 399 ? 31.187 12.978 -1.009 1.00 86.31 399 PRO A N 1
ATOM 3225 C CA . PRO A 1 399 ? 32.576 13.378 -0.809 1.00 86.31 399 PRO A CA 1
ATOM 3226 C C . PRO A 1 399 ? 33.305 13.574 -2.147 1.00 86.31 399 PRO A C 1
ATOM 3228 O O . PRO A 1 399 ? 33.058 12.840 -3.102 1.00 86.31 399 PRO A O 1
ATOM 3231 N N . ASP A 1 400 ? 34.279 14.490 -2.180 1.00 83.00 400 ASP A N 1
ATOM 3232 C CA . ASP A 1 400 ? 35.097 14.766 -3.378 1.00 83.00 400 ASP A CA 1
ATOM 3233 C C . ASP A 1 400 ? 35.883 13.535 -3.865 1.00 83.00 400 ASP A C 1
ATOM 3235 O O . ASP A 1 400 ? 36.212 13.401 -5.044 1.00 83.00 400 ASP A O 1
ATOM 3239 N N . VAL A 1 401 ? 36.201 12.622 -2.943 1.00 85.12 401 VAL A N 1
ATOM 3240 C CA . VAL A 1 401 ? 36.965 11.402 -3.211 1.00 85.12 401 VAL A CA 1
ATOM 3241 C C . VAL A 1 401 ? 36.092 10.182 -2.954 1.00 85.12 401 VAL A C 1
ATOM 3243 O O . VAL A 1 401 ? 35.520 10.027 -1.874 1.00 85.12 401 VAL A O 1
ATOM 3246 N N . ARG A 1 402 ? 36.051 9.271 -3.934 1.00 91.19 402 ARG A N 1
ATOM 3247 C CA . ARG A 1 402 ? 35.363 7.981 -3.813 1.00 91.19 402 ARG A CA 1
ATOM 3248 C C . ARG A 1 402 ? 35.929 7.173 -2.633 1.00 91.19 402 ARG A C 1
ATOM 3250 O O . ARG A 1 402 ? 37.111 6.830 -2.675 1.00 91.19 402 ARG A O 1
ATOM 3257 N N . PRO A 1 403 ? 35.102 6.759 -1.657 1.00 89.00 403 PRO A N 1
ATOM 3258 C CA . PRO A 1 403 ? 35.529 5.842 -0.603 1.00 89.00 403 PRO A CA 1
ATOM 3259 C C . PRO A 1 403 ? 35.932 4.462 -1.146 1.00 89.00 403 PRO A C 1
ATOM 3261 O O . PRO A 1 403 ? 35.257 3.911 -2.014 1.00 89.00 403 PRO A O 1
ATOM 3264 N N . ASP A 1 404 ? 36.981 3.857 -0.584 1.00 87.56 404 ASP A N 1
ATOM 3265 C CA . ASP A 1 404 ? 37.561 2.595 -1.085 1.00 87.56 404 ASP A CA 1
ATOM 3266 C C . ASP A 1 404 ? 36.595 1.397 -1.072 1.00 87.56 404 ASP A C 1
ATOM 3268 O O . ASP A 1 404 ? 36.732 0.470 -1.869 1.00 87.56 404 ASP A O 1
ATOM 3272 N N . PHE A 1 405 ? 35.602 1.407 -0.178 1.00 86.12 405 PHE A N 1
ATOM 3273 C CA . PHE A 1 405 ? 34.595 0.346 -0.060 1.00 86.12 405 PHE A CA 1
ATOM 3274 C C . PHE A 1 405 ? 33.441 0.464 -1.076 1.00 86.12 405 PHE A C 1
ATOM 3276 O O . PHE A 1 405 ? 32.572 -0.413 -1.115 1.00 86.12 405 PHE A O 1
ATOM 3283 N N . ILE A 1 406 ? 33.414 1.532 -1.882 1.00 88.75 406 ILE A N 1
ATOM 3284 C CA . ILE A 1 406 ? 32.437 1.745 -2.956 1.00 88.75 406 ILE A CA 1
ATOM 3285 C C . ILE A 1 406 ? 33.101 1.424 -4.297 1.00 88.75 406 ILE A C 1
ATOM 3287 O O . ILE A 1 406 ? 34.148 1.974 -4.654 1.00 88.75 406 ILE A O 1
ATOM 3291 N N . LYS A 1 407 ? 32.492 0.522 -5.070 1.00 89.56 407 LYS A N 1
ATOM 3292 C CA . LYS A 1 407 ? 33.015 0.107 -6.378 1.00 89.56 407 LYS A CA 1
ATOM 3293 C C . LYS A 1 407 ? 32.899 1.255 -7.379 1.00 89.56 407 LYS A C 1
ATOM 3295 O O . LYS A 1 407 ? 32.039 2.122 -7.265 1.00 89.56 407 LYS A O 1
ATOM 3300 N N . ARG A 1 408 ? 33.729 1.230 -8.428 1.00 87.25 408 ARG A N 1
ATOM 3301 C CA . ARG A 1 408 ? 33.719 2.265 -9.478 1.00 87.25 408 ARG A CA 1
ATOM 3302 C C . ARG A 1 408 ? 32.344 2.440 -10.122 1.00 87.25 408 ARG A C 1
ATOM 3304 O O . ARG A 1 408 ? 31.855 3.551 -10.182 1.00 87.25 408 ARG A O 1
ATOM 3311 N N . THR A 1 409 ? 31.702 1.338 -10.496 1.00 86.88 409 THR A N 1
ATOM 3312 C CA . THR A 1 409 ? 30.370 1.349 -11.122 1.00 86.88 409 THR A CA 1
ATOM 3313 C C . THR A 1 409 ? 29.277 1.908 -10.209 1.00 86.88 409 THR A C 1
ATOM 3315 O O . THR A 1 409 ? 28.383 2.600 -10.682 1.00 86.88 409 THR A O 1
ATOM 3318 N N . GLU A 1 410 ? 29.361 1.648 -8.903 1.00 91.31 410 GLU A N 1
ATOM 3319 C CA . GLU A 1 410 ? 28.434 2.191 -7.901 1.00 91.31 410 GLU A CA 1
ATOM 3320 C C . GLU A 1 410 ? 28.664 3.696 -7.710 1.00 91.31 410 GLU A C 1
ATOM 3322 O O . GLU A 1 410 ? 27.715 4.470 -7.651 1.00 91.31 410 GLU A O 1
ATOM 3327 N N . TRP A 1 411 ? 29.929 4.122 -7.672 1.00 91.62 411 TRP A N 1
ATOM 3328 C CA . TRP A 1 411 ? 30.300 5.531 -7.571 1.00 91.62 411 TRP A CA 1
ATOM 3329 C C . TRP A 1 411 ? 29.910 6.338 -8.811 1.00 91.62 411 TRP A C 1
ATOM 3331 O O . TRP A 1 411 ? 29.384 7.436 -8.678 1.00 91.62 411 TRP A O 1
ATOM 3341 N N . ASP A 1 412 ? 30.105 5.787 -10.008 1.00 88.50 412 ASP A N 1
ATOM 3342 C CA . ASP A 1 412 ? 29.726 6.438 -11.265 1.00 88.50 412 ASP A CA 1
ATOM 3343 C C . ASP A 1 412 ? 28.196 6.624 -11.364 1.00 88.50 412 ASP A C 1
ATOM 3345 O O . ASP A 1 412 ? 27.720 7.589 -11.962 1.00 88.50 412 ASP A O 1
ATOM 3349 N N . LEU A 1 413 ? 27.403 5.725 -10.763 1.00 90.06 413 LEU A N 1
ATOM 3350 C CA . LEU A 1 413 ? 25.958 5.916 -10.597 1.00 90.06 413 LEU A CA 1
ATOM 3351 C C . LEU A 1 413 ? 25.652 7.057 -9.615 1.00 90.06 413 LEU A C 1
ATOM 3353 O O . LEU A 1 413 ? 24.877 7.946 -9.954 1.00 90.06 413 LEU A O 1
ATOM 3357 N N . LEU A 1 414 ? 26.285 7.063 -8.437 1.00 91.62 414 LEU A N 1
ATOM 3358 C CA . LEU A 1 414 ? 26.093 8.113 -7.431 1.00 91.62 414 LEU A CA 1
ATOM 3359 C C . LEU A 1 414 ? 26.454 9.502 -7.967 1.00 91.62 414 LEU A C 1
ATOM 3361 O O . LEU A 1 414 ? 25.679 10.436 -7.790 1.00 91.62 414 LEU A O 1
ATOM 3365 N N . LEU A 1 415 ? 27.581 9.635 -8.672 1.00 89.31 415 LEU A N 1
ATOM 3366 C CA . LEU A 1 415 ? 27.972 10.890 -9.312 1.00 89.31 415 LEU A CA 1
ATOM 3367 C C . LEU A 1 415 ? 26.895 11.358 -10.290 1.00 89.31 415 LEU A C 1
ATOM 3369 O O . LEU A 1 415 ? 26.420 12.480 -10.171 1.00 89.31 415 LEU A O 1
ATOM 3373 N N . ARG A 1 416 ? 26.445 10.484 -11.196 1.00 85.31 416 ARG A N 1
ATOM 3374 C CA . ARG A 1 416 ? 25.392 10.803 -12.173 1.00 85.31 416 ARG A CA 1
ATOM 3375 C C . ARG A 1 416 ? 24.076 11.263 -11.537 1.00 85.31 416 ARG A C 1
ATOM 3377 O O . ARG A 1 416 ? 23.387 12.090 -12.125 1.00 85.31 416 ARG A O 1
ATOM 3384 N N . MET A 1 417 ? 23.726 10.750 -10.359 1.00 88.94 417 MET A N 1
ATOM 3385 C CA . MET A 1 417 ? 22.521 11.161 -9.626 1.00 88.94 417 MET A CA 1
ATOM 3386 C C . MET A 1 417 ? 22.719 12.458 -8.828 1.00 88.94 417 MET A C 1
ATOM 3388 O O . MET A 1 417 ? 21.805 13.270 -8.746 1.00 88.94 417 MET A O 1
ATOM 3392 N N . CYS A 1 418 ? 23.899 12.651 -8.231 1.00 87.62 418 CYS A N 1
ATOM 3393 C CA . CYS A 1 418 ? 24.175 13.743 -7.295 1.00 87.62 418 CYS A CA 1
ATOM 3394 C C . CYS A 1 418 ? 24.917 14.945 -7.917 1.00 87.62 418 CYS A C 1
ATOM 3396 O O . CYS A 1 418 ? 25.268 15.869 -7.189 1.00 87.62 418 CYS A O 1
ATOM 3398 N N . THR A 1 419 ? 25.194 14.956 -9.226 1.00 77.44 419 THR A N 1
ATOM 3399 C CA . THR A 1 419 ? 25.831 16.099 -9.913 1.00 77.44 419 THR A CA 1
ATOM 3400 C C . THR A 1 419 ? 24.942 16.624 -11.048 1.00 77.44 419 THR A C 1
ATOM 3402 O O . THR A 1 419 ? 24.930 16.046 -12.132 1.00 77.44 419 THR A O 1
ATOM 3405 N N . PRO A 1 420 ? 24.191 17.719 -10.815 1.00 56.03 420 PRO A N 1
ATOM 3406 C CA . PRO A 1 420 ? 23.240 18.269 -11.789 1.00 56.03 420 PRO A CA 1
ATOM 3407 C C . PRO A 1 420 ? 23.874 18.849 -13.067 1.00 56.03 420 PRO A C 1
ATOM 3409 O O . PRO A 1 420 ? 23.187 18.964 -14.075 1.00 56.03 420 PRO A O 1
ATOM 3412 N N . ASP A 1 421 ? 25.164 19.211 -13.036 1.00 54.50 421 ASP A N 1
ATOM 3413 C CA . ASP A 1 421 ? 25.850 19.970 -14.101 1.00 54.50 421 ASP A CA 1
ATOM 3414 C C . ASP A 1 421 ? 26.435 19.108 -15.242 1.00 54.50 421 ASP A C 1
ATOM 3416 O O . ASP A 1 421 ? 27.039 19.635 -16.182 1.00 54.50 421 ASP A O 1
ATOM 3420 N N . LEU A 1 422 ? 26.297 17.779 -15.190 1.00 53.59 422 LEU A N 1
ATOM 3421 C CA . LEU A 1 422 ? 26.647 16.921 -16.325 1.00 53.59 422 LEU A CA 1
ATOM 3422 C C . LEU A 1 422 ? 25.537 17.037 -17.378 1.00 53.59 422 LEU A C 1
ATOM 3424 O O . LEU A 1 422 ? 24.368 16.854 -17.071 1.00 53.59 422 LEU A O 1
ATOM 3428 N N . VAL A 1 423 ? 25.929 17.332 -18.619 1.00 45.84 423 VAL A N 1
ATOM 3429 C CA . VAL A 1 423 ? 25.109 17.767 -19.775 1.00 45.84 423 VAL A CA 1
ATOM 3430 C C . VAL A 1 423 ? 23.923 16.847 -20.153 1.00 45.84 423 VAL A C 1
ATOM 3432 O O . VAL A 1 423 ? 23.108 17.222 -20.988 1.00 45.84 423 VAL A O 1
ATOM 3435 N N . ASP A 1 424 ? 23.750 15.710 -19.482 1.00 55.00 424 ASP A N 1
ATOM 3436 C CA . ASP A 1 424 ? 22.523 14.917 -19.483 1.00 55.00 424 ASP A CA 1
ATOM 3437 C C . ASP A 1 424 ? 22.089 14.667 -18.031 1.00 55.00 424 ASP A C 1
ATOM 3439 O O . ASP A 1 424 ? 22.709 13.873 -17.316 1.00 55.00 424 ASP A O 1
ATOM 3443 N N . SER A 1 425 ? 21.017 15.329 -17.582 1.00 61.59 425 SER A N 1
ATOM 3444 C CA . SER A 1 425 ? 20.406 15.021 -16.289 1.00 61.59 425 SER A CA 1
ATOM 3445 C C . SER A 1 425 ? 19.942 13.563 -16.284 1.00 61.59 425 SER A C 1
ATOM 3447 O O . SER A 1 425 ? 19.155 13.131 -17.131 1.00 61.59 425 SER A O 1
ATOM 3449 N N . THR A 1 426 ? 20.471 12.780 -15.342 1.00 76.38 426 THR A N 1
ATOM 3450 C CA . THR A 1 426 ? 20.114 11.366 -15.194 1.00 76.38 426 THR A CA 1
ATOM 3451 C C . THR A 1 426 ? 18.620 11.255 -14.945 1.00 76.38 426 THR A C 1
ATOM 3453 O O . THR A 1 426 ? 18.116 11.842 -13.992 1.00 76.38 426 THR A O 1
ATOM 3456 N N . SER A 1 427 ? 17.910 10.492 -15.772 1.00 81.62 427 SER A N 1
ATOM 3457 C CA . SER A 1 427 ? 16.477 10.275 -15.589 1.00 81.62 427 SER A CA 1
ATOM 3458 C C . SER A 1 427 ? 16.210 9.118 -14.616 1.00 81.62 427 SER A C 1
ATOM 3460 O O . SER A 1 427 ? 17.035 8.216 -14.465 1.00 81.62 427 SER A O 1
ATOM 3462 N N . MET A 1 428 ? 15.042 9.082 -13.964 1.00 86.12 428 MET A N 1
ATOM 3463 C CA . MET A 1 428 ? 14.672 7.922 -13.135 1.00 86.12 428 MET A CA 1
ATOM 3464 C C . MET A 1 428 ? 14.713 6.579 -13.893 1.00 86.12 428 MET A C 1
ATOM 3466 O O . MET A 1 428 ? 15.221 5.613 -13.318 1.00 86.12 428 MET A O 1
ATOM 3470 N N . PRO A 1 429 ? 14.266 6.481 -15.164 1.00 83.75 429 PRO A N 1
ATOM 3471 C CA . PRO A 1 429 ? 14.470 5.282 -15.979 1.00 83.75 429 PRO A CA 1
ATOM 3472 C C . PRO A 1 429 ? 15.941 4.851 -16.107 1.00 83.75 429 PRO A C 1
ATOM 3474 O O . PRO A 1 429 ? 16.232 3.656 -16.023 1.00 83.75 429 PRO A O 1
ATOM 3477 N N . ASP A 1 430 ? 16.883 5.798 -16.230 1.00 83.56 430 ASP A N 1
ATOM 3478 C CA . ASP A 1 430 ? 18.321 5.485 -16.219 1.00 83.56 430 ASP A CA 1
ATOM 3479 C C . ASP A 1 430 ? 18.753 4.885 -14.885 1.00 83.56 430 ASP A C 1
ATOM 3481 O O . ASP A 1 430 ? 19.449 3.868 -14.855 1.00 83.56 430 ASP A O 1
ATOM 3485 N N . VAL A 1 431 ? 18.325 5.491 -13.774 1.00 88.94 431 VAL A N 1
ATOM 3486 C CA . VAL A 1 431 ? 18.639 5.005 -12.423 1.00 88.94 431 VAL A CA 1
ATOM 3487 C C . VAL A 1 431 ? 18.121 3.581 -12.236 1.00 88.94 431 VAL A C 1
ATOM 3489 O O . VAL A 1 431 ? 18.878 2.702 -11.819 1.00 88.94 431 VAL A O 1
ATOM 3492 N N . VAL A 1 432 ? 16.854 3.329 -12.578 1.00 88.88 432 VAL A N 1
ATOM 3493 C CA . VAL A 1 432 ? 16.226 2.003 -12.479 1.00 88.88 432 VAL A CA 1
ATOM 3494 C C . VAL A 1 432 ? 16.980 0.983 -13.323 1.00 88.88 432 VAL A C 1
ATOM 3496 O O . VAL A 1 432 ? 17.311 -0.095 -12.823 1.00 88.88 432 VAL A O 1
ATOM 3499 N N . HIS A 1 433 ? 17.337 1.330 -14.561 1.00 85.12 433 HIS A N 1
ATOM 3500 C CA . HIS A 1 433 ? 18.116 0.443 -15.412 1.00 85.12 433 HIS A CA 1
ATOM 3501 C C . HIS A 1 433 ? 19.481 0.109 -14.784 1.00 85.12 433 HIS A C 1
ATOM 3503 O O . HIS A 1 433 ? 19.815 -1.067 -14.625 1.00 85.12 433 HIS A O 1
ATOM 3509 N N . GLN A 1 434 ? 20.257 1.110 -14.359 1.00 86.31 434 GLN A N 1
ATOM 3510 C CA . GLN A 1 434 ? 21.582 0.890 -13.764 1.00 86.31 434 GLN A CA 1
ATOM 3511 C C . GLN A 1 434 ? 21.506 0.055 -12.474 1.00 86.31 434 GLN A C 1
ATOM 3513 O O . GLN A 1 434 ? 22.327 -0.841 -12.260 1.00 86.31 434 GLN A O 1
ATOM 3518 N N . LEU A 1 435 ? 20.491 0.284 -11.637 1.00 90.62 435 LEU A N 1
ATOM 3519 C CA . LEU A 1 435 ? 20.231 -0.534 -10.450 1.00 90.62 435 LEU A CA 1
ATOM 3520 C C . LEU A 1 435 ? 19.839 -1.967 -10.814 1.00 90.62 435 LEU A C 1
ATOM 3522 O O . LEU A 1 435 ? 20.259 -2.899 -10.128 1.00 90.62 435 LEU A O 1
ATOM 3526 N N . SER A 1 436 ? 19.091 -2.167 -11.901 1.00 85.50 436 SER A N 1
ATOM 3527 C CA . SER A 1 436 ? 18.741 -3.504 -12.384 1.00 85.50 436 SER A CA 1
ATOM 3528 C C . SER A 1 436 ? 19.981 -4.301 -12.794 1.00 85.50 436 SER A C 1
ATOM 3530 O O . SER A 1 436 ? 20.095 -5.471 -12.437 1.00 85.50 436 SER A O 1
ATOM 3532 N N . VAL A 1 437 ? 20.966 -3.657 -13.429 1.00 84.75 437 VAL A N 1
ATOM 3533 C CA . VAL A 1 437 ? 22.256 -4.274 -13.774 1.00 84.75 437 VAL A CA 1
ATOM 3534 C C . VAL A 1 437 ? 23.028 -4.671 -12.512 1.00 84.75 437 VAL A C 1
ATOM 3536 O O . VAL A 1 437 ? 23.581 -5.771 -12.438 1.00 84.75 437 VAL A O 1
ATOM 3539 N N . LEU A 1 438 ? 23.032 -3.819 -11.481 1.00 85.75 438 LEU A N 1
ATOM 3540 C CA . LEU A 1 438 ? 23.652 -4.136 -10.188 1.00 85.75 438 LEU A CA 1
ATOM 3541 C C . LEU A 1 438 ? 22.925 -5.284 -9.460 1.00 85.75 438 LEU A C 1
ATOM 3543 O O . LEU A 1 438 ? 23.579 -6.137 -8.859 1.00 85.75 438 LEU A O 1
ATOM 3547 N N . ALA A 1 439 ? 21.595 -5.348 -9.560 1.00 84.38 439 ALA A N 1
ATOM 3548 C CA . ALA A 1 439 ? 20.748 -6.369 -8.942 1.00 84.38 439 ALA A CA 1
ATOM 3549 C C . ALA A 1 439 ? 20.719 -7.715 -9.700 1.00 84.38 439 ALA A C 1
ATOM 3551 O O . ALA A 1 439 ? 20.365 -8.740 -9.117 1.00 84.38 439 ALA A O 1
ATOM 3552 N N . ARG A 1 440 ? 21.085 -7.736 -10.990 1.00 73.75 440 ARG A N 1
ATOM 3553 C CA . ARG A 1 440 ? 21.115 -8.934 -11.852 1.00 73.75 440 ARG A CA 1
ATOM 3554 C C . ARG A 1 440 ? 22.434 -9.703 -11.813 1.00 73.75 440 ARG A C 1
ATOM 3556 O O . ARG A 1 440 ? 22.521 -10.760 -12.426 1.00 73.75 440 ARG A O 1
ATOM 3563 N N . ARG A 1 441 ? 23.445 -9.261 -11.053 1.00 60.06 441 ARG A N 1
ATOM 3564 C CA . ARG A 1 441 ? 24.747 -9.955 -10.915 1.00 60.06 441 ARG A CA 1
ATOM 3565 C C . ARG A 1 441 ? 24.694 -11.324 -10.199 1.00 60.06 441 ARG A C 1
ATOM 3567 O O . ARG A 1 441 ? 25.715 -11.787 -9.700 1.00 60.06 441 ARG A O 1
ATOM 3574 N N . ASP A 1 442 ? 23.543 -11.994 -10.201 1.00 38.72 442 ASP A N 1
ATOM 3575 C CA . ASP A 1 442 ? 23.359 -13.405 -9.862 1.00 38.72 442 ASP A CA 1
ATOM 3576 C C . ASP A 1 442 ? 22.900 -14.187 -11.106 1.00 38.72 442 ASP A C 1
ATOM 3578 O O . ASP A 1 442 ? 21.764 -14.639 -11.204 1.00 38.72 442 ASP A O 1
ATOM 3582 N N . ALA A 1 443 ? 23.812 -14.403 -12.038 1.00 29.23 443 ALA A N 1
ATOM 3583 C CA . ALA A 1 443 ? 23.952 -15.714 -12.644 1.00 29.23 443 ALA A CA 1
ATOM 3584 C C . ALA A 1 443 ? 25.443 -15.872 -12.933 1.00 29.23 443 ALA A C 1
ATOM 3586 O O . ALA A 1 443 ? 26.017 -15.039 -13.637 1.00 29.23 443 ALA A O 1
ATOM 3587 N N . PRO A 1 444 ? 26.122 -16.905 -12.413 1.00 30.28 444 PRO A N 1
ATOM 3588 C CA . PRO A 1 444 ? 27.230 -17.427 -13.184 1.00 30.28 444 PRO A CA 1
ATOM 3589 C C . PRO A 1 444 ? 26.643 -17.732 -14.569 1.00 30.28 444 PRO A C 1
ATOM 3591 O O . PRO A 1 444 ? 25.755 -18.580 -14.672 1.00 30.28 444 PRO A O 1
ATOM 3594 N N . MET A 1 445 ? 27.102 -17.052 -15.624 1.00 33.38 445 MET A N 1
ATOM 3595 C CA . MET A 1 445 ? 27.114 -17.650 -16.961 1.00 33.38 445 MET A CA 1
ATOM 3596 C C . MET A 1 445 ? 27.961 -18.914 -16.829 1.00 33.38 445 MET A C 1
ATOM 3598 O O . MET A 1 445 ? 29.181 -18.862 -16.917 1.00 33.38 445 MET A O 1
ATOM 3602 N N . THR A 1 446 ? 27.354 -19.998 -16.357 1.00 33.97 446 THR A N 1
ATOM 3603 C CA . THR A 1 446 ? 27.912 -21.347 -16.252 1.00 33.97 446 THR A CA 1
ATOM 3604 C C . THR A 1 446 ? 26.850 -22.273 -15.651 1.00 33.97 446 THR A C 1
ATOM 3606 O O . THR A 1 446 ? 27.044 -22.920 -14.624 1.00 33.97 446 THR A O 1
ATOM 3609 N N . THR A 1 447 ? 25.757 -22.492 -16.378 1.00 30.03 447 THR A N 1
ATOM 3610 C CA . THR A 1 447 ? 25.559 -23.887 -16.779 1.00 30.03 447 THR A CA 1
ATOM 3611 C C . THR A 1 447 ? 26.715 -24.186 -17.714 1.00 30.03 447 THR A C 1
ATOM 3613 O O . THR A 1 447 ? 26.742 -23.711 -18.842 1.00 30.03 447 THR A O 1
ATOM 3616 N N . ARG A 1 448 ? 27.738 -24.890 -17.213 1.00 36.16 448 ARG A N 1
ATOM 3617 C CA . ARG A 1 448 ? 28.658 -25.602 -18.100 1.00 36.16 448 ARG A CA 1
ATOM 3618 C C . ARG A 1 448 ? 27.782 -26.540 -18.923 1.00 36.16 448 ARG A C 1
ATOM 3620 O O . ARG A 1 448 ? 27.410 -27.606 -18.434 1.00 36.16 448 ARG A O 1
ATOM 3627 N N . LEU A 1 449 ? 27.381 -26.085 -20.104 1.00 37.06 449 LEU A N 1
ATOM 3628 C CA . LEU A 1 449 ? 26.829 -26.948 -21.127 1.00 37.06 449 LEU A CA 1
ATOM 3629 C C . LEU A 1 449 ? 27.914 -27.979 -21.489 1.00 37.06 449 LEU A C 1
ATOM 3631 O O . LEU A 1 449 ? 29.109 -27.699 -21.323 1.00 37.06 449 LEU A O 1
ATOM 3635 N N . PRO A 1 450 ? 27.525 -29.198 -21.892 1.00 39.59 450 PRO A N 1
ATOM 3636 C CA . PRO A 1 450 ? 28.463 -30.201 -22.379 1.00 39.59 450 PRO A CA 1
ATOM 3637 C C . PRO A 1 450 ? 29.373 -29.601 -23.458 1.00 39.59 450 PRO A C 1
ATOM 3639 O O . PRO A 1 450 ? 28.939 -28.762 -24.237 1.00 39.59 450 PRO A O 1
ATOM 3642 N N . HIS A 1 451 ? 30.628 -30.038 -23.473 1.00 39.25 451 HIS A N 1
ATOM 3643 C CA . HIS A 1 451 ? 31.777 -29.499 -24.211 1.00 39.25 451 HIS A CA 1
ATOM 3644 C C . HIS A 1 451 ? 31.690 -29.457 -25.761 1.00 39.25 451 HIS A C 1
ATOM 3646 O O . HIS A 1 451 ? 32.734 -29.333 -26.394 1.00 39.25 451 HIS A O 1
ATOM 3652 N N . ASP A 1 452 ? 30.502 -29.496 -26.370 1.00 49.28 452 ASP A N 1
ATOM 3653 C CA . ASP A 1 452 ? 30.317 -29.658 -27.821 1.00 49.28 452 ASP A CA 1
ATOM 3654 C C . ASP A 1 452 ? 29.491 -28.543 -28.506 1.00 49.28 452 ASP A C 1
ATOM 3656 O O . ASP A 1 452 ? 29.071 -28.717 -29.650 1.00 49.28 452 ASP A O 1
ATOM 3660 N N . THR A 1 453 ? 29.247 -27.385 -27.875 1.00 54.97 453 THR A N 1
ATOM 3661 C CA . THR A 1 453 ? 28.657 -26.239 -28.597 1.00 54.97 453 THR A CA 1
ATOM 3662 C C . THR A 1 453 ? 29.722 -25.492 -29.418 1.00 54.97 453 THR A C 1
ATOM 3664 O O . THR A 1 453 ? 30.806 -25.202 -28.903 1.00 54.97 453 THR A O 1
ATOM 3667 N N . PRO A 1 454 ? 29.464 -25.188 -30.705 1.00 64.62 454 PRO A N 1
ATOM 3668 C CA . PRO A 1 454 ? 30.430 -24.502 -31.560 1.00 64.62 454 PRO A CA 1
ATOM 3669 C C . PRO A 1 454 ? 30.730 -23.090 -31.039 1.00 64.62 454 PRO A C 1
ATOM 3671 O O . PRO A 1 454 ? 29.827 -22.344 -30.694 1.00 64.62 454 PRO A O 1
ATOM 3674 N N . ALA A 1 455 ? 32.004 -22.690 -31.008 1.00 76.19 455 ALA A N 1
ATOM 3675 C CA . ALA A 1 455 ? 32.413 -21.368 -30.509 1.00 76.19 455 ALA A CA 1
ATOM 3676 C C . ALA A 1 455 ? 31.884 -20.193 -31.362 1.00 76.19 455 ALA A C 1
ATOM 3678 O O . ALA A 1 455 ? 31.885 -19.040 -30.924 1.00 76.19 455 ALA A O 1
ATOM 3679 N N . THR A 1 456 ? 31.442 -20.487 -32.584 1.00 81.50 456 THR A N 1
ATOM 3680 C CA . THR A 1 456 ? 30.967 -19.522 -33.572 1.00 81.50 456 THR A CA 1
ATOM 3681 C C . THR A 1 456 ? 29.723 -20.043 -34.283 1.00 81.50 456 THR A C 1
ATOM 3683 O O . THR A 1 456 ? 29.597 -21.242 -34.523 1.00 81.50 456 THR A O 1
ATOM 3686 N N . VAL A 1 457 ? 28.828 -19.136 -34.654 1.00 83.62 457 VAL A N 1
ATOM 3687 C CA . VAL A 1 457 ? 27.601 -19.398 -35.406 1.00 83.62 457 VAL A CA 1
ATOM 3688 C C . VAL A 1 457 ? 27.820 -18.945 -36.849 1.00 83.62 457 VAL A C 1
ATOM 3690 O O . VAL A 1 457 ? 28.146 -17.783 -37.092 1.00 83.62 457 VAL A O 1
ATOM 3693 N N . GLU A 1 458 ? 27.675 -19.873 -37.797 1.00 80.88 458 GLU A N 1
ATOM 3694 C CA . GLU A 1 458 ? 27.843 -19.600 -39.234 1.00 80.88 458 GLU A CA 1
ATOM 3695 C C . GLU A 1 458 ? 26.588 -18.970 -39.852 1.00 80.88 458 GLU A C 1
ATOM 3697 O O . GLU A 1 458 ? 26.698 -18.006 -40.603 1.00 80.88 458 GLU A O 1
ATOM 3702 N N . ASP A 1 459 ? 25.399 -19.476 -39.505 1.00 85.44 459 ASP A N 1
ATOM 3703 C CA . ASP A 1 459 ? 24.118 -18.915 -39.939 1.00 85.44 459 ASP A CA 1
ATOM 3704 C C . ASP A 1 459 ? 23.328 -18.388 -38.740 1.00 85.44 459 ASP A C 1
ATOM 3706 O O . ASP A 1 459 ? 22.701 -19.136 -37.988 1.00 85.44 459 ASP A O 1
ATOM 3710 N N . VAL A 1 460 ? 23.365 -17.067 -38.570 1.00 86.94 460 VAL A N 1
ATOM 3711 C CA . VAL A 1 460 ? 22.605 -16.364 -37.531 1.00 86.94 460 VAL A CA 1
ATOM 3712 C C . VAL A 1 460 ? 21.096 -16.437 -37.804 1.00 86.94 460 VAL A C 1
ATOM 3714 O O . VAL A 1 460 ? 20.309 -16.429 -36.863 1.00 86.94 460 VAL A O 1
ATOM 3717 N N . SER A 1 461 ? 20.668 -16.546 -39.066 1.00 86.94 461 SER A N 1
ATOM 3718 C CA . SER A 1 461 ? 19.243 -16.570 -39.440 1.00 86.94 461 SER A CA 1
ATOM 3719 C C . SER A 1 461 ? 18.571 -17.866 -38.988 1.00 86.94 461 SER A C 1
ATOM 3721 O O . SER A 1 461 ? 17.469 -17.837 -38.441 1.00 86.94 461 SER A O 1
ATOM 3723 N N . GLY A 1 462 ? 19.271 -18.990 -39.163 1.00 85.81 462 GLY A N 1
ATOM 3724 C CA . GLY A 1 462 ? 18.847 -20.320 -38.734 1.00 85.81 462 GLY A CA 1
ATOM 3725 C C . GLY A 1 462 ? 19.049 -20.624 -37.246 1.00 85.81 462 GLY A C 1
ATOM 3726 O O . GLY A 1 462 ? 18.759 -21.744 -36.830 1.00 85.81 462 GLY A O 1
ATOM 3727 N N . TYR A 1 463 ? 19.540 -19.677 -36.437 1.00 89.56 463 TYR A N 1
ATOM 3728 C CA . TYR A 1 463 ? 19.749 -19.903 -35.005 1.00 89.56 463 TYR A CA 1
ATOM 3729 C C . TYR A 1 463 ? 18.414 -20.143 -34.286 1.00 89.56 463 TYR A C 1
ATOM 3731 O O . TYR A 1 463 ? 17.515 -19.307 -34.348 1.00 89.56 463 TYR A O 1
ATOM 3739 N N . GLU A 1 464 ? 18.273 -21.281 -33.604 1.00 88.31 464 GLU A N 1
ATOM 3740 C CA . GLU A 1 464 ? 17.021 -21.675 -32.951 1.00 88.31 464 GLU A CA 1
ATOM 3741 C C . GLU A 1 464 ? 16.919 -21.122 -31.524 1.00 88.31 464 GLU A C 1
ATOM 3743 O O . GLU A 1 464 ? 17.754 -21.392 -30.655 1.00 88.31 464 GLU A O 1
ATOM 3748 N N . ILE A 1 465 ? 15.837 -20.393 -31.254 1.00 85.19 465 ILE A N 1
ATOM 3749 C CA . ILE A 1 465 ? 15.461 -19.962 -29.912 1.00 85.19 465 ILE A CA 1
ATOM 3750 C C . ILE A 1 465 ? 14.728 -21.124 -29.238 1.00 85.19 465 ILE A C 1
ATOM 3752 O O . ILE A 1 465 ? 13.514 -21.267 -29.362 1.00 85.19 465 ILE A O 1
ATOM 3756 N N . GLN A 1 466 ? 15.468 -21.962 -28.507 1.00 79.50 466 GLN A N 1
ATOM 3757 C CA . GLN A 1 466 ? 14.956 -23.213 -27.918 1.00 79.50 466 GLN A CA 1
ATOM 3758 C C . GLN A 1 466 ? 13.679 -23.049 -27.078 1.00 79.50 466 GLN A C 1
ATOM 3760 O O . GLN A 1 466 ? 12.863 -23.963 -27.012 1.00 79.50 466 GLN A O 1
ATOM 3765 N N . THR A 1 467 ? 13.501 -21.903 -26.417 1.00 76.56 467 THR A N 1
ATOM 3766 C CA . THR A 1 467 ? 12.306 -21.619 -25.608 1.00 76.56 467 THR A CA 1
ATOM 3767 C C . THR A 1 467 ? 11.046 -21.419 -26.447 1.00 76.56 467 THR A C 1
ATOM 3769 O O . THR A 1 467 ? 9.961 -21.712 -25.957 1.00 76.56 467 THR A O 1
ATOM 3772 N N . LEU A 1 468 ? 11.189 -20.942 -27.687 1.00 80.50 468 LEU A N 1
ATOM 3773 C CA . LEU A 1 468 ? 10.088 -20.698 -28.623 1.00 80.50 468 LEU A CA 1
ATOM 3774 C C . LEU A 1 468 ? 9.946 -21.815 -29.668 1.00 80.50 468 LEU A C 1
ATOM 3776 O O . LEU A 1 468 ? 8.882 -21.960 -30.260 1.00 80.50 468 LEU A O 1
ATOM 3780 N N . GLY A 1 469 ? 11.004 -22.597 -29.914 1.00 84.06 469 GLY A N 1
ATOM 3781 C CA . GLY A 1 469 ? 11.044 -23.575 -31.009 1.00 84.06 469 GLY A CA 1
ATOM 3782 C C . GLY A 1 469 ? 11.017 -22.922 -32.398 1.00 84.06 469 GLY A C 1
ATOM 3783 O O . GLY A 1 469 ? 10.574 -23.541 -33.363 1.00 84.06 469 GLY A O 1
ATOM 3784 N N . MET A 1 470 ? 11.448 -21.660 -32.490 1.00 87.38 470 MET A N 1
ATOM 3785 C CA . MET A 1 470 ? 11.471 -20.854 -33.713 1.00 87.38 470 MET A CA 1
ATOM 3786 C C . MET A 1 470 ? 12.896 -20.424 -34.057 1.00 87.38 470 MET A C 1
ATOM 3788 O O . MET A 1 470 ? 13.745 -20.290 -33.172 1.00 87.38 470 MET A O 1
ATOM 3792 N N . THR A 1 471 ? 13.162 -20.180 -35.342 1.00 92.31 471 THR A N 1
ATOM 3793 C CA . THR A 1 471 ? 14.423 -19.560 -35.765 1.00 92.31 471 THR A CA 1
ATOM 3794 C C . THR A 1 471 ? 14.419 -18.069 -35.451 1.00 92.31 471 THR A C 1
ATOM 3796 O O . THR A 1 471 ? 13.365 -17.433 -35.423 1.00 92.31 471 THR A O 1
ATOM 3799 N N . LEU A 1 472 ? 15.604 -17.491 -35.267 1.00 90.94 472 LEU A N 1
ATOM 3800 C CA . LEU A 1 472 ? 15.773 -16.066 -35.009 1.00 90.94 472 LEU A CA 1
ATOM 3801 C C . LEU A 1 472 ? 15.132 -15.206 -36.110 1.00 90.94 472 LEU A C 1
ATOM 3803 O O . LEU A 1 472 ? 14.478 -14.214 -35.802 1.00 90.94 472 LEU A O 1
ATOM 3807 N N . GLU A 1 473 ? 15.264 -15.600 -37.381 1.00 92.75 473 GLU A N 1
ATOM 3808 C CA . GLU A 1 473 ? 14.619 -14.904 -38.504 1.00 92.75 473 GLU A CA 1
ATOM 3809 C C . GLU A 1 473 ? 13.084 -14.987 -38.445 1.00 92.75 473 GLU A C 1
ATOM 3811 O O . GLU A 1 473 ? 12.414 -13.975 -38.650 1.00 92.75 473 GLU A O 1
ATOM 3816 N N . ALA A 1 474 ? 12.520 -16.153 -38.105 1.00 91.75 474 ALA A N 1
ATOM 3817 C CA . ALA A 1 474 ? 11.074 -16.310 -37.953 1.00 91.75 474 ALA A CA 1
ATOM 3818 C C . ALA A 1 474 ? 10.531 -15.467 -36.788 1.00 91.75 474 ALA A C 1
ATOM 3820 O O . ALA A 1 474 ? 9.546 -14.753 -36.955 1.00 91.75 474 ALA A O 1
ATOM 3821 N N . THR A 1 475 ? 11.216 -15.468 -35.639 1.00 91.38 475 THR A N 1
ATOM 3822 C CA . THR A 1 475 ? 10.829 -14.648 -34.481 1.00 91.38 475 THR A CA 1
ATOM 3823 C C . THR A 1 475 ? 10.885 -13.152 -34.795 1.00 91.38 475 THR A C 1
ATOM 3825 O O . THR A 1 475 ? 9.992 -12.408 -34.401 1.00 91.38 475 THR A O 1
ATOM 3828 N N . LEU A 1 476 ? 11.903 -12.686 -35.526 1.00 93.25 476 LEU A N 1
ATOM 3829 C CA . LEU A 1 476 ? 11.995 -11.281 -35.937 1.00 93.25 476 LEU A CA 1
ATOM 3830 C C . LEU A 1 476 ? 10.881 -10.883 -36.915 1.00 93.25 476 LEU A C 1
ATOM 3832 O O . LEU A 1 476 ? 10.348 -9.780 -36.797 1.00 93.25 476 LEU A O 1
ATOM 3836 N N . HIS A 1 477 ? 10.495 -11.777 -37.829 1.00 91.75 477 HIS A N 1
ATOM 3837 C CA . HIS A 1 477 ? 9.354 -11.555 -38.718 1.00 91.75 477 HIS A CA 1
ATOM 3838 C C . HIS A 1 477 ? 8.040 -11.426 -37.930 1.00 91.75 477 HIS A C 1
ATOM 3840 O O . HIS A 1 477 ? 7.251 -10.523 -38.197 1.00 91.75 477 HIS A O 1
ATOM 3846 N N . GLU A 1 478 ? 7.813 -12.277 -36.926 1.00 89.44 478 GLU A N 1
ATOM 3847 C CA . GLU A 1 478 ? 6.640 -12.157 -36.050 1.00 89.44 478 GLU A CA 1
ATOM 3848 C C . GLU A 1 478 ? 6.652 -10.857 -35.234 1.00 89.44 478 GLU A C 1
ATOM 3850 O O . GLU A 1 478 ? 5.626 -10.188 -35.136 1.00 89.44 478 GLU A O 1
ATOM 3855 N N . ILE A 1 479 ? 7.808 -10.438 -34.705 1.00 90.06 479 ILE A N 1
ATOM 3856 C CA . ILE A 1 479 ? 7.950 -9.141 -34.018 1.00 90.06 479 ILE A CA 1
ATOM 3857 C C . ILE A 1 479 ? 7.548 -7.982 -34.938 1.00 90.06 479 ILE A C 1
ATOM 3859 O O . ILE A 1 479 ? 6.842 -7.071 -34.497 1.00 90.06 479 ILE A O 1
ATOM 3863 N N . GLU A 1 480 ? 8.013 -7.990 -36.190 1.00 89.38 480 GLU A N 1
ATOM 3864 C CA . GLU A 1 480 ? 7.695 -6.949 -37.171 1.00 89.38 480 GLU A CA 1
ATOM 3865 C C . GLU A 1 480 ? 6.194 -6.937 -37.488 1.00 89.38 480 GLU A C 1
ATOM 3867 O O . GLU A 1 480 ? 5.560 -5.884 -37.403 1.00 89.38 480 GLU A O 1
ATOM 3872 N N . GLN A 1 481 ? 5.604 -8.114 -37.714 1.00 86.50 481 GLN A N 1
ATOM 3873 C CA . GLN A 1 481 ? 4.169 -8.272 -37.934 1.00 86.50 481 GLN A CA 1
ATOM 3874 C C . GLN A 1 481 ? 3.345 -7.743 -36.750 1.00 86.50 481 GLN A C 1
ATOM 3876 O O . GLN A 1 481 ? 2.443 -6.937 -36.956 1.00 86.50 481 GLN A O 1
ATOM 3881 N N . ILE A 1 482 ? 3.688 -8.095 -35.506 1.00 82.56 482 ILE A N 1
ATOM 3882 C CA . ILE A 1 482 ? 2.980 -7.604 -34.309 1.00 82.56 482 ILE A CA 1
ATOM 3883 C C . ILE A 1 482 ? 3.104 -6.074 -34.173 1.00 82.56 482 ILE A C 1
ATOM 3885 O O . ILE A 1 482 ? 2.156 -5.396 -33.756 1.00 82.56 482 ILE A O 1
ATOM 3889 N N . CYS A 1 483 ? 4.263 -5.502 -34.516 1.00 82.25 483 CYS A N 1
ATOM 3890 C CA . CYS A 1 483 ? 4.452 -4.050 -34.497 1.00 82.25 483 CYS A CA 1
ATOM 3891 C C . CYS A 1 483 ? 3.606 -3.334 -35.565 1.00 82.25 483 CYS A C 1
ATOM 3893 O O . CYS A 1 483 ? 3.103 -2.241 -35.289 1.00 82.25 483 CYS A O 1
ATOM 3895 N N . ASP A 1 484 ? 3.406 -3.954 -36.731 1.00 78.44 484 ASP A N 1
ATOM 3896 C CA . ASP A 1 484 ? 2.679 -3.374 -37.866 1.00 78.44 484 ASP A CA 1
ATOM 3897 C C . ASP A 1 484 ? 1.159 -3.619 -37.818 1.00 78.44 484 ASP A C 1
ATOM 3899 O O . ASP A 1 484 ? 0.391 -2.747 -38.223 1.00 78.44 484 ASP A O 1
ATOM 3903 N N . GLU A 1 485 ? 0.706 -4.744 -37.256 1.00 66.81 485 GLU A N 1
ATOM 3904 C CA . GLU A 1 485 ? -0.714 -5.107 -37.077 1.00 66.81 485 GLU A CA 1
ATOM 3905 C C . GLU A 1 485 ? -1.416 -4.336 -35.950 1.00 66.81 485 GLU A C 1
ATOM 3907 O O . GLU A 1 485 ? -2.631 -4.436 -35.775 1.00 66.81 485 GLU A O 1
ATOM 3912 N N . THR A 1 486 ? -0.683 -3.551 -35.156 1.00 60.50 486 THR A N 1
ATOM 3913 C CA . THR A 1 486 ? -1.298 -2.769 -34.081 1.00 60.50 486 THR A CA 1
ATOM 3914 C C . THR A 1 486 ? -2.075 -1.579 -34.673 1.00 60.50 486 THR A C 1
ATOM 3916 O O . THR A 1 486 ? -1.538 -0.478 -34.795 1.00 60.50 486 THR A O 1
ATOM 3919 N N . ASP A 1 487 ? -3.364 -1.780 -34.978 1.00 51.78 487 ASP A N 1
ATOM 3920 C CA . ASP A 1 487 ? -4.310 -0.787 -35.538 1.00 51.78 487 ASP A CA 1
ATOM 3921 C C . ASP A 1 487 ? -4.370 0.551 -34.758 1.00 51.78 487 ASP A C 1
ATOM 3923 O O . ASP A 1 487 ? -4.819 1.580 -35.272 1.00 51.78 487 ASP A O 1
ATOM 3927 N N . CYS A 1 488 ? -3.886 0.585 -33.510 1.00 56.81 488 CYS A N 1
ATOM 3928 C CA . CYS A 1 488 ? -3.741 1.802 -32.720 1.00 56.81 488 CYS A CA 1
ATOM 3929 C C . CYS A 1 488 ? -2.301 2.347 -32.754 1.00 56.81 488 CYS A C 1
ATOM 3931 O O . CYS A 1 488 ? -1.415 1.890 -32.024 1.00 56.81 488 CYS A O 1
ATOM 3933 N N . GLY A 1 489 ? -2.085 3.419 -33.523 1.00 62.53 489 GLY A N 1
ATOM 3934 C CA . GLY A 1 489 ? -0.772 4.058 -33.694 1.00 62.53 489 GLY A CA 1
ATOM 3935 C C . GLY A 1 489 ? -0.044 4.469 -32.400 1.00 62.53 489 GLY A C 1
ATOM 3936 O O . GLY A 1 489 ? 1.171 4.648 -32.422 1.00 62.53 489 GLY A O 1
ATOM 3937 N N . SER A 1 490 ? -0.723 4.583 -31.251 1.00 71.81 490 SER A N 1
ATOM 3938 C CA . SER A 1 490 ? -0.092 4.930 -29.967 1.00 71.81 490 SER A CA 1
ATOM 3939 C C . SER A 1 490 ? 0.912 3.888 -29.458 1.00 71.81 490 SER A C 1
ATOM 3941 O O . SER A 1 490 ? 1.942 4.283 -28.914 1.00 71.81 490 SER A O 1
ATOM 3943 N N . LEU A 1 491 ? 0.648 2.588 -29.634 1.00 75.25 491 LEU A N 1
ATOM 3944 C CA . LEU A 1 491 ? 1.571 1.524 -29.206 1.00 75.25 491 LEU A CA 1
ATOM 3945 C C . LEU A 1 491 ? 2.670 1.260 -30.239 1.00 75.25 491 LEU A C 1
ATOM 3947 O O . LEU A 1 491 ? 3.820 1.027 -29.863 1.00 75.25 491 LEU A O 1
ATOM 3951 N N . ASN A 1 492 ? 2.343 1.362 -31.529 1.00 78.88 492 ASN A N 1
ATOM 3952 C CA . ASN A 1 492 ? 3.336 1.261 -32.597 1.00 78.88 492 ASN A CA 1
ATOM 3953 C C . ASN A 1 492 ? 4.438 2.331 -32.421 1.00 78.88 492 ASN A C 1
ATOM 3955 O O . ASN A 1 492 ? 5.627 2.018 -32.411 1.00 78.88 492 ASN A O 1
ATOM 3959 N N . ASN A 1 493 ? 4.050 3.573 -32.098 1.00 79.44 493 ASN A N 1
ATOM 3960 C CA . ASN A 1 493 ? 4.978 4.683 -31.847 1.00 79.44 493 ASN A CA 1
ATOM 3961 C C . ASN A 1 493 ? 6.043 4.418 -30.767 1.00 79.44 493 ASN A C 1
ATOM 3963 O O . ASN A 1 493 ? 7.091 5.061 -30.793 1.00 79.44 493 ASN A O 1
ATOM 3967 N N . VAL A 1 494 ? 5.773 3.542 -29.793 1.00 82.19 494 VAL A N 1
ATOM 3968 C CA . VAL A 1 494 ? 6.722 3.244 -28.707 1.00 82.19 494 VAL A CA 1
ATOM 3969 C C . VAL A 1 494 ? 7.535 1.982 -28.978 1.00 82.19 494 VAL A C 1
ATOM 3971 O O . VAL A 1 494 ? 8.672 1.901 -28.523 1.00 82.19 494 VAL A O 1
ATOM 3974 N N . ASN A 1 495 ? 6.989 1.020 -29.727 1.00 87.31 495 ASN A N 1
ATOM 3975 C CA . ASN A 1 495 ? 7.642 -0.258 -30.023 1.00 87.31 495 ASN A CA 1
ATOM 3976 C C . ASN A 1 495 ? 8.535 -0.218 -31.259 1.00 87.31 495 ASN A C 1
ATOM 3978 O O . ASN A 1 495 ? 9.621 -0.798 -31.232 1.00 87.31 495 ASN A O 1
ATOM 3982 N N . ARG A 1 496 ? 8.097 0.469 -32.324 1.00 89.44 496 ARG A N 1
ATOM 3983 C CA . ARG A 1 496 ? 8.825 0.526 -33.597 1.00 89.44 496 ARG A CA 1
ATOM 3984 C C . ARG A 1 496 ? 10.282 0.967 -33.423 1.00 89.44 496 ARG A C 1
ATOM 3986 O O . ARG A 1 496 ? 11.144 0.275 -33.950 1.00 89.44 496 ARG A O 1
ATOM 3993 N N . PRO A 1 497 ? 10.612 1.983 -32.595 1.00 90.75 497 PRO A N 1
ATOM 3994 C CA . PRO A 1 497 ? 12.006 2.365 -32.376 1.00 90.75 497 PRO A CA 1
ATOM 3995 C C . PRO A 1 497 ? 12.881 1.264 -31.761 1.00 90.75 497 PRO A C 1
ATOM 3997 O O . PRO A 1 497 ? 14.088 1.259 -31.977 1.00 90.75 497 PRO A O 1
ATOM 4000 N N . VAL A 1 498 ? 12.318 0.344 -30.969 1.00 92.00 498 VAL A N 1
ATOM 4001 C CA . VAL A 1 498 ? 13.069 -0.809 -30.443 1.00 92.00 498 VAL A CA 1
ATOM 4002 C C . VAL A 1 498 ? 13.233 -1.861 -31.538 1.00 92.00 498 VAL A C 1
ATOM 4004 O O . VAL A 1 498 ? 14.347 -2.335 -31.753 1.00 92.00 498 VAL A O 1
ATOM 4007 N N . CYS A 1 499 ? 12.151 -2.172 -32.259 1.00 91.81 499 CYS A N 1
ATOM 4008 C CA . CYS A 1 499 ? 12.157 -3.110 -33.381 1.00 91.81 499 CYS A CA 1
ATOM 4009 C C . CYS A 1 499 ? 13.184 -2.700 -34.449 1.00 91.81 499 CYS A C 1
ATOM 4011 O O . CYS A 1 499 ? 14.066 -3.489 -34.769 1.00 91.81 499 CYS A O 1
ATOM 4013 N N . ASP A 1 500 ? 13.170 -1.444 -34.903 1.00 92.62 500 ASP A N 1
ATOM 4014 C CA . ASP A 1 500 ? 14.095 -0.934 -35.923 1.00 92.62 500 ASP A CA 1
ATOM 4015 C C . ASP A 1 500 ? 15.567 -1.091 -35.501 1.00 92.62 500 ASP A C 1
ATOM 4017 O O . ASP A 1 500 ? 16.433 -1.401 -36.319 1.00 92.62 500 ASP A O 1
ATOM 4021 N N . ARG A 1 501 ? 15.866 -0.927 -34.206 1.00 94.81 501 ARG A N 1
ATOM 4022 C CA . ARG A 1 501 ? 17.218 -1.127 -33.665 1.00 94.81 501 ARG A CA 1
ATOM 4023 C C . ARG A 1 501 ? 17.614 -2.593 -33.582 1.00 94.81 501 ARG A C 1
ATOM 4025 O O . ARG A 1 501 ? 18.760 -2.919 -33.881 1.00 94.81 501 ARG A O 1
ATOM 4032 N N . ILE A 1 502 ? 16.694 -3.460 -33.161 1.00 95.25 502 ILE A N 1
ATOM 4033 C CA . ILE A 1 502 ? 16.905 -4.912 -33.162 1.00 95.25 502 ILE A CA 1
ATOM 4034 C C . ILE A 1 502 ? 17.173 -5.384 -34.596 1.00 95.25 502 ILE A C 1
ATOM 4036 O O . ILE A 1 502 ? 18.120 -6.136 -34.822 1.00 95.25 502 ILE A O 1
ATOM 4040 N N . MET A 1 503 ? 16.396 -4.889 -35.563 1.00 93.25 503 MET A N 1
ATOM 4041 C CA . MET A 1 503 ? 16.564 -5.206 -36.978 1.00 93.25 503 MET A CA 1
ATOM 4042 C C . MET A 1 503 ? 17.899 -4.699 -37.524 1.00 93.25 503 MET A C 1
ATOM 4044 O O . MET A 1 503 ? 18.573 -5.445 -38.227 1.00 93.25 503 MET A O 1
ATOM 4048 N N . ASP A 1 504 ? 18.338 -3.490 -37.162 1.00 94.38 504 ASP A N 1
ATOM 4049 C CA . ASP A 1 504 ? 19.664 -2.987 -37.544 1.00 94.38 504 ASP A CA 1
ATOM 4050 C C . ASP A 1 504 ? 20.794 -3.887 -37.014 1.00 94.38 504 ASP A C 1
ATOM 4052 O O . ASP A 1 504 ? 21.674 -4.283 -37.778 1.00 94.38 504 ASP A O 1
ATOM 4056 N N .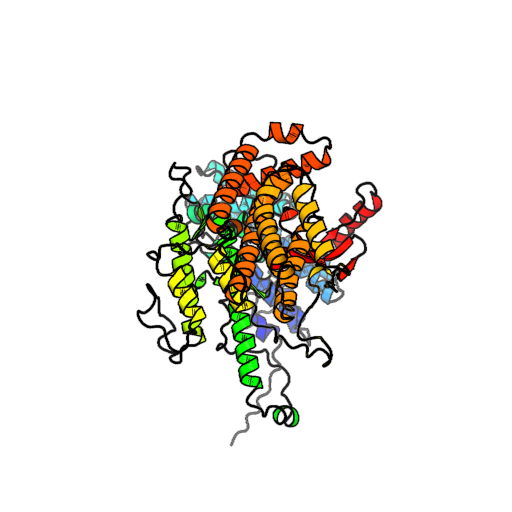 VAL A 1 505 ? 20.733 -4.301 -35.741 1.00 93.31 505 VAL A N 1
ATOM 4057 C CA . VAL A 1 505 ? 21.710 -5.245 -35.169 1.00 93.31 505 VAL A CA 1
ATOM 4058 C C . VAL A 1 505 ? 21.674 -6.591 -35.896 1.00 93.31 505 VAL A C 1
ATOM 4060 O O . VAL A 1 505 ? 22.728 -7.109 -36.262 1.00 93.31 505 VAL A O 1
ATOM 4063 N N . TYR A 1 506 ? 20.487 -7.145 -36.160 1.00 93.81 506 TYR A N 1
ATOM 4064 C CA . TYR A 1 506 ? 20.345 -8.400 -36.903 1.00 93.81 506 TYR A CA 1
ATOM 4065 C C . TYR A 1 506 ? 20.951 -8.309 -38.309 1.00 93.81 506 TYR A C 1
ATOM 4067 O O . TYR A 1 506 ? 21.687 -9.207 -38.715 1.00 93.81 506 TYR A O 1
ATOM 4075 N N . GLN A 1 507 ? 20.716 -7.209 -39.033 1.00 92.62 507 GLN A N 1
ATOM 4076 C CA . GLN A 1 507 ? 21.297 -6.993 -40.360 1.00 92.62 507 GLN A CA 1
ATOM 4077 C C . GLN A 1 507 ? 22.827 -6.909 -40.309 1.00 92.62 507 GLN A C 1
ATOM 4079 O O . GLN A 1 507 ? 23.493 -7.485 -41.169 1.00 92.62 507 GLN A O 1
ATOM 4084 N N . GLN A 1 508 ? 23.401 -6.262 -39.288 1.00 91.75 508 GLN A N 1
ATOM 4085 C CA . GLN A 1 508 ? 24.854 -6.238 -39.093 1.00 91.75 508 GLN A CA 1
ATOM 4086 C C . GLN A 1 508 ? 25.426 -7.640 -38.831 1.00 91.75 508 GLN A C 1
ATOM 4088 O O . GLN A 1 508 ? 26.461 -7.991 -39.396 1.00 91.75 508 GLN A O 1
ATOM 4093 N N . LEU A 1 509 ? 24.747 -8.457 -38.017 1.00 90.25 509 LEU A N 1
ATOM 4094 C CA . LEU A 1 509 ? 25.161 -9.837 -37.741 1.00 90.25 509 LEU A CA 1
ATOM 4095 C C . LEU A 1 509 ? 25.042 -10.731 -38.985 1.00 90.25 509 LEU A C 1
ATOM 4097 O O . LEU A 1 509 ? 25.953 -11.504 -39.266 1.00 90.25 509 LEU A O 1
ATOM 4101 N N . LYS A 1 510 ? 23.958 -10.591 -39.759 1.00 89.06 510 LYS A N 1
ATOM 4102 C CA . LYS A 1 510 ? 23.717 -11.336 -41.007 1.00 89.06 510 LYS A CA 1
ATOM 4103 C C . LYS A 1 510 ? 24.704 -10.962 -42.115 1.00 89.06 510 LYS A C 1
ATOM 4105 O O . LYS A 1 510 ? 25.065 -11.807 -42.927 1.00 89.06 510 LYS A O 1
ATOM 4110 N N . ALA A 1 511 ? 25.140 -9.703 -42.152 1.00 88.12 511 ALA A N 1
ATOM 4111 C CA . ALA A 1 511 ? 26.114 -9.202 -43.118 1.00 88.12 511 ALA A CA 1
ATOM 4112 C C . ALA A 1 511 ? 27.577 -9.501 -42.737 1.00 88.12 511 ALA A C 1
ATOM 4114 O O . ALA A 1 511 ? 28.479 -9.148 -43.502 1.00 88.12 511 ALA A O 1
ATOM 4115 N N . SER A 1 512 ? 27.830 -10.124 -41.578 1.00 85.25 512 SER A N 1
ATOM 4116 C CA . SER A 1 512 ? 29.183 -10.477 -41.142 1.00 85.25 512 SER A CA 1
ATOM 4117 C C . SER A 1 512 ? 29.816 -11.494 -42.103 1.00 85.25 512 SER A C 1
ATOM 4119 O O . SER A 1 512 ? 29.234 -12.553 -42.333 1.00 85.25 512 SER A O 1
ATOM 4121 N N . PRO A 1 513 ? 31.008 -11.214 -42.660 1.00 74.69 513 PRO A N 1
ATOM 4122 C CA . PRO A 1 513 ? 31.710 -12.156 -43.531 1.00 74.69 513 PRO A CA 1
ATOM 4123 C C . PRO A 1 513 ? 32.341 -13.324 -42.757 1.00 74.69 513 PRO A C 1
ATOM 4125 O O . PRO A 1 513 ? 32.577 -14.379 -43.343 1.00 74.69 513 PRO A O 1
ATOM 4128 N N . ASP A 1 514 ? 32.613 -13.133 -41.462 1.00 81.94 514 ASP A N 1
ATOM 4129 C CA . ASP A 1 514 ? 33.201 -14.131 -40.570 1.00 81.94 514 ASP A CA 1
ATOM 4130 C C . ASP A 1 514 ? 32.129 -14.743 -39.644 1.00 81.94 514 ASP A C 1
ATOM 4132 O O . ASP A 1 514 ? 31.186 -14.035 -39.261 1.00 81.94 514 ASP A O 1
ATOM 4136 N N . PRO A 1 515 ? 32.285 -16.017 -39.223 1.00 83.50 515 PRO A N 1
ATOM 4137 C CA . PRO A 1 515 ? 31.414 -16.647 -38.233 1.00 83.50 515 PRO A CA 1
ATOM 4138 C C . PRO A 1 515 ? 31.311 -15.820 -36.945 1.00 83.50 515 PRO A C 1
ATOM 4140 O O . PRO A 1 515 ? 32.318 -15.426 -36.351 1.00 83.50 515 PRO A O 1
ATOM 4143 N N . VAL A 1 516 ? 30.083 -15.573 -36.493 1.00 86.56 516 VAL A N 1
ATOM 4144 C CA . VAL A 1 516 ? 29.800 -14.691 -35.354 1.00 86.56 516 VAL A CA 1
ATOM 4145 C C . VAL A 1 516 ? 30.043 -15.439 -34.045 1.00 86.56 516 VAL A C 1
ATOM 4147 O O . VAL A 1 516 ? 29.684 -16.606 -33.917 1.00 86.56 516 VAL A O 1
ATOM 4150 N N . ALA A 1 517 ? 30.628 -14.784 -33.040 1.00 87.19 517 ALA A N 1
ATOM 4151 C CA . ALA A 1 517 ? 30.828 -15.392 -31.724 1.00 87.19 517 ALA A CA 1
ATOM 4152 C C . ALA A 1 517 ? 29.495 -15.851 -31.100 1.00 87.19 517 ALA A C 1
ATOM 4154 O O . ALA A 1 517 ? 28.542 -15.072 -31.038 1.00 87.19 517 ALA A O 1
ATOM 4155 N N . MET A 1 518 ? 29.444 -17.087 -30.590 1.00 84.56 518 MET A N 1
ATOM 4156 C CA . MET A 1 518 ? 28.226 -17.654 -29.989 1.00 84.56 518 MET A CA 1
ATOM 4157 C C . MET A 1 518 ? 27.688 -16.791 -28.841 1.00 84.56 518 MET A C 1
ATOM 4159 O O . MET A 1 518 ? 26.501 -16.486 -28.824 1.00 84.56 518 MET A O 1
ATOM 4163 N N . ASP A 1 519 ? 28.562 -16.294 -27.960 1.00 80.88 519 ASP A N 1
ATOM 4164 C CA . ASP A 1 519 ? 28.172 -15.416 -26.847 1.00 80.88 519 ASP A CA 1
ATOM 4165 C C . ASP A 1 519 ? 27.451 -14.142 -27.327 1.00 80.88 519 ASP A C 1
ATOM 4167 O O . ASP A 1 519 ? 26.542 -13.641 -26.665 1.00 80.88 519 ASP A O 1
ATOM 4171 N N . LEU A 1 520 ? 27.844 -13.590 -28.480 1.00 87.19 520 LEU A N 1
ATOM 4172 C CA . LEU A 1 520 ? 27.199 -12.410 -29.059 1.00 87.19 520 LEU A CA 1
ATOM 4173 C C . LEU A 1 520 ? 25.796 -12.755 -29.576 1.00 87.19 520 LEU A C 1
ATOM 4175 O O . LEU A 1 520 ? 24.849 -12.014 -29.306 1.00 87.19 520 LEU A O 1
ATOM 4179 N N . VAL A 1 521 ? 25.654 -13.891 -30.266 1.00 87.00 521 VAL A N 1
ATOM 4180 C CA . VAL A 1 521 ? 24.360 -14.377 -30.771 1.00 87.00 521 VAL A CA 1
ATOM 4181 C C . VAL A 1 521 ? 23.417 -14.724 -29.621 1.00 87.00 521 VAL A C 1
ATOM 4183 O O . VAL A 1 521 ? 22.251 -14.341 -29.669 1.00 87.00 521 VAL A O 1
ATOM 4186 N N . GLU A 1 522 ? 23.900 -15.365 -28.555 1.00 85.69 522 GLU A N 1
ATOM 4187 C CA . GLU A 1 522 ? 23.098 -15.667 -27.363 1.00 85.69 522 GLU A CA 1
ATOM 4188 C C . GLU A 1 522 ? 22.621 -14.390 -26.662 1.00 85.69 522 GLU A C 1
ATOM 4190 O O . GLU A 1 522 ? 21.431 -14.250 -26.379 1.00 85.69 522 GLU A O 1
ATOM 4195 N N . ASN A 1 523 ? 23.513 -13.418 -26.436 1.00 84.00 523 ASN A N 1
ATOM 4196 C CA . ASN A 1 523 ? 23.142 -12.145 -25.813 1.00 84.00 523 ASN A CA 1
ATOM 4197 C C . ASN A 1 523 ? 22.134 -11.356 -26.662 1.00 84.00 523 ASN A C 1
ATOM 4199 O O . ASN A 1 523 ? 21.183 -10.795 -26.116 1.00 84.00 523 ASN A O 1
ATOM 4203 N N . PHE A 1 524 ? 22.302 -11.338 -27.988 1.00 91.25 524 PHE A N 1
ATOM 4204 C CA . PHE A 1 524 ? 21.328 -10.735 -28.899 1.00 91.25 524 PHE A CA 1
ATOM 4205 C C . PHE A 1 524 ? 19.981 -11.468 -28.852 1.00 91.25 524 PHE A C 1
ATOM 4207 O O . PHE A 1 524 ? 18.936 -10.837 -28.691 1.00 91.25 524 PHE A O 1
ATOM 4214 N N . THR A 1 525 ? 20.004 -12.800 -28.902 1.00 89.75 525 THR A N 1
ATOM 4215 C CA . THR A 1 525 ? 18.802 -13.643 -28.856 1.00 89.75 525 THR A CA 1
ATOM 4216 C C . THR A 1 525 ? 18.019 -13.444 -27.561 1.00 89.75 525 THR A C 1
ATOM 4218 O O . THR A 1 525 ? 16.795 -13.405 -27.590 1.00 89.75 525 THR A O 1
ATOM 4221 N N . LEU A 1 526 ? 18.692 -13.241 -26.424 1.00 86.25 526 LEU A N 1
ATOM 4222 C CA . LEU A 1 526 ? 18.030 -12.924 -25.155 1.00 86.25 526 LEU A CA 1
ATOM 4223 C C . LEU A 1 526 ? 17.282 -11.583 -25.192 1.00 86.25 526 LEU A C 1
ATOM 4225 O O . LEU A 1 526 ? 16.224 -11.462 -24.573 1.00 86.25 526 LEU A O 1
ATOM 4229 N N . ILE A 1 527 ? 17.807 -10.577 -25.900 1.00 89.56 527 ILE A N 1
ATOM 4230 C CA . ILE A 1 527 ? 17.115 -9.293 -26.100 1.00 89.56 527 ILE A CA 1
ATOM 4231 C C . ILE A 1 527 ? 15.879 -9.505 -26.982 1.00 89.56 527 ILE A C 1
ATOM 4233 O O . ILE A 1 527 ? 14.801 -9.029 -26.627 1.00 89.56 527 ILE A O 1
ATOM 4237 N N . VAL A 1 528 ? 16.024 -10.254 -28.082 1.00 91.75 528 VAL A N 1
ATOM 4238 C CA . VAL A 1 528 ? 14.928 -10.576 -29.013 1.00 91.75 528 VAL A CA 1
ATOM 4239 C C . VAL A 1 528 ? 13.820 -11.358 -28.315 1.00 91.75 528 VAL A C 1
ATOM 4241 O O . VAL A 1 528 ? 12.671 -10.934 -28.365 1.00 91.75 528 VAL A O 1
ATOM 4244 N N . LEU A 1 529 ? 14.161 -12.433 -27.601 1.00 86.75 529 LEU A N 1
ATOM 4245 C CA . LEU A 1 529 ? 13.216 -13.253 -26.843 1.00 86.75 529 LEU A CA 1
ATOM 4246 C C . LEU A 1 529 ? 12.445 -12.413 -25.820 1.00 86.75 529 LEU A C 1
ATOM 4248 O O . LEU A 1 529 ? 11.223 -12.444 -25.794 1.00 86.75 529 LEU A O 1
ATOM 4252 N N . ARG A 1 530 ? 13.143 -11.594 -25.022 1.00 86.62 530 ARG A N 1
ATOM 4253 C CA . ARG A 1 530 ? 12.484 -10.720 -24.038 1.00 86.62 530 ARG A CA 1
ATOM 4254 C C . ARG A 1 530 ? 11.551 -9.699 -24.688 1.00 86.62 530 ARG A C 1
ATOM 4256 O O . ARG A 1 530 ? 10.545 -9.335 -24.083 1.00 86.62 530 ARG A O 1
ATOM 4263 N N . PHE A 1 531 ? 11.907 -9.185 -25.865 1.00 89.06 531 PHE A N 1
ATOM 4264 C CA . PHE A 1 531 ? 11.071 -8.224 -26.580 1.00 89.06 531 PHE A CA 1
ATOM 4265 C C . PHE A 1 531 ? 9.852 -8.912 -27.201 1.00 89.06 531 PHE A C 1
ATOM 4267 O O . PHE A 1 531 ? 8.746 -8.397 -27.060 1.00 89.06 531 PHE A O 1
ATOM 4274 N N . TYR A 1 532 ? 10.039 -10.095 -27.792 1.00 87.75 532 TYR A N 1
ATOM 4275 C 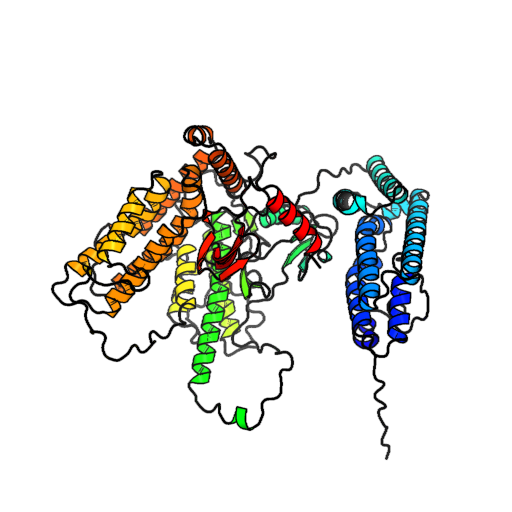CA . TYR A 1 532 ? 8.964 -10.960 -28.274 1.00 87.75 532 TYR A CA 1
ATOM 4276 C C . TYR A 1 532 ? 7.971 -11.282 -27.153 1.00 87.75 532 TYR A C 1
ATOM 4278 O O . TYR A 1 532 ? 6.798 -10.950 -27.279 1.00 87.75 532 TYR A O 1
ATOM 4286 N N . ASP A 1 533 ? 8.446 -11.800 -26.016 1.00 80.94 533 ASP A N 1
ATOM 4287 C CA . ASP A 1 533 ? 7.603 -12.138 -24.863 1.00 80.94 533 ASP A CA 1
ATOM 4288 C C . ASP A 1 533 ? 6.795 -10.922 -24.376 1.00 80.94 533 ASP A C 1
ATOM 4290 O O . ASP A 1 533 ? 5.621 -11.035 -24.036 1.00 80.94 533 ASP A O 1
ATOM 4294 N N . MET A 1 534 ? 7.395 -9.725 -24.374 1.00 81.56 534 MET A N 1
ATOM 4295 C CA . MET A 1 534 ? 6.701 -8.490 -23.996 1.00 81.56 534 MET A CA 1
ATOM 4296 C C . MET A 1 534 ? 5.588 -8.107 -24.991 1.00 81.56 534 MET A C 1
ATOM 4298 O O . MET A 1 534 ? 4.568 -7.544 -24.578 1.00 81.56 534 MET A O 1
ATOM 4302 N N . LEU A 1 535 ? 5.787 -8.354 -26.287 1.00 80.12 535 LEU A N 1
ATOM 4303 C CA . LEU A 1 535 ? 4.787 -8.101 -27.326 1.00 80.12 535 LEU A CA 1
ATOM 4304 C C . LEU A 1 535 ? 3.663 -9.144 -27.296 1.00 80.12 535 LEU A C 1
ATOM 4306 O O . LEU A 1 535 ? 2.497 -8.761 -27.392 1.00 80.12 535 LEU A O 1
ATOM 4310 N N . ASP A 1 536 ? 4.014 -10.416 -27.105 1.00 72.69 536 ASP A N 1
ATOM 4311 C CA . ASP A 1 536 ? 3.104 -11.564 -27.093 1.00 72.69 536 ASP A CA 1
ATOM 4312 C C . ASP A 1 536 ? 2.228 -11.602 -25.827 1.00 72.69 536 ASP A C 1
ATOM 4314 O O . ASP A 1 536 ? 1.021 -11.803 -25.900 1.00 72.69 536 ASP A O 1
ATOM 4318 N N . GLN A 1 537 ? 2.767 -11.265 -24.648 1.00 62.59 537 GLN A N 1
ATOM 4319 C CA . GLN A 1 537 ? 2.032 -11.270 -23.367 1.00 62.59 537 GLN A CA 1
ATOM 4320 C C . GLN A 1 537 ? 0.962 -10.164 -23.218 1.00 62.59 537 GLN A C 1
ATOM 4322 O O . GLN A 1 537 ? 0.423 -9.960 -22.126 1.00 62.59 537 GLN A O 1
ATOM 4327 N N . ARG A 1 538 ? 0.585 -9.466 -24.297 1.00 59.03 538 ARG A N 1
ATOM 4328 C CA . ARG A 1 538 ? -0.529 -8.494 -24.337 1.00 59.03 538 ARG A CA 1
ATOM 4329 C C . ARG A 1 538 ? -1.923 -9.115 -24.157 1.00 59.03 538 ARG A C 1
ATOM 4331 O O . ARG A 1 538 ? -2.913 -8.396 -24.206 1.00 59.03 538 ARG A O 1
ATOM 4338 N N . VAL A 1 539 ? -2.018 -10.421 -23.908 1.00 51.41 539 VAL A N 1
ATOM 4339 C CA . VAL A 1 539 ? -3.276 -11.195 -23.876 1.00 51.41 539 VAL A CA 1
ATOM 4340 C C . VAL A 1 539 ? -4.158 -10.921 -22.635 1.00 51.41 539 VAL A C 1
ATOM 4342 O O . VAL A 1 539 ? -5.290 -11.395 -22.565 1.00 51.41 539 VAL A O 1
ATOM 4345 N N . LEU A 1 540 ? -3.720 -10.108 -21.663 1.00 52.34 540 LEU A N 1
ATOM 4346 C CA . LEU A 1 540 ? -4.611 -9.579 -20.620 1.00 52.34 540 LEU A CA 1
ATOM 4347 C C . LEU A 1 540 ? -5.137 -8.186 -21.002 1.00 52.34 540 LEU A C 1
ATOM 4349 O O . LEU A 1 540 ? -4.477 -7.181 -20.743 1.00 52.34 540 LEU A O 1
ATOM 4353 N N . GLY A 1 541 ? -6.353 -8.125 -21.551 1.00 54.12 541 GLY A N 1
ATOM 4354 C CA . GLY A 1 541 ? -7.088 -6.879 -21.830 1.00 54.12 541 GLY A CA 1
ATOM 4355 C C . GLY A 1 541 ? -7.554 -6.753 -23.283 1.00 54.12 541 GLY A C 1
ATOM 4356 O O . GLY A 1 541 ? -7.056 -7.448 -24.165 1.00 54.12 541 GLY A O 1
ATOM 4357 N N . GLY A 1 542 ? -8.540 -5.890 -23.534 1.00 57.31 542 GLY A N 1
ATOM 4358 C CA . GLY A 1 542 ? -9.072 -5.658 -24.878 1.00 57.31 542 GLY A CA 1
ATOM 4359 C C . GLY A 1 542 ? -8.086 -4.930 -25.801 1.00 57.31 542 GLY A C 1
ATOM 4360 O O . GLY A 1 542 ? -7.287 -4.102 -25.365 1.00 57.31 542 GLY A O 1
ATOM 4361 N N . THR A 1 543 ? -8.184 -5.168 -27.112 1.00 65.25 543 THR A N 1
ATOM 4362 C CA . THR A 1 543 ? -7.355 -4.540 -28.166 1.00 65.25 543 THR A CA 1
ATOM 4363 C C . THR A 1 543 ? -7.798 -3.115 -28.527 1.00 65.25 543 THR A C 1
ATOM 4365 O O . THR A 1 543 ? -7.445 -2.581 -29.578 1.00 65.25 543 THR A O 1
ATOM 4368 N N . SER A 1 544 ? -8.587 -2.465 -27.666 1.00 74.25 544 SER A N 1
ATOM 4369 C CA . SER A 1 544 ? -9.190 -1.173 -27.988 1.00 74.25 544 SER A CA 1
ATOM 4370 C C . SER A 1 544 ? -8.152 -0.048 -28.112 1.00 74.25 544 SER A C 1
ATOM 4372 O O . SER A 1 544 ? -7.083 -0.045 -27.487 1.00 74.25 544 SER A O 1
ATOM 4374 N N . VAL A 1 545 ? -8.504 0.981 -28.887 1.00 78.25 545 VAL A N 1
ATOM 4375 C CA . VAL A 1 545 ? -7.699 2.206 -29.044 1.00 78.25 545 VAL A CA 1
ATOM 4376 C C . VAL A 1 545 ? -7.447 2.883 -27.692 1.00 78.25 545 VAL A C 1
ATOM 4378 O O . VAL A 1 545 ? -6.340 3.344 -27.423 1.00 78.25 545 VAL A O 1
ATOM 4381 N N . VAL A 1 546 ? -8.444 2.899 -26.803 1.00 80.31 546 VAL A N 1
ATOM 4382 C CA . VAL A 1 546 ? -8.306 3.477 -25.458 1.00 80.31 546 VAL A CA 1
ATOM 4383 C C . VAL A 1 546 ? -7.346 2.661 -24.599 1.00 80.31 546 VAL A C 1
ATOM 4385 O O . VAL A 1 546 ? -6.462 3.245 -23.971 1.00 80.31 546 VAL A O 1
ATOM 4388 N N . ALA A 1 547 ? -7.449 1.328 -24.623 1.00 79.69 547 ALA A N 1
ATOM 4389 C CA . ALA A 1 547 ? -6.505 0.464 -23.920 1.00 79.69 547 ALA A CA 1
ATOM 4390 C C . ALA A 1 547 ? -5.067 0.713 -24.389 1.00 79.69 547 ALA A C 1
ATOM 4392 O O . ALA A 1 547 ? -4.167 0.863 -23.565 1.00 79.69 547 ALA A O 1
ATOM 4393 N N . SER A 1 548 ? -4.866 0.887 -25.696 1.00 80.88 548 SER A N 1
ATOM 4394 C CA . SER A 1 548 ? -3.564 1.204 -26.289 1.00 80.88 548 SER A CA 1
ATOM 4395 C C . SER A 1 548 ? -3.020 2.578 -25.864 1.00 80.88 548 SER A C 1
ATOM 4397 O O . SER A 1 548 ? -1.840 2.710 -25.523 1.00 80.88 548 SER A O 1
ATOM 4399 N N . ILE A 1 549 ? -3.869 3.611 -25.821 1.00 81.38 549 ILE A N 1
ATOM 4400 C CA . ILE A 1 549 ? -3.491 4.951 -25.338 1.00 81.38 549 ILE A CA 1
ATOM 4401 C C . ILE A 1 549 ? -3.090 4.893 -23.856 1.00 81.38 549 ILE A C 1
ATOM 4403 O O . ILE A 1 549 ? -2.043 5.430 -23.488 1.00 81.38 549 ILE A O 1
ATOM 4407 N N . CYS A 1 550 ? -3.861 4.201 -23.015 1.00 81.31 550 CYS A N 1
ATOM 4408 C CA . CYS A 1 550 ? -3.567 4.042 -21.590 1.00 81.31 550 CYS A CA 1
ATOM 4409 C C . CYS A 1 550 ? -2.310 3.184 -21.335 1.00 81.31 550 CYS A C 1
ATOM 4411 O O . CYS A 1 550 ? -1.508 3.518 -20.460 1.00 81.31 550 CYS A O 1
ATOM 4413 N N . ALA A 1 551 ? -2.104 2.120 -22.117 1.00 80.56 551 ALA A N 1
ATOM 4414 C CA . ALA A 1 551 ? -0.988 1.184 -21.972 1.00 80.56 551 ALA A CA 1
ATOM 4415 C C . ALA A 1 551 ? 0.355 1.746 -22.453 1.00 80.56 551 ALA A C 1
ATOM 4417 O O . ALA A 1 551 ? 1.404 1.400 -21.907 1.00 80.56 551 ALA A O 1
ATOM 4418 N N . SER A 1 552 ? 0.339 2.626 -23.459 1.00 80.31 552 SER A N 1
ATOM 4419 C CA . SER A 1 552 ? 1.555 3.089 -24.147 1.00 80.31 552 SER A CA 1
ATOM 4420 C C . SER A 1 552 ? 2.605 3.723 -23.226 1.00 80.31 552 SER A C 1
ATOM 4422 O O . SER A 1 552 ? 3.789 3.674 -23.542 1.00 80.31 552 SER A O 1
ATOM 4424 N N . GLY A 1 553 ? 2.211 4.224 -22.051 1.00 76.88 553 GLY A N 1
ATOM 4425 C CA . GLY A 1 553 ? 3.121 4.873 -21.101 1.00 76.88 553 GLY A CA 1
ATOM 4426 C C . GLY A 1 553 ? 3.902 3.849 -20.302 1.00 76.88 553 GLY A C 1
ATOM 4427 O O . GLY A 1 553 ? 5.122 3.941 -20.185 1.00 76.88 553 GLY A O 1
ATOM 4428 N N . THR A 1 554 ? 3.194 2.823 -19.833 1.00 78.25 554 THR A N 1
ATOM 4429 C CA . THR A 1 554 ? 3.796 1.657 -19.192 1.00 78.25 554 THR A CA 1
ATOM 4430 C C . THR A 1 554 ? 4.722 0.933 -20.171 1.00 78.25 554 THR A C 1
ATOM 4432 O O . THR A 1 554 ? 5.856 0.623 -19.818 1.00 78.25 554 THR A O 1
ATOM 4435 N N . VAL A 1 555 ? 4.291 0.741 -21.422 1.00 80.81 555 VAL A N 1
ATOM 4436 C CA . VAL A 1 555 ? 5.109 0.096 -22.464 1.00 80.81 555 VAL A CA 1
ATOM 4437 C C . VAL A 1 555 ? 6.349 0.928 -22.810 1.00 80.81 555 VAL A C 1
ATOM 4439 O O . VAL A 1 555 ? 7.449 0.386 -22.846 1.00 80.81 555 VAL A O 1
ATOM 4442 N N . ALA A 1 556 ? 6.221 2.248 -22.984 1.00 79.69 556 ALA A N 1
ATOM 4443 C CA . ALA A 1 556 ? 7.368 3.126 -23.234 1.00 79.69 556 ALA A CA 1
ATOM 4444 C C . ALA A 1 556 ? 8.410 3.074 -22.104 1.00 79.69 556 ALA A C 1
ATOM 4446 O O . ALA A 1 556 ? 9.612 3.134 -22.373 1.00 79.69 556 ALA A O 1
ATOM 4447 N N . GLY A 1 557 ? 7.958 2.955 -20.849 1.00 77.62 557 GLY A N 1
ATOM 4448 C CA . GLY A 1 557 ? 8.826 2.739 -19.691 1.00 77.62 557 GLY A CA 1
ATOM 4449 C C . GLY A 1 557 ? 9.630 1.441 -19.799 1.00 77.62 557 GLY A C 1
ATOM 4450 O O . GLY A 1 557 ? 10.849 1.470 -19.641 1.00 77.62 557 GLY A O 1
ATOM 4451 N N . LYS A 1 558 ? 8.981 0.329 -20.164 1.00 78.56 558 LYS A N 1
ATOM 4452 C CA . LYS A 1 558 ? 9.651 -0.968 -20.370 1.00 78.56 558 LYS A CA 1
ATOM 4453 C C . LYS A 1 558 ? 10.640 -0.938 -21.533 1.00 78.56 558 LYS A C 1
ATOM 4455 O O . LYS A 1 558 ? 11.777 -1.396 -21.382 1.00 78.56 558 LYS A O 1
ATOM 4460 N N . ASN A 1 559 ? 10.245 -0.319 -22.648 1.00 85.69 559 ASN A N 1
ATOM 4461 C CA . ASN A 1 559 ? 11.066 -0.156 -23.854 1.00 85.69 559 ASN A CA 1
ATOM 4462 C C . ASN A 1 559 ? 12.399 0.547 -23.572 1.00 85.69 559 ASN A C 1
ATOM 4464 O O . ASN A 1 559 ? 13.401 0.244 -24.217 1.00 85.69 559 ASN A O 1
ATOM 4468 N N . TYR A 1 560 ? 12.453 1.409 -22.551 1.00 84.25 560 TYR A N 1
ATOM 4469 C CA . TYR A 1 560 ? 13.687 2.064 -22.116 1.00 84.25 560 TYR A CA 1
ATOM 4470 C C . TYR A 1 560 ? 14.813 1.069 -21.797 1.00 84.25 560 TYR A C 1
ATOM 4472 O O . TYR A 1 560 ? 15.960 1.270 -22.195 1.00 84.25 560 TYR A O 1
ATOM 4480 N N . SER A 1 561 ? 14.486 -0.031 -21.110 1.00 81.75 561 SER A N 1
ATOM 4481 C CA . SER A 1 561 ? 15.474 -1.046 -20.729 1.00 81.75 561 SER A CA 1
ATOM 4482 C C . SER A 1 561 ? 16.076 -1.752 -21.945 1.00 81.75 561 SER A C 1
ATOM 4484 O O . SER A 1 561 ? 17.293 -1.906 -22.015 1.00 81.75 561 SER A O 1
ATOM 4486 N N . PHE A 1 562 ? 15.249 -2.079 -22.942 1.00 87.50 562 PHE A N 1
ATOM 4487 C CA . PHE A 1 562 ? 15.691 -2.697 -24.190 1.00 87.50 562 PHE A CA 1
ATOM 4488 C C . PHE A 1 562 ? 16.656 -1.801 -24.952 1.00 87.50 562 PHE A C 1
ATOM 4490 O O . PHE A 1 562 ? 17.664 -2.279 -25.467 1.00 87.50 562 PHE A O 1
ATOM 4497 N N . HIS A 1 563 ? 16.401 -0.491 -24.985 1.00 89.62 563 HIS A N 1
ATOM 4498 C CA . HIS A 1 563 ? 17.320 0.415 -25.652 1.00 89.62 563 HIS A CA 1
ATOM 4499 C C . HIS A 1 563 ? 18.721 0.405 -25.021 1.00 89.62 563 HIS A C 1
ATOM 4501 O O . HIS A 1 563 ? 19.715 0.443 -25.751 1.00 89.62 563 HIS A O 1
ATOM 4507 N N . HIS A 1 564 ? 18.807 0.322 -23.693 1.00 83.88 564 HIS A N 1
ATOM 4508 C CA . HIS A 1 564 ? 20.093 0.239 -23.009 1.00 83.88 564 HIS A CA 1
ATOM 4509 C C . HIS A 1 564 ? 20.748 -1.137 -23.158 1.00 83.88 564 HIS A C 1
ATOM 4511 O O . HIS A 1 564 ? 21.963 -1.212 -23.318 1.00 83.88 564 HIS A O 1
ATOM 4517 N N . ASP A 1 565 ? 19.964 -2.217 -23.157 1.00 84.00 565 ASP A N 1
ATOM 4518 C CA . ASP A 1 565 ? 20.474 -3.568 -23.411 1.00 84.00 565 ASP A CA 1
ATOM 4519 C C . ASP A 1 565 ? 21.111 -3.654 -24.813 1.00 84.00 565 ASP A C 1
ATOM 4521 O O . ASP A 1 565 ? 22.206 -4.199 -24.967 1.00 84.00 565 ASP A O 1
ATOM 4525 N N . ILE A 1 566 ? 20.493 -3.019 -25.818 1.00 89.19 566 ILE A N 1
ATOM 4526 C CA . ILE A 1 566 ? 21.064 -2.882 -27.167 1.00 89.19 566 ILE A CA 1
ATOM 4527 C C . ILE A 1 566 ? 22.334 -2.013 -27.140 1.00 89.19 566 ILE A C 1
ATOM 4529 O O . ILE A 1 566 ? 23.343 -2.401 -27.724 1.00 89.19 566 ILE A O 1
ATOM 4533 N N . ASP A 1 567 ? 22.339 -0.869 -26.442 1.00 87.56 567 ASP A N 1
ATOM 4534 C CA . ASP A 1 567 ? 23.542 -0.023 -26.315 1.00 87.56 567 ASP A CA 1
ATOM 4535 C C . ASP A 1 567 ? 24.708 -0.774 -25.661 1.00 87.56 567 ASP A C 1
ATOM 4537 O O . ASP A 1 567 ? 25.861 -0.615 -26.067 1.00 87.56 567 ASP A O 1
ATOM 4541 N N . MET A 1 568 ? 24.418 -1.594 -24.651 1.00 82.44 568 MET A N 1
ATOM 4542 C CA . MET A 1 568 ? 25.406 -2.438 -23.991 1.00 82.44 568 MET A CA 1
ATOM 4543 C C . MET A 1 568 ? 25.976 -3.469 -24.959 1.00 82.44 568 MET A C 1
ATOM 4545 O O . MET A 1 568 ? 27.198 -3.566 -25.058 1.00 82.44 568 MET A O 1
ATOM 4549 N N . LEU A 1 569 ? 25.121 -4.158 -25.721 1.00 85.25 569 LEU A N 1
ATOM 4550 C CA . LEU A 1 569 ? 25.545 -5.116 -26.742 1.00 85.25 569 LEU A CA 1
ATOM 4551 C C . LEU A 1 569 ? 26.445 -4.458 -27.797 1.00 85.25 569 LEU A C 1
ATOM 4553 O O . LEU A 1 569 ? 27.503 -4.994 -28.126 1.00 85.25 569 LEU A O 1
ATOM 4557 N N . LEU A 1 570 ? 26.063 -3.275 -28.287 1.00 86.00 570 LEU A N 1
ATOM 4558 C CA . LEU A 1 570 ? 26.839 -2.504 -29.261 1.00 86.00 570 LEU A CA 1
ATOM 4559 C C . LEU A 1 570 ? 28.203 -2.073 -28.701 1.00 86.00 570 LEU A C 1
ATOM 4561 O O . LEU A 1 570 ? 29.199 -2.120 -29.413 1.00 86.00 570 LEU A O 1
ATOM 4565 N N . ARG A 1 571 ? 28.281 -1.682 -27.421 1.00 83.62 571 ARG A N 1
ATOM 4566 C CA . ARG A 1 571 ? 29.537 -1.241 -26.780 1.00 83.62 571 ARG A CA 1
ATOM 4567 C C . ARG A 1 571 ? 30.524 -2.373 -26.518 1.00 83.62 571 ARG A C 1
ATOM 4569 O O . ARG A 1 571 ? 31.729 -2.135 -26.535 1.00 83.62 571 ARG A O 1
ATOM 4576 N N . THR A 1 572 ? 30.034 -3.567 -26.195 1.00 75.38 572 THR A N 1
ATOM 4577 C CA . THR A 1 572 ? 30.876 -4.724 -25.848 1.00 75.38 572 THR A CA 1
ATOM 4578 C C . THR A 1 572 ? 31.308 -5.545 -27.061 1.00 75.38 572 THR A C 1
ATOM 4580 O O . THR A 1 572 ? 32.073 -6.493 -26.901 1.00 75.38 572 THR A O 1
ATOM 4583 N N . SER A 1 573 ? 30.837 -5.187 -28.255 1.00 80.31 573 SER A N 1
ATOM 4584 C CA . SER A 1 573 ? 31.013 -5.951 -29.494 1.00 80.31 573 SER A CA 1
ATOM 4585 C C . SER A 1 573 ? 31.650 -5.084 -30.582 1.00 80.31 573 SER A C 1
ATOM 4587 O O . SER A 1 573 ? 31.764 -3.871 -30.441 1.00 80.31 573 SER A O 1
ATOM 4589 N N . SER A 1 574 ? 32.042 -5.688 -31.704 1.00 76.38 574 SER A N 1
ATOM 4590 C CA . SER A 1 574 ? 32.568 -4.963 -32.875 1.00 76.38 574 SER A CA 1
ATOM 4591 C C . SER A 1 574 ? 31.474 -4.358 -33.772 1.00 76.38 574 SER A C 1
ATOM 4593 O O . SER A 1 574 ? 31.744 -4.026 -34.923 1.00 76.38 574 SER A O 1
ATOM 4595 N N . LEU A 1 575 ? 30.245 -4.237 -33.262 1.00 84.62 575 LEU A N 1
ATOM 4596 C CA . LEU A 1 575 ? 29.086 -3.736 -33.998 1.00 84.62 575 LEU A CA 1
ATOM 4597 C C . LEU A 1 575 ? 29.104 -2.205 -34.090 1.00 84.62 575 LEU A C 1
ATOM 4599 O O . LEU A 1 575 ? 29.612 -1.507 -33.210 1.00 84.62 575 LEU A O 1
ATOM 4603 N N . HIS A 1 576 ? 28.529 -1.670 -35.161 1.00 84.19 576 HIS A N 1
ATOM 4604 C CA . HIS A 1 576 ? 28.450 -0.236 -35.399 1.00 84.19 576 HIS A CA 1
ATOM 4605 C C . HIS A 1 576 ? 27.219 0.374 -34.724 1.00 84.19 576 HIS A C 1
ATOM 4607 O O . HIS A 1 576 ? 26.114 -0.156 -34.799 1.00 84.19 576 HIS A O 1
ATOM 4613 N N . ASN A 1 577 ? 27.400 1.544 -34.109 1.00 84.25 577 ASN A N 1
ATOM 4614 C CA . ASN A 1 577 ? 26.342 2.319 -33.450 1.00 84.25 577 ASN A CA 1
ATOM 4615 C C . ASN A 1 577 ? 26.052 3.660 -34.153 1.00 84.25 577 ASN A C 1
ATOM 4617 O O . ASN A 1 577 ? 25.441 4.551 -33.568 1.00 84.25 577 ASN A O 1
ATOM 4621 N N . THR A 1 578 ? 26.529 3.833 -35.387 1.00 82.31 578 THR A N 1
ATOM 4622 C CA . THR A 1 578 ? 26.486 5.107 -36.123 1.00 82.31 578 THR A CA 1
ATOM 4623 C C . THR A 1 578 ? 25.170 5.345 -36.863 1.00 82.31 578 THR A C 1
ATOM 4625 O O . THR A 1 578 ? 24.915 6.469 -37.297 1.00 82.31 578 THR A O 1
ATOM 4628 N N . ALA A 1 579 ? 24.332 4.316 -37.017 1.00 87.25 579 ALA A N 1
ATOM 4629 C CA . ALA A 1 579 ? 23.034 4.444 -37.666 1.00 87.25 579 ALA A CA 1
ATOM 4630 C C . ALA A 1 579 ? 22.088 5.356 -36.849 1.00 87.25 579 ALA A C 1
ATOM 4632 O O . ALA A 1 579 ? 22.062 5.260 -35.619 1.00 87.25 579 ALA A O 1
ATOM 4633 N N . PRO A 1 580 ? 21.260 6.208 -37.495 1.00 87.38 580 PRO A N 1
ATOM 4634 C CA . PRO A 1 580 ? 20.357 7.134 -36.798 1.00 87.38 580 PRO A CA 1
ATOM 4635 C C . PRO A 1 580 ? 19.378 6.462 -35.827 1.00 87.38 580 PRO A C 1
ATOM 4637 O O . PRO A 1 580 ? 18.970 7.080 -34.844 1.00 87.38 580 PRO A O 1
ATOM 4640 N N . VAL A 1 581 ? 19.032 5.194 -36.075 1.00 87.44 581 VAL A N 1
ATOM 4641 C CA . VAL A 1 581 ? 18.158 4.384 -35.211 1.00 87.44 581 VAL A CA 1
ATOM 4642 C C . VAL A 1 581 ? 18.724 4.210 -33.795 1.00 87.44 581 VAL A C 1
ATOM 4644 O O . VAL A 1 581 ? 17.961 4.043 -32.849 1.00 87.44 581 VAL A O 1
ATOM 4647 N N . HIS A 1 582 ? 20.047 4.322 -33.614 1.00 88.12 582 HIS A N 1
ATOM 4648 C CA . HIS A 1 582 ? 20.701 4.210 -32.304 1.00 88.12 582 HIS A CA 1
ATOM 4649 C C . HIS A 1 582 ? 20.742 5.523 -31.513 1.00 88.12 582 HIS A C 1
ATOM 4651 O O . HIS A 1 582 ? 21.087 5.499 -30.336 1.00 88.12 582 HIS A O 1
ATOM 4657 N N . ASN A 1 583 ? 20.326 6.653 -32.099 1.00 85.69 583 ASN A N 1
ATOM 4658 C CA . ASN A 1 583 ? 20.093 7.906 -31.370 1.00 85.69 583 ASN A CA 1
ATOM 4659 C C . ASN A 1 583 ? 18.648 7.958 -30.845 1.00 85.69 583 ASN A C 1
ATOM 4661 O O . ASN A 1 583 ? 17.795 8.713 -31.328 1.00 85.69 583 ASN A O 1
ATOM 4665 N N . TRP A 1 584 ? 18.357 7.074 -29.895 1.00 87.62 584 TRP A N 1
ATOM 4666 C CA . TRP A 1 584 ? 16.998 6.761 -29.464 1.00 87.62 584 TRP A CA 1
ATOM 4667 C C . TRP A 1 584 ? 16.492 7.669 -28.338 1.00 87.62 584 TRP A C 1
ATOM 4669 O O . TRP A 1 584 ? 15.286 7.861 -28.214 1.00 87.62 584 TRP A O 1
ATOM 4679 N N . GLN A 1 585 ? 17.375 8.266 -27.533 1.00 84.06 585 GLN A N 1
ATOM 4680 C CA . GLN A 1 585 ? 17.005 9.019 -26.328 1.00 84.06 585 GLN A CA 1
ATOM 4681 C C . GLN A 1 585 ? 16.107 10.217 -26.663 1.00 84.06 585 GLN A C 1
ATOM 4683 O O . GLN A 1 585 ? 15.080 10.437 -26.016 1.00 84.06 585 GLN A O 1
ATOM 4688 N N . THR A 1 586 ? 16.454 10.973 -27.708 1.00 82.75 586 THR A N 1
ATOM 4689 C CA . THR A 1 586 ? 15.650 12.109 -28.184 1.00 82.75 586 THR A CA 1
ATOM 4690 C C . THR A 1 586 ? 14.301 11.643 -28.723 1.00 82.75 586 THR A C 1
ATOM 4692 O O . THR A 1 586 ? 13.262 12.195 -28.362 1.00 82.75 586 THR A O 1
ATOM 4695 N N . GLN A 1 587 ? 14.299 10.578 -29.530 1.00 82.25 587 GLN A N 1
ATOM 4696 C CA . GLN A 1 587 ? 13.080 10.016 -30.116 1.00 82.25 587 GLN A CA 1
ATOM 4697 C C . GLN A 1 587 ? 12.131 9.482 -29.039 1.00 82.25 587 GLN A C 1
ATOM 4699 O O . GLN A 1 587 ? 10.928 9.723 -29.100 1.00 82.25 587 GLN A O 1
ATOM 4704 N N . TRP A 1 588 ? 12.669 8.828 -28.009 1.00 84.19 588 TRP A N 1
ATOM 4705 C CA . TRP A 1 588 ? 11.909 8.324 -26.870 1.00 84.19 588 TRP A CA 1
ATOM 4706 C C . TRP A 1 588 ? 11.287 9.463 -26.051 1.00 84.19 588 TRP A C 1
ATOM 4708 O O . TRP A 1 588 ? 10.096 9.412 -25.734 1.00 84.19 588 TRP A O 1
ATOM 4718 N N . LYS A 1 589 ? 12.046 10.537 -25.773 1.00 80.00 589 LYS A N 1
ATOM 4719 C CA . LYS A 1 589 ? 11.523 11.741 -25.094 1.00 80.00 589 LYS A CA 1
ATOM 4720 C C . LYS A 1 589 ? 10.367 12.361 -25.884 1.00 80.00 589 LYS A C 1
ATOM 4722 O O . LYS A 1 589 ? 9.322 12.695 -25.320 1.00 80.00 589 LYS A O 1
ATOM 4727 N N . GLU A 1 590 ? 10.513 12.476 -27.202 1.00 80.69 590 GLU A N 1
ATOM 4728 C CA . GLU A 1 590 ? 9.447 12.977 -28.068 1.00 80.69 590 GLU A CA 1
ATOM 4729 C C . GLU A 1 590 ? 8.226 12.056 -28.120 1.00 80.69 590 GLU A C 1
ATOM 4731 O O . GLU A 1 590 ? 7.096 12.549 -28.050 1.00 80.69 590 GLU A O 1
ATOM 4736 N N . ALA A 1 591 ? 8.432 10.742 -28.233 1.00 81.06 591 ALA A N 1
ATOM 4737 C CA . ALA A 1 591 ? 7.363 9.750 -28.236 1.00 81.06 591 ALA A CA 1
ATOM 4738 C C . ALA A 1 591 ? 6.550 9.832 -26.938 1.00 81.06 591 ALA A C 1
ATOM 4740 O O . ALA A 1 591 ? 5.325 9.957 -26.991 1.00 81.06 591 ALA A O 1
ATOM 4741 N N . ARG A 1 592 ? 7.227 9.914 -25.784 1.00 79.69 592 ARG A N 1
ATOM 4742 C CA . ARG A 1 592 ? 6.596 10.098 -24.468 1.00 79.69 592 ARG A CA 1
ATOM 4743 C C . ARG A 1 592 ? 5.792 11.396 -24.395 1.00 79.69 592 ARG A C 1
ATOM 4745 O O . ARG A 1 592 ? 4.658 11.398 -23.920 1.00 79.69 592 ARG A O 1
ATOM 4752 N N . ARG A 1 593 ? 6.310 12.498 -24.953 1.00 76.06 593 ARG A N 1
ATOM 4753 C CA . ARG A 1 593 ? 5.577 13.774 -25.035 1.00 76.06 593 ARG A CA 1
ATOM 4754 C C . ARG A 1 593 ? 4.311 13.663 -25.887 1.00 76.06 593 ARG A C 1
ATOM 4756 O O . ARG A 1 593 ? 3.275 14.212 -25.511 1.00 76.06 593 ARG A O 1
ATOM 4763 N N . ARG A 1 594 ? 4.386 13.023 -27.059 1.00 80.75 594 ARG A N 1
ATOM 4764 C CA . ARG A 1 594 ? 3.219 12.825 -27.940 1.00 80.75 594 ARG A CA 1
ATOM 4765 C C . ARG A 1 594 ? 2.165 11.984 -27.231 1.00 80.75 594 ARG A C 1
ATOM 4767 O O . ARG A 1 594 ? 1.006 12.371 -27.197 1.00 80.75 594 ARG A O 1
ATOM 4774 N N . GLN A 1 595 ? 2.598 10.906 -26.595 1.00 80.06 595 GLN A N 1
ATOM 4775 C CA . GLN A 1 595 ? 1.734 9.975 -25.895 1.00 80.06 595 GLN A CA 1
ATOM 4776 C C . GLN A 1 595 ? 0.994 10.621 -24.711 1.00 80.06 595 GLN A C 1
ATOM 4778 O O . GLN A 1 595 ? -0.225 10.494 -24.620 1.00 80.06 595 GLN A O 1
ATOM 4783 N N . SER A 1 596 ? 1.683 11.404 -23.872 1.00 77.44 596 SER A N 1
ATOM 4784 C CA . SER A 1 596 ? 1.037 12.174 -22.798 1.00 77.44 596 SER A CA 1
ATOM 4785 C C . SER A 1 596 ? 0.015 13.182 -23.330 1.00 77.44 596 SER A C 1
ATOM 4787 O O . SER A 1 596 ? -1.038 13.369 -22.723 1.00 77.44 596 SER A O 1
ATOM 4789 N N . LYS A 1 597 ? 0.287 13.822 -24.479 1.00 80.62 597 LYS A N 1
ATOM 4790 C CA . LYS A 1 597 ? -0.680 14.720 -25.135 1.00 80.62 597 LYS A CA 1
ATOM 4791 C C . LYS A 1 597 ? -1.904 13.952 -25.636 1.00 80.62 597 LYS A C 1
ATOM 4793 O O . LYS A 1 597 ? -3.017 14.389 -25.377 1.00 80.62 597 LYS A O 1
ATOM 4798 N N . THR A 1 598 ? -1.708 12.807 -26.289 1.00 82.81 598 THR A N 1
ATOM 4799 C CA . THR A 1 598 ? -2.802 11.947 -26.765 1.00 82.81 598 THR A CA 1
ATOM 4800 C C . THR A 1 598 ? -3.668 11.448 -25.614 1.00 82.81 598 THR A C 1
ATOM 4802 O O . THR A 1 598 ? -4.891 11.529 -25.701 1.00 82.81 598 THR A O 1
ATOM 4805 N N . LEU A 1 599 ? -3.053 10.984 -24.522 1.00 81.50 599 LEU A N 1
ATOM 4806 C CA . LEU A 1 599 ? -3.783 10.569 -23.329 1.00 81.50 599 LEU A CA 1
ATOM 4807 C C . LEU A 1 599 ? -4.588 11.738 -22.763 1.00 81.50 599 LEU A C 1
ATOM 4809 O O . LEU A 1 599 ? -5.781 11.589 -22.547 1.00 81.50 599 LEU A O 1
ATOM 4813 N N . LYS A 1 600 ? -3.986 12.921 -22.611 1.00 79.44 600 LYS A N 1
ATOM 4814 C CA . LYS A 1 600 ? -4.700 14.107 -22.127 1.00 79.44 600 LYS A CA 1
ATOM 4815 C C . LYS A 1 600 ? -5.911 14.462 -22.999 1.00 79.44 600 LYS A C 1
ATOM 4817 O O . LYS A 1 600 ? -6.989 14.665 -22.453 1.00 79.44 600 LYS A O 1
ATOM 4822 N N . SER A 1 601 ? -5.762 14.478 -24.324 1.00 82.38 601 SER A N 1
ATOM 4823 C CA . SER A 1 601 ? -6.885 14.720 -25.240 1.00 82.38 601 SER A CA 1
ATOM 4824 C C . SER A 1 601 ? -7.983 13.659 -25.112 1.00 82.38 601 SER A C 1
ATOM 4826 O O . SER A 1 601 ? -9.157 14.002 -25.144 1.00 82.38 601 SER A O 1
ATOM 4828 N N . CYS A 1 602 ? -7.614 12.391 -24.904 1.00 82.56 602 CYS A N 1
ATOM 4829 C CA . CYS A 1 602 ? -8.562 11.305 -24.635 1.00 82.56 602 CYS A CA 1
ATOM 4830 C C . CYS A 1 602 ? -9.329 11.506 -23.317 1.00 82.56 602 CYS A C 1
ATOM 4832 O O . CYS A 1 602 ? -10.524 11.237 -23.251 1.00 82.56 602 CYS A O 1
ATOM 4834 N N . LEU A 1 603 ? -8.664 12.023 -22.281 1.00 79.62 603 LEU A N 1
ATOM 4835 C CA . LEU A 1 603 ? -9.296 12.315 -20.992 1.00 79.62 603 LEU A CA 1
ATOM 4836 C C . LEU A 1 603 ? -10.220 13.546 -21.040 1.00 79.62 603 LEU A C 1
ATOM 4838 O O . LEU A 1 603 ? -11.206 13.583 -20.309 1.00 79.62 603 LEU A O 1
ATOM 4842 N N . GLU A 1 604 ? -9.896 14.556 -21.853 1.00 79.81 604 GLU A N 1
ATOM 4843 C CA . GLU A 1 604 ? -10.690 15.787 -21.996 1.00 79.81 604 GLU A CA 1
ATOM 4844 C C . GLU A 1 604 ? -11.910 15.591 -22.915 1.00 79.81 604 GLU A C 1
ATOM 4846 O O . GLU A 1 604 ? -12.996 16.075 -22.602 1.00 79.81 604 GLU A O 1
ATOM 4851 N N . GLU A 1 605 ? -11.755 14.848 -24.015 1.00 80.56 605 GLU A N 1
ATOM 4852 C CA . GLU A 1 605 ? -12.813 14.573 -24.994 1.00 80.56 605 GLU A CA 1
ATOM 4853 C C . GLU A 1 605 ? -12.841 13.074 -25.366 1.00 80.56 605 GLU A C 1
ATOM 4855 O O . GLU A 1 605 ? -12.267 12.673 -26.381 1.00 80.56 605 GLU A O 1
ATOM 4860 N N . PRO A 1 606 ? -13.513 12.214 -24.574 1.00 78.69 606 PRO A N 1
ATOM 4861 C CA . PRO A 1 606 ? -13.494 10.762 -24.789 1.00 78.69 606 PRO A CA 1
ATOM 4862 C C . PRO A 1 606 ? -14.463 10.275 -25.888 1.00 78.69 606 PRO A C 1
ATOM 4864 O O . PRO A 1 606 ? -14.275 9.205 -26.468 1.00 78.69 606 PRO A O 1
ATOM 4867 N N . GLU A 1 607 ? -15.482 11.069 -26.233 1.00 79.69 607 GLU A N 1
ATOM 4868 C CA . GLU A 1 607 ? -16.536 10.729 -27.208 1.00 79.69 607 GLU A CA 1
ATOM 4869 C C . GLU A 1 607 ? -16.033 10.245 -28.588 1.00 79.69 607 GLU A C 1
ATOM 4871 O O . GLU A 1 607 ? -16.555 9.248 -29.099 1.00 79.69 607 GLU A O 1
ATOM 4876 N N . PRO A 1 608 ? -15.019 10.870 -29.223 1.00 78.62 608 PRO A N 1
ATOM 4877 C CA . PRO A 1 608 ? -14.490 10.403 -30.505 1.00 78.62 608 PRO A CA 1
ATOM 4878 C C . PRO A 1 608 ? -13.889 8.993 -30.437 1.00 78.62 608 PRO A C 1
ATOM 4880 O O . PRO A 1 608 ? -13.925 8.271 -31.433 1.00 78.62 608 PRO A O 1
ATOM 4883 N N . PHE A 1 609 ? -13.369 8.597 -29.272 1.00 74.56 609 PHE A N 1
ATOM 4884 C CA . PHE A 1 609 ? -12.765 7.284 -29.051 1.00 74.56 609 PHE A CA 1
ATOM 4885 C C . PHE A 1 609 ? -13.834 6.209 -28.820 1.00 74.56 609 PHE A C 1
ATOM 4887 O O . PHE A 1 609 ? -13.701 5.098 -29.329 1.00 74.56 609 PHE A O 1
ATOM 4894 N N . PHE A 1 610 ? -14.942 6.544 -28.147 1.00 75.12 610 PHE A N 1
ATOM 4895 C CA . PHE A 1 610 ? -16.060 5.612 -27.948 1.00 75.12 610 PHE A CA 1
ATOM 4896 C C . PHE A 1 610 ? -16.841 5.307 -29.228 1.00 75.12 610 PHE A C 1
ATOM 4898 O O . PHE A 1 610 ? -17.356 4.199 -29.373 1.00 75.12 610 PHE A O 1
ATOM 4905 N N . ARG A 1 611 ? -16.903 6.247 -30.183 1.00 71.94 611 ARG A N 1
ATOM 4906 C CA . ARG A 1 611 ? -17.563 6.024 -31.486 1.00 71.94 611 ARG A CA 1
ATOM 4907 C C . ARG A 1 611 ? -16.909 4.926 -32.325 1.00 71.94 611 ARG A C 1
ATOM 4909 O O . ARG A 1 611 ? -17.557 4.400 -33.222 1.00 71.94 611 ARG A O 1
ATOM 4916 N N . GLN A 1 612 ? -15.647 4.604 -32.051 1.00 68.31 612 GLN A N 1
ATOM 4917 C CA . GLN A 1 612 ? -14.902 3.554 -32.748 1.00 68.31 612 GLN A CA 1
ATOM 4918 C C . GLN A 1 612 ? -15.153 2.159 -32.148 1.00 68.31 612 GLN A C 1
ATOM 4920 O O . GLN A 1 612 ? -14.743 1.164 -32.737 1.00 68.31 612 GLN A O 1
ATOM 4925 N N . MET A 1 613 ? -15.835 2.069 -30.998 1.00 73.19 613 MET A N 1
ATOM 4926 C CA . MET A 1 613 ? -16.084 0.809 -30.292 1.00 73.19 613 MET A CA 1
ATOM 4927 C C . MET A 1 613 ? -17.461 0.248 -30.642 1.00 73.19 613 MET A C 1
ATOM 4929 O O . MET A 1 613 ? -18.494 0.881 -30.390 1.00 73.19 613 MET A O 1
ATOM 4933 N N . SER A 1 614 ? -17.462 -0.964 -31.197 1.00 66.25 614 SER A N 1
ATOM 4934 C CA . SER A 1 614 ? -18.674 -1.652 -31.661 1.00 66.25 614 SER A CA 1
ATOM 4935 C C . SER A 1 614 ? -19.358 -2.462 -30.553 1.00 66.25 614 SER A C 1
ATOM 4937 O O . SER A 1 614 ? -20.558 -2.710 -30.637 1.00 66.25 614 SER A O 1
ATOM 4939 N N . ASN A 1 615 ? -18.611 -2.865 -29.517 1.00 74.62 615 ASN A N 1
ATOM 4940 C CA . ASN A 1 615 ? -19.069 -3.753 -28.448 1.00 74.62 615 ASN A CA 1
ATOM 4941 C C . ASN A 1 615 ? -19.261 -2.999 -27.118 1.00 74.62 615 ASN A C 1
ATOM 4943 O O . ASN A 1 615 ? -18.416 -2.196 -26.717 1.00 74.62 615 ASN A O 1
ATOM 4947 N N . ASP A 1 616 ? -20.350 -3.291 -26.404 1.00 73.69 616 ASP A N 1
ATOM 4948 C CA . ASP A 1 616 ? -20.644 -2.695 -25.095 1.00 73.69 616 ASP A CA 1
ATOM 4949 C C . ASP A 1 616 ? -19.621 -3.110 -24.023 1.00 73.69 616 ASP A C 1
ATOM 4951 O O . ASP A 1 616 ? -19.287 -2.302 -23.160 1.00 73.69 616 ASP A O 1
ATOM 4955 N N . ILE A 1 617 ? -19.050 -4.320 -24.118 1.00 73.25 617 ILE A N 1
ATOM 4956 C CA . ILE A 1 617 ? -18.001 -4.798 -23.197 1.00 73.25 617 ILE A CA 1
ATOM 4957 C C . ILE A 1 617 ? -16.720 -3.964 -23.346 1.00 73.25 617 ILE A C 1
ATOM 4959 O O . ILE A 1 617 ? -16.170 -3.489 -22.353 1.00 73.25 617 ILE A O 1
ATOM 4963 N N . GLU A 1 618 ? -16.276 -3.732 -24.584 1.00 72.75 618 GLU A N 1
ATOM 4964 C CA . GLU A 1 618 ? -15.100 -2.901 -24.883 1.00 72.75 618 GLU A CA 1
ATOM 4965 C C . GLU A 1 618 ? -15.313 -1.452 -24.442 1.00 72.75 618 GLU A C 1
ATOM 4967 O O . GLU A 1 618 ? -14.393 -0.813 -23.931 1.00 72.75 618 GLU A O 1
ATOM 4972 N N . ARG A 1 619 ? -16.542 -0.937 -24.592 1.00 77.31 619 ARG A N 1
ATOM 4973 C CA . ARG A 1 619 ? -16.897 0.406 -24.129 1.00 77.31 619 ARG A CA 1
ATOM 4974 C C . ARG A 1 619 ? -16.810 0.509 -22.608 1.00 77.31 619 ARG A C 1
ATOM 4976 O O . ARG A 1 619 ? -16.229 1.468 -22.109 1.00 77.31 619 ARG A O 1
ATOM 4983 N N . SER A 1 620 ? -17.332 -0.471 -21.869 1.00 77.62 620 SER A N 1
ATOM 4984 C CA . SER A 1 620 ? -17.222 -0.507 -20.405 1.00 77.62 620 SER A CA 1
ATOM 4985 C C . SER A 1 620 ? -15.771 -0.615 -19.926 1.00 77.62 620 SER A C 1
ATOM 4987 O O . SER A 1 620 ? -15.389 0.082 -18.987 1.00 77.62 620 SER A O 1
ATOM 4989 N N . GLU A 1 621 ? -14.945 -1.434 -20.584 1.00 79.75 621 GLU A N 1
ATOM 4990 C CA . GLU A 1 621 ? -13.509 -1.520 -20.290 1.00 79.75 621 GLU A CA 1
ATOM 4991 C C . GLU A 1 621 ? -12.812 -0.174 -20.537 1.00 79.75 621 GLU A C 1
ATOM 4993 O O . GLU A 1 621 ? -12.107 0.335 -19.665 1.00 79.75 621 GLU A O 1
ATOM 4998 N N . ALA A 1 622 ? -13.051 0.447 -21.693 1.00 81.56 622 ALA A N 1
ATOM 4999 C CA . ALA A 1 622 ? -12.460 1.731 -22.047 1.00 81.56 622 ALA A CA 1
ATOM 5000 C C . ALA A 1 622 ? -12.842 2.854 -21.072 1.00 81.56 622 ALA A C 1
ATOM 5002 O O . ALA A 1 622 ? -11.986 3.656 -20.695 1.00 81.56 622 ALA A O 1
ATOM 5003 N N . VAL A 1 623 ? -14.103 2.894 -20.631 1.00 81.06 623 VAL A N 1
ATOM 5004 C CA . VAL A 1 623 ? -14.574 3.839 -19.607 1.00 81.06 623 VAL A CA 1
ATOM 5005 C C . VAL A 1 623 ? -13.790 3.652 -18.305 1.00 81.06 623 VAL A C 1
ATOM 5007 O O . VAL A 1 623 ? -13.233 4.625 -17.794 1.00 81.06 623 VAL A O 1
ATOM 5010 N N . ALA A 1 624 ? -13.650 2.413 -17.821 1.00 82.88 624 ALA A N 1
ATOM 5011 C CA . ALA A 1 624 ? -12.898 2.123 -16.599 1.00 82.88 624 ALA A CA 1
ATOM 5012 C C . ALA A 1 624 ? -11.415 2.529 -16.709 1.00 82.88 624 ALA A C 1
ATOM 5014 O O . ALA A 1 624 ? -10.845 3.087 -15.768 1.00 82.88 624 ALA A O 1
ATOM 5015 N N . LEU A 1 625 ? -10.788 2.304 -17.870 1.00 83.94 625 LEU A N 1
ATOM 5016 C CA . LEU A 1 625 ? -9.400 2.698 -18.132 1.00 83.94 625 LEU A CA 1
ATOM 5017 C C . LEU A 1 625 ? -9.213 4.222 -18.171 1.00 83.94 625 LEU A C 1
ATOM 5019 O O . LEU A 1 625 ? -8.256 4.734 -17.584 1.00 83.94 625 LEU A O 1
ATOM 5023 N N . ILE A 1 626 ? -10.133 4.954 -18.805 1.00 81.25 626 ILE A N 1
ATOM 5024 C CA . ILE A 1 626 ? -10.125 6.426 -18.842 1.00 81.25 626 ILE A CA 1
ATOM 5025 C C . ILE A 1 626 ? -10.319 6.998 -17.440 1.00 81.25 626 ILE A C 1
ATOM 5027 O O . ILE A 1 626 ? -9.559 7.875 -17.031 1.00 81.25 626 ILE A O 1
ATOM 5031 N N . GLN A 1 627 ? -11.284 6.487 -16.674 1.00 80.06 627 GLN A N 1
ATOM 5032 C CA . GLN A 1 627 ? -11.534 6.944 -15.305 1.00 80.06 627 GLN A CA 1
ATOM 5033 C C . GLN A 1 627 ? -10.328 6.657 -14.397 1.00 80.06 627 GLN A C 1
ATOM 5035 O O . GLN A 1 627 ? -9.890 7.526 -13.634 1.00 80.06 627 GLN A O 1
ATOM 5040 N N . PHE A 1 628 ? -9.700 5.485 -14.538 1.00 80.81 628 PHE A N 1
ATOM 5041 C CA . PHE A 1 628 ? -8.454 5.171 -13.839 1.00 80.81 628 PHE A CA 1
ATOM 5042 C C . PHE A 1 628 ? -7.329 6.156 -14.204 1.00 80.81 628 PHE A C 1
ATOM 5044 O O . PHE A 1 628 ? -6.670 6.721 -13.324 1.00 80.81 628 PHE A O 1
ATOM 5051 N N . ALA A 1 629 ? -7.117 6.418 -15.494 1.00 78.69 629 ALA A N 1
ATOM 5052 C CA . ALA A 1 629 ? -6.091 7.350 -15.956 1.00 78.69 629 ALA A CA 1
ATOM 5053 C C . ALA A 1 629 ? -6.371 8.804 -15.514 1.00 78.69 629 ALA A C 1
ATOM 5055 O O . ALA A 1 629 ? -5.458 9.503 -15.071 1.00 78.69 629 ALA A O 1
ATOM 5056 N N . ALA A 1 630 ? -7.628 9.251 -15.531 1.00 75.12 630 ALA A N 1
ATOM 5057 C CA . ALA A 1 630 ? -8.018 10.577 -15.055 1.00 75.12 630 ALA A CA 1
ATOM 5058 C C . ALA A 1 630 ? -7.790 10.747 -13.546 1.00 75.12 630 ALA A C 1
ATOM 5060 O O . ALA A 1 630 ? -7.215 11.752 -13.112 1.00 75.12 630 ALA A O 1
ATOM 5061 N N . SER A 1 631 ? -8.184 9.748 -12.747 1.00 69.06 631 SER A N 1
ATOM 5062 C CA . SER A 1 631 ? -8.061 9.788 -11.283 1.00 69.06 631 SER A CA 1
ATOM 5063 C C . SER A 1 631 ? -6.602 9.886 -10.811 1.00 69.06 631 SER A C 1
ATOM 5065 O O . SER A 1 631 ? -6.324 10.501 -9.769 1.00 69.06 631 SER A O 1
ATOM 5067 N N . THR A 1 632 ? -5.674 9.344 -11.608 1.00 65.62 632 THR A N 1
ATOM 5068 C CA . THR A 1 632 ? -4.229 9.358 -11.357 1.00 65.62 632 THR A CA 1
ATOM 5069 C C . THR A 1 632 ? -3.540 10.615 -11.902 1.00 65.62 632 THR A C 1
ATOM 5071 O O . THR A 1 632 ? -2.706 11.179 -11.192 1.00 65.62 632 THR A O 1
ATOM 5074 N N . GLN A 1 633 ? -3.908 11.116 -13.091 1.00 63.66 633 GLN A N 1
ATOM 5075 C CA . GLN A 1 633 ? -3.169 12.198 -13.771 1.00 63.66 633 GLN A CA 1
ATOM 5076 C C . GLN A 1 633 ? -3.772 13.608 -13.643 1.00 63.66 633 GLN A C 1
ATOM 5078 O O . GLN A 1 633 ? -3.025 14.568 -13.470 1.00 63.66 633 GLN A O 1
ATOM 5083 N N . LEU A 1 634 ? -5.100 13.768 -13.696 1.00 58.16 634 LEU A N 1
ATOM 5084 C CA . LEU A 1 634 ? -5.753 15.094 -13.749 1.00 58.16 634 LEU A CA 1
ATOM 5085 C C . LEU A 1 634 ? -6.216 15.610 -12.379 1.00 58.16 634 LEU A C 1
ATOM 5087 O O . LEU A 1 634 ? -6.500 16.795 -12.208 1.00 58.16 634 LEU A O 1
ATOM 5091 N N . GLY A 1 635 ? -6.235 14.745 -11.365 1.00 52.34 635 GLY A N 1
ATOM 5092 C CA . GLY A 1 635 ? -6.720 15.116 -10.041 1.00 52.34 635 GLY A CA 1
ATOM 5093 C C . GLY A 1 635 ? -8.248 15.216 -9.947 1.00 52.34 635 GLY A C 1
ATOM 5094 O O . GLY A 1 635 ? -8.955 15.015 -10.924 1.00 52.34 635 GLY A O 1
ATOM 5095 N N . PRO A 1 636 ? -8.780 15.470 -8.740 1.00 47.47 636 PRO A N 1
ATOM 5096 C CA . PRO A 1 636 ? -10.188 15.227 -8.400 1.00 47.47 636 PRO A CA 1
ATOM 5097 C C . PRO A 1 636 ? -11.219 16.222 -8.979 1.00 47.47 636 PRO A C 1
ATOM 5099 O O . PRO A 1 636 ? -12.357 16.220 -8.513 1.00 47.47 636 PRO A O 1
ATOM 5102 N N . SER A 1 637 ? -10.857 17.078 -9.943 1.00 45.44 637 SER A N 1
ATOM 5103 C CA . SER A 1 637 ? -11.666 18.260 -10.299 1.00 45.44 637 SER A CA 1
ATOM 5104 C C . SER A 1 637 ? -12.280 18.263 -11.705 1.00 45.44 637 SER A C 1
ATOM 5106 O O . SER A 1 637 ? -13.010 19.200 -12.008 1.00 45.44 637 SER A O 1
ATOM 5108 N N . THR A 1 638 ? -12.017 17.272 -12.564 1.00 42.72 638 THR A N 1
ATOM 5109 C CA . THR A 1 638 ? -12.455 17.319 -13.979 1.00 42.72 638 THR A CA 1
ATOM 5110 C C . THR A 1 638 ? -13.404 16.204 -14.419 1.00 42.72 638 THR A C 1
ATOM 5112 O O . THR A 1 638 ? -13.998 16.331 -15.483 1.00 42.72 638 THR A O 1
ATOM 5115 N N . VAL A 1 639 ? -13.606 15.147 -13.625 1.00 43.75 639 VAL A N 1
ATOM 5116 C CA . VAL A 1 639 ? -14.461 14.006 -14.003 1.00 43.75 639 VAL A CA 1
ATOM 5117 C C . VAL A 1 639 ? -15.613 13.859 -13.009 1.00 43.75 639 VAL A C 1
ATOM 5119 O O . VAL A 1 639 ? -15.424 14.021 -11.801 1.00 43.75 639 VAL A O 1
ATOM 5122 N N . ASN A 1 640 ? -16.822 13.590 -13.513 1.00 45.28 640 ASN A N 1
ATOM 5123 C CA . ASN A 1 640 ? -18.000 13.314 -12.691 1.00 45.28 640 ASN A CA 1
ATOM 5124 C C . ASN A 1 640 ? -17.686 12.197 -11.681 1.00 45.28 640 ASN A C 1
ATOM 5126 O O . ASN A 1 640 ? -17.429 11.062 -12.065 1.00 45.28 640 ASN A O 1
ATO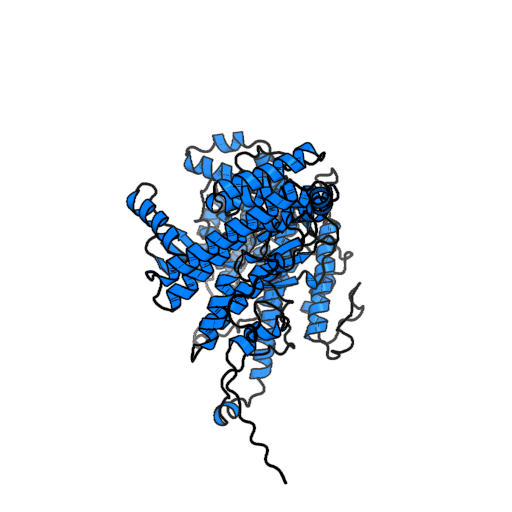M 5130 N N . LYS A 1 641 ? -17.746 12.520 -10.383 1.00 46.75 641 LYS A N 1
ATOM 5131 C CA . LYS A 1 641 ? -17.395 11.632 -9.255 1.00 46.75 641 LYS A CA 1
ATOM 5132 C C . LYS A 1 641 ? -18.230 10.344 -9.138 1.00 46.75 641 LYS A C 1
ATOM 5134 O O . LYS A 1 641 ? -17.986 9.569 -8.219 1.00 46.75 641 LYS A O 1
ATOM 5139 N N . SER A 1 642 ? -19.255 10.135 -9.967 1.00 45.12 642 SER A N 1
ATOM 5140 C CA . SER A 1 642 ? -20.208 9.034 -9.764 1.00 45.12 642 SER A CA 1
ATOM 5141 C C . SER A 1 642 ? -19.716 7.670 -10.251 1.00 45.12 642 SER A C 1
ATOM 5143 O O . SER A 1 642 ? -20.395 6.687 -9.981 1.00 45.12 642 SER A O 1
ATOM 5145 N N . GLU A 1 643 ? -18.570 7.588 -10.934 1.00 58.81 643 GLU A N 1
ATOM 5146 C CA . GLU A 1 643 ? -18.075 6.339 -11.533 1.00 58.81 643 GLU A CA 1
ATOM 5147 C C . GLU A 1 643 ? -16.538 6.215 -11.489 1.00 58.81 643 GLU A C 1
ATOM 5149 O O . GLU A 1 643 ? -15.929 5.754 -12.442 1.00 58.81 643 GLU A O 1
ATOM 5154 N N . ASP A 1 644 ? -15.851 6.623 -10.417 1.00 65.56 644 ASP A N 1
ATOM 5155 C CA . ASP A 1 644 ? -14.435 6.227 -10.291 1.00 65.56 644 ASP A CA 1
ATOM 5156 C C . ASP A 1 644 ? -14.340 4.686 -10.206 1.00 65.56 644 ASP A C 1
ATOM 5158 O O . ASP A 1 644 ? -15.149 4.064 -9.501 1.00 65.56 644 ASP A O 1
ATOM 5162 N N . PRO A 1 645 ? -13.367 4.040 -10.881 1.00 71.44 645 PRO A N 1
ATOM 5163 C CA . PRO A 1 645 ? -13.193 2.604 -10.777 1.00 71.44 645 PRO A CA 1
ATOM 5164 C C . PRO A 1 645 ? -12.905 2.242 -9.319 1.00 71.44 645 PRO A C 1
ATOM 5166 O O . PRO A 1 645 ? -12.313 3.031 -8.570 1.00 71.44 645 PRO A O 1
ATOM 5169 N N . PRO A 1 646 ? -13.302 1.038 -8.885 1.00 77.12 646 PRO A N 1
ATOM 5170 C CA . PRO A 1 646 ? -13.075 0.628 -7.514 1.00 77.12 646 PRO A CA 1
ATOM 5171 C C . PRO A 1 646 ? -11.577 0.652 -7.184 1.00 77.12 646 PRO A C 1
ATOM 5173 O O . PRO A 1 646 ? -10.743 0.343 -8.027 1.00 77.12 646 PRO A O 1
ATOM 5176 N N . LEU A 1 647 ? -11.224 0.933 -5.926 1.00 71.94 647 LEU A N 1
ATOM 5177 C CA . LEU A 1 647 ? -9.823 1.037 -5.467 1.00 71.94 647 LEU A CA 1
ATOM 5178 C C . LEU A 1 647 ? -8.982 -0.230 -5.695 1.00 71.94 647 LEU A C 1
ATOM 5180 O O . LEU A 1 647 ? -7.762 -0.199 -5.584 1.00 71.94 647 LEU A O 1
ATOM 5184 N N . TRP A 1 648 ? -9.623 -1.372 -5.936 1.00 79.12 648 TRP A N 1
ATOM 5185 C CA . TRP A 1 648 ? -8.945 -2.628 -6.248 1.00 79.12 648 TRP A CA 1
ATOM 5186 C C . TRP A 1 648 ? -8.693 -2.825 -7.749 1.00 79.12 648 TRP A C 1
ATOM 5188 O O . TRP A 1 648 ? -8.095 -3.832 -8.123 1.00 79.12 648 TRP A O 1
ATOM 5198 N N . PHE A 1 649 ? -9.144 -1.904 -8.605 1.00 84.44 649 PHE A N 1
ATOM 5199 C CA . PHE A 1 649 ? -8.971 -1.981 -10.049 1.00 84.44 649 PHE A CA 1
ATOM 5200 C C . PHE A 1 649 ? -7.493 -1.847 -10.427 1.00 84.44 649 PHE A C 1
ATOM 5202 O O . PHE A 1 649 ? -6.829 -0.865 -10.091 1.00 84.44 649 PHE A O 1
ATOM 5209 N N . ILE A 1 650 ? -6.991 -2.841 -11.156 1.00 84.38 650 ILE A N 1
ATOM 5210 C CA . ILE A 1 650 ? -5.660 -2.837 -11.756 1.00 84.38 650 ILE A CA 1
ATOM 5211 C C . ILE A 1 650 ? -5.869 -2.914 -13.269 1.00 84.38 650 ILE A C 1
ATOM 5213 O O . ILE A 1 650 ? -6.492 -3.875 -13.727 1.00 84.38 650 ILE A O 1
ATOM 5217 N N . PRO A 1 651 ? -5.376 -1.936 -14.048 1.00 84.12 651 PRO A N 1
ATOM 5218 C CA . PRO A 1 651 ? -5.468 -2.003 -15.496 1.00 84.12 651 PRO A CA 1
ATOM 5219 C C . PRO A 1 651 ? -4.761 -3.253 -16.038 1.00 84.12 651 PRO A C 1
ATOM 5221 O O . PRO A 1 651 ? -3.610 -3.493 -15.655 1.00 84.12 651 PRO A O 1
ATOM 5224 N N . PRO A 1 652 ? -5.390 -4.014 -16.951 1.00 81.38 652 PRO A N 1
ATOM 5225 C CA . PRO A 1 652 ? -4.824 -5.260 -17.468 1.00 81.38 652 PRO A CA 1
ATOM 5226 C C . PRO A 1 652 ? -3.413 -5.098 -18.051 1.00 81.38 652 PRO A C 1
ATOM 5228 O O . PRO A 1 652 ? -2.525 -5.878 -17.730 1.00 81.38 652 PRO A O 1
ATOM 5231 N N . TYR A 1 653 ? -3.155 -3.998 -18.769 1.00 79.25 653 TYR A N 1
ATOM 5232 C CA . TYR A 1 653 ? -1.851 -3.696 -19.375 1.00 79.25 653 TYR A CA 1
ATOM 5233 C C . TYR A 1 653 ? -0.692 -3.495 -18.379 1.00 79.25 653 TYR A C 1
ATOM 5235 O O . TYR A 1 653 ? 0.464 -3.389 -18.791 1.00 79.25 653 TYR A O 1
ATOM 5243 N N . GLN A 1 654 ? -0.967 -3.378 -17.075 1.00 83.31 654 GLN A N 1
ATOM 5244 C CA . GLN A 1 654 ? 0.076 -3.298 -16.047 1.00 83.31 654 GLN A CA 1
ATOM 5245 C C . GLN A 1 654 ? 0.557 -4.679 -15.590 1.00 83.31 654 GLN A C 1
ATOM 5247 O O . GLN A 1 654 ? 1.585 -4.750 -14.910 1.00 83.31 654 GLN A O 1
ATOM 5252 N N . VAL A 1 655 ? -0.179 -5.743 -15.925 1.00 85.12 655 VAL A N 1
ATOM 5253 C CA . VAL A 1 655 ? 0.064 -7.114 -15.474 1.00 85.12 655 VAL A CA 1
ATOM 5254 C C . VAL A 1 655 ? 0.480 -7.977 -16.659 1.00 85.12 655 VAL A C 1
ATOM 5256 O O . VAL A 1 655 ? -0.220 -8.057 -17.661 1.00 85.12 655 VAL A O 1
ATOM 5259 N N . GLN A 1 656 ? 1.609 -8.655 -16.519 1.00 80.56 656 GLN A N 1
ATOM 5260 C CA . GLN A 1 656 ? 2.090 -9.668 -17.449 1.00 80.56 656 GLN A CA 1
ATOM 5261 C C . GLN A 1 656 ? 1.914 -11.047 -16.824 1.00 80.56 656 GLN A C 1
ATOM 5263 O O . GLN A 1 656 ? 2.287 -11.256 -15.667 1.00 80.56 656 GLN A O 1
ATOM 5268 N N . LEU A 1 657 ? 1.327 -11.979 -17.575 1.00 81.38 657 LEU A N 1
ATOM 5269 C CA . LEU A 1 657 ? 1.275 -13.382 -17.178 1.00 81.38 657 LEU A CA 1
ATOM 5270 C C . LEU A 1 657 ? 2.577 -14.061 -17.576 1.00 81.38 657 LEU A C 1
ATOM 5272 O O . LEU A 1 657 ? 3.011 -13.979 -18.719 1.00 81.38 657 LEU A O 1
ATOM 5276 N N . GLY A 1 658 ? 3.171 -14.748 -16.616 1.00 79.06 658 GLY A N 1
ATOM 5277 C CA . GLY A 1 658 ? 4.267 -15.668 -16.832 1.00 79.06 658 GLY A CA 1
ATOM 5278 C C . GLY A 1 658 ? 3.773 -17.110 -16.817 1.00 79.06 658 GLY A C 1
ATOM 5279 O O . GLY A 1 658 ? 2.659 -17.443 -17.224 1.00 79.06 658 GLY A O 1
ATOM 5280 N N . ARG A 1 659 ? 4.632 -17.991 -16.311 1.00 80.44 659 ARG A N 1
ATOM 5281 C CA . ARG A 1 659 ? 4.401 -19.433 -16.295 1.00 80.44 659 ARG A CA 1
ATOM 5282 C C . ARG A 1 659 ? 3.158 -19.815 -15.483 1.00 80.44 659 ARG A C 1
ATOM 5284 O O . ARG A 1 659 ? 2.966 -19.355 -14.358 1.00 80.44 659 ARG A O 1
ATOM 5291 N N . HIS A 1 660 ? 2.360 -20.739 -16.014 1.00 83.88 660 HIS A N 1
ATOM 5292 C CA . HIS A 1 660 ? 1.269 -21.386 -15.278 1.00 83.88 660 HIS A CA 1
ATOM 5293 C C . HIS A 1 660 ? 1.789 -22.161 -14.058 1.00 83.88 660 HIS A C 1
ATOM 5295 O O . HIS A 1 660 ? 2.790 -22.873 -14.134 1.00 83.88 660 HIS A O 1
ATOM 5301 N N . ILE A 1 661 ? 1.115 -21.997 -12.918 1.00 87.56 661 ILE A N 1
ATOM 5302 C CA . ILE A 1 661 ? 1.446 -22.660 -11.651 1.00 87.56 661 ILE A CA 1
ATOM 5303 C C . ILE A 1 661 ? 0.477 -23.811 -11.382 1.00 87.56 661 ILE A C 1
ATOM 5305 O O . ILE A 1 661 ? 0.915 -24.916 -11.060 1.00 87.56 661 ILE A O 1
ATOM 5309 N N . ALA A 1 662 ? -0.830 -23.534 -11.401 1.00 86.25 662 ALA A N 1
ATOM 5310 C CA . ALA A 1 662 ? -1.857 -24.495 -11.007 1.00 86.25 662 ALA A CA 1
ATOM 5311 C C . ALA A 1 662 ? -3.262 -24.055 -11.430 1.00 86.25 662 ALA A C 1
ATOM 5313 O O . ALA A 1 662 ? -3.555 -22.861 -11.485 1.00 86.25 662 ALA A O 1
ATOM 5314 N N . ASP A 1 663 ? -4.161 -25.024 -11.582 1.00 85.56 663 ASP A N 1
ATOM 5315 C CA . ASP A 1 663 ? -5.592 -24.788 -11.767 1.00 85.56 663 ASP A CA 1
ATOM 5316 C C . ASP A 1 663 ? -6.359 -24.965 -10.453 1.00 85.56 663 ASP A C 1
ATOM 5318 O O . ASP A 1 663 ? -6.113 -25.881 -9.664 1.00 85.56 663 ASP A O 1
ATOM 5322 N N . GLY A 1 664 ? -7.301 -24.061 -10.205 1.00 73.81 664 GLY A N 1
ATOM 5323 C CA . GLY A 1 664 ? -8.278 -24.141 -9.128 1.00 73.81 664 GLY A CA 1
ATOM 5324 C C . GLY A 1 664 ? -9.694 -24.320 -9.673 1.00 73.81 664 GLY A C 1
ATOM 5325 O O . GLY A 1 664 ? -9.948 -24.204 -10.865 1.00 73.81 664 GLY A O 1
ATOM 5326 N N . SER A 1 665 ? -10.659 -24.528 -8.776 1.00 70.44 665 SER A N 1
ATOM 5327 C CA . SER A 1 665 ? -12.062 -24.775 -9.149 1.00 70.44 665 SER A CA 1
ATOM 5328 C C . SER A 1 665 ? -12.756 -23.625 -9.892 1.00 70.44 665 SER A C 1
ATOM 5330 O O . SER A 1 665 ? -13.839 -23.825 -10.419 1.00 70.44 665 SER A O 1
ATOM 5332 N N . PHE A 1 666 ? -12.174 -22.422 -9.893 1.00 71.50 666 PHE A N 1
ATOM 5333 C CA . PHE A 1 666 ? -12.779 -21.211 -10.465 1.00 71.50 666 PHE A CA 1
ATOM 5334 C C . PHE A 1 666 ? -11.804 -20.413 -11.348 1.00 71.50 666 PHE A C 1
ATOM 5336 O O . PHE A 1 666 ? -12.048 -19.243 -11.643 1.00 71.50 666 PHE A O 1
ATOM 5343 N N . GLY A 1 667 ? -10.661 -20.997 -11.716 1.00 82.12 667 GLY A N 1
ATOM 5344 C CA . GLY A 1 667 ? -9.662 -20.307 -12.527 1.00 82.12 667 GLY A CA 1
ATOM 5345 C C . GLY A 1 667 ? -8.246 -20.844 -12.368 1.00 82.12 667 GLY A C 1
ATOM 5346 O O . GLY A 1 667 ? -8.027 -21.819 -11.657 1.00 82.12 667 GLY A O 1
ATOM 5347 N N . ALA A 1 668 ? -7.289 -20.172 -12.997 1.00 84.69 668 ALA A N 1
ATOM 5348 C CA . ALA A 1 668 ? -5.891 -20.580 -13.058 1.00 84.69 668 ALA A CA 1
ATOM 5349 C C . ALA A 1 668 ? -4.985 -19.616 -12.281 1.00 84.69 668 ALA A C 1
ATOM 5351 O O . ALA A 1 668 ? -5.286 -18.433 -12.099 1.00 84.69 668 ALA A O 1
ATOM 5352 N N . VAL A 1 669 ? -3.864 -20.131 -11.795 1.00 87.44 669 VAL A N 1
ATOM 5353 C CA . VAL A 1 669 ? -2.842 -19.381 -11.069 1.00 87.44 669 VAL A CA 1
ATOM 5354 C C . VAL A 1 669 ? -1.570 -19.386 -11.901 1.00 87.44 669 VAL A C 1
ATOM 5356 O O . VAL A 1 669 ? -1.112 -20.445 -12.319 1.00 87.44 669 VAL A O 1
ATOM 5359 N N . HIS A 1 670 ? -0.988 -18.210 -12.092 1.00 86.38 670 HIS A N 1
ATOM 5360 C CA . HIS A 1 670 ? 0.223 -17.992 -12.870 1.00 86.38 670 HIS A CA 1
ATOM 5361 C C . HIS A 1 670 ? 1.255 -17.231 -12.035 1.00 86.38 670 HIS A C 1
ATOM 5363 O O . HIS A 1 670 ? 0.914 -16.442 -11.146 1.00 86.38 670 HIS A O 1
ATOM 5369 N N . GLU A 1 671 ? 2.527 -17.449 -12.338 1.00 89.19 671 GLU A N 1
ATOM 5370 C CA . GLU A 1 671 ? 3.557 -16.444 -12.103 1.00 89.19 671 GLU A CA 1
ATOM 5371 C C . GLU A 1 671 ? 3.226 -15.232 -12.981 1.00 89.19 671 GLU A C 1
ATOM 5373 O O . GLU A 1 671 ? 2.567 -15.362 -14.010 1.00 89.19 671 GLU A O 1
ATOM 5378 N N . GLY A 1 672 ? 3.639 -14.040 -12.582 1.00 85.38 672 GLY A N 1
ATOM 5379 C CA . GLY A 1 672 ? 3.455 -12.858 -13.408 1.00 85.38 672 GLY A CA 1
ATOM 5380 C C . GLY A 1 672 ? 4.267 -11.686 -12.906 1.00 85.38 672 GLY A C 1
ATOM 5381 O O . GLY A 1 672 ? 4.905 -11.760 -11.857 1.00 85.38 672 GLY A O 1
ATOM 5382 N N . GLU A 1 673 ? 4.206 -10.585 -13.634 1.00 84.69 673 GLU A N 1
ATOM 5383 C CA . GLU A 1 673 ? 4.829 -9.326 -13.249 1.00 84.69 673 GLU A CA 1
ATOM 5384 C C . GLU A 1 673 ? 3.780 -8.219 -13.230 1.00 84.69 673 GLU A C 1
ATOM 5386 O O . GLU A 1 673 ? 3.002 -8.064 -14.167 1.00 84.69 673 GLU A O 1
ATOM 5391 N N . TRP A 1 674 ? 3.755 -7.424 -12.164 1.00 86.69 674 TRP A N 1
ATOM 5392 C CA . TRP A 1 674 ? 2.952 -6.208 -12.088 1.00 86.69 674 TRP A CA 1
ATOM 5393 C C . TRP A 1 674 ? 3.898 -5.024 -11.927 1.00 86.69 674 TRP A C 1
ATOM 5395 O O . TRP A 1 674 ? 4.543 -4.905 -10.889 1.00 86.69 674 TRP A O 1
ATOM 5405 N N . LEU A 1 675 ? 3.993 -4.175 -12.958 1.00 80.69 675 LEU A N 1
ATOM 5406 C CA . LEU A 1 675 ? 4.918 -3.028 -13.000 1.00 80.69 675 LEU A CA 1
ATOM 5407 C C . LEU A 1 675 ? 6.361 -3.439 -12.628 1.00 80.69 675 LEU A C 1
ATOM 5409 O O . LEU A 1 675 ? 6.933 -2.985 -11.638 1.00 80.69 675 LEU A O 1
ATOM 5413 N N . ASP A 1 676 ? 6.905 -4.372 -13.418 1.00 77.75 676 ASP A N 1
ATOM 5414 C CA . ASP A 1 676 ? 8.277 -4.908 -13.335 1.00 77.75 676 ASP A CA 1
ATOM 5415 C C . ASP A 1 676 ? 8.619 -5.546 -11.980 1.00 77.75 676 ASP A C 1
ATOM 5417 O O . ASP A 1 676 ? 9.765 -5.570 -11.523 1.00 77.75 676 ASP A O 1
ATOM 5421 N N . THR A 1 677 ? 7.586 -6.058 -11.310 1.00 80.62 677 THR A N 1
ATOM 5422 C CA . THR A 1 677 ? 7.702 -6.714 -10.015 1.00 80.62 677 THR A CA 1
ATOM 5423 C C . THR A 1 677 ? 6.995 -8.058 -10.016 1.00 80.62 677 THR A C 1
ATOM 5425 O O . THR A 1 677 ? 5.785 -8.113 -10.224 1.00 80.62 677 THR A O 1
ATOM 5428 N N . ASP A 1 678 ? 7.720 -9.122 -9.657 1.00 84.50 678 ASP A N 1
ATOM 5429 C CA . ASP A 1 678 ? 7.154 -10.476 -9.585 1.00 84.50 678 ASP A CA 1
ATOM 5430 C C . ASP A 1 678 ? 5.923 -10.549 -8.667 1.00 84.50 678 ASP A C 1
ATOM 5432 O O . ASP A 1 678 ? 5.950 -10.117 -7.504 1.00 84.50 678 ASP A O 1
ATOM 5436 N N . VAL A 1 679 ? 4.855 -11.154 -9.159 1.00 86.94 679 VAL A N 1
ATOM 5437 C CA . VAL A 1 679 ? 3.601 -11.395 -8.450 1.00 86.94 679 VAL A CA 1
ATOM 5438 C C . VAL A 1 679 ? 3.069 -12.788 -8.782 1.00 86.94 679 VAL A C 1
ATOM 5440 O O . VAL A 1 679 ? 3.534 -13.467 -9.692 1.00 86.94 679 VAL A O 1
ATOM 5443 N N . VAL A 1 680 ? 2.069 -13.220 -8.018 1.00 88.06 680 VAL A N 1
ATOM 5444 C CA . VAL A 1 680 ? 1.244 -14.376 -8.372 1.00 88.06 680 VAL A CA 1
ATOM 5445 C C . VAL A 1 680 ? -0.093 -13.841 -8.856 1.00 88.06 680 VAL A C 1
ATOM 5447 O O . VAL A 1 680 ? -0.771 -13.119 -8.121 1.00 88.06 680 VAL A O 1
ATOM 5450 N N . VAL A 1 681 ? -0.472 -14.196 -10.080 1.00 86.94 681 VAL A N 1
ATOM 5451 C CA . VAL A 1 681 ? -1.726 -13.769 -10.698 1.00 86.94 681 VAL A CA 1
ATOM 5452 C C . VAL A 1 681 ? -2.718 -14.917 -10.630 1.00 86.94 681 VAL A C 1
ATOM 5454 O O . VAL A 1 681 ? -2.493 -15.988 -11.186 1.00 86.94 681 VAL A O 1
ATOM 5457 N N . LYS A 1 682 ? -3.838 -14.697 -9.941 1.00 87.56 682 LYS A N 1
ATOM 5458 C CA . LYS A 1 682 ? -4.969 -15.625 -9.954 1.00 87.56 682 LYS A CA 1
ATOM 5459 C C . LYS A 1 682 ? -6.017 -15.106 -10.927 1.00 87.56 682 LYS A C 1
ATOM 5461 O O . LYS A 1 682 ? -6.732 -14.157 -10.614 1.00 87.56 682 LYS A O 1
ATOM 5466 N N . GLN A 1 683 ? -6.095 -15.740 -12.086 1.00 84.19 683 GLN A N 1
ATOM 5467 C CA . GLN A 1 683 ? -7.078 -15.437 -13.110 1.00 84.19 683 GLN A CA 1
ATOM 5468 C C . GLN A 1 683 ? -8.365 -16.201 -12.811 1.00 84.19 683 GLN A C 1
ATOM 5470 O O . GLN A 1 683 ? -8.340 -17.412 -12.604 1.00 84.19 683 GLN A O 1
ATOM 5475 N N . VAL A 1 684 ? -9.490 -15.493 -12.768 1.00 81.44 684 VAL A N 1
ATOM 5476 C CA . VAL A 1 684 ? -10.818 -16.096 -12.605 1.00 81.44 684 VAL A CA 1
ATOM 5477 C C . VAL A 1 684 ? -11.375 -16.371 -14.000 1.00 81.44 684 VAL A C 1
ATOM 5479 O O . VAL A 1 684 ? -11.466 -15.448 -14.802 1.00 81.44 684 VAL A O 1
ATOM 5482 N N . LEU A 1 685 ? -11.718 -17.628 -14.290 1.00 74.69 685 LEU A N 1
ATOM 5483 C CA . LEU A 1 685 ? -12.154 -18.091 -15.620 1.00 74.69 685 LEU A CA 1
ATOM 5484 C C . LEU A 1 685 ? -13.651 -18.448 -15.636 1.00 74.69 685 LEU A C 1
ATOM 5486 O O . LEU A 1 685 ? -14.065 -19.401 -16.287 1.00 74.69 685 LEU A O 1
ATOM 5490 N N . LEU A 1 686 ? -14.459 -17.731 -14.852 1.00 66.88 686 LEU A N 1
ATOM 5491 C CA . LEU A 1 686 ? -15.894 -17.991 -14.755 1.00 66.88 686 LEU A CA 1
ATOM 5492 C C . LEU A 1 686 ? -16.614 -17.492 -16.008 1.00 66.88 686 LEU A C 1
ATOM 5494 O O . LEU A 1 686 ? -16.488 -16.318 -16.357 1.00 66.88 686 LEU A O 1
ATOM 5498 N N . ASP A 1 687 ? -17.422 -18.355 -16.623 1.00 62.50 687 ASP A N 1
ATOM 5499 C CA . ASP A 1 687 ? -18.376 -17.943 -17.648 1.00 62.50 687 ASP A CA 1
ATOM 5500 C C . ASP A 1 687 ? -19.492 -17.104 -16.987 1.00 62.50 687 ASP A C 1
ATOM 5502 O O . ASP A 1 687 ? -20.198 -17.613 -16.112 1.00 62.50 687 ASP A O 1
ATOM 5506 N N . PRO A 1 688 ? -19.677 -15.822 -17.359 1.00 58.66 688 PRO A N 1
ATOM 5507 C CA . PRO A 1 688 ? -20.752 -14.973 -16.836 1.00 58.66 688 PRO A CA 1
ATOM 5508 C C . PRO A 1 688 ? -22.165 -15.520 -17.074 1.00 58.66 688 PRO A C 1
ATOM 5510 O O . PRO A 1 688 ? -23.104 -15.101 -16.397 1.00 58.66 688 PRO A O 1
ATOM 5513 N N . SER A 1 689 ? -22.334 -16.429 -18.038 1.00 57.31 689 SER A N 1
ATOM 5514 C CA . SER A 1 689 ? -23.616 -17.062 -18.347 1.00 57.31 689 SER A CA 1
ATOM 5515 C C . SER A 1 689 ? -23.948 -18.252 -17.433 1.00 57.31 689 SER A C 1
ATOM 5517 O O . SER A 1 689 ? -25.123 -18.608 -17.301 1.00 57.31 689 SER A O 1
ATOM 5519 N N . ASP A 1 690 ? -22.957 -18.808 -16.729 1.00 67.12 690 ASP A N 1
ATOM 5520 C CA . ASP A 1 690 ? -23.123 -19.907 -15.778 1.00 67.12 690 ASP A CA 1
ATOM 5521 C C . ASP A 1 690 ? -23.415 -19.370 -14.366 1.00 67.12 690 ASP A C 1
ATOM 5523 O O . ASP A 1 690 ? -22.536 -19.192 -13.513 1.00 67.12 690 ASP A O 1
ATOM 5527 N N . LYS A 1 691 ? -24.697 -19.067 -14.136 1.00 64.25 691 LYS A N 1
ATOM 5528 C CA . LYS A 1 691 ? -25.191 -18.497 -12.874 1.00 64.25 691 LYS A CA 1
ATOM 5529 C C . LYS A 1 691 ? -24.901 -19.378 -11.659 1.00 64.25 691 LYS A C 1
ATOM 5531 O O . LYS A 1 691 ? -24.646 -18.840 -10.587 1.00 64.25 691 LYS A O 1
ATOM 5536 N N . GLU A 1 692 ? -24.911 -20.701 -11.812 1.00 65.44 692 GLU A N 1
ATOM 5537 C CA . GLU A 1 692 ? -24.723 -21.634 -10.696 1.00 65.44 692 GLU A CA 1
ATOM 5538 C C . GLU A 1 692 ? -23.267 -21.616 -10.203 1.00 65.44 692 GLU A C 1
ATOM 5540 O O . GLU A 1 692 ? -23.012 -21.531 -8.999 1.00 65.44 692 GLU A O 1
ATOM 5545 N N . ASN A 1 693 ? -22.299 -21.583 -11.125 1.00 64.19 693 ASN A N 1
ATOM 5546 C CA . ASN A 1 693 ? -20.886 -21.417 -10.778 1.00 64.19 693 ASN A CA 1
ATOM 5547 C C . ASN A 1 693 ? -20.578 -20.031 -10.185 1.00 64.19 693 ASN A C 1
ATOM 5549 O O . ASN A 1 693 ? -19.780 -19.925 -9.246 1.00 64.19 693 ASN A O 1
ATOM 5553 N N . TRP A 1 694 ? -21.230 -18.973 -10.679 1.00 64.50 694 TRP A N 1
ATOM 5554 C CA . TRP A 1 694 ? -21.112 -17.625 -10.114 1.00 64.50 694 TRP A CA 1
ATOM 5555 C C . TRP A 1 694 ? -21.675 -17.522 -8.693 1.00 64.50 694 TRP A C 1
ATOM 5557 O O . TRP A 1 694 ? -21.021 -16.953 -7.815 1.00 64.50 694 TRP A O 1
ATOM 5567 N N . GLU A 1 695 ? -22.844 -18.106 -8.432 1.00 64.69 695 GLU A N 1
ATOM 5568 C CA . GLU A 1 695 ? -23.436 -18.155 -7.093 1.00 64.69 695 GLU A CA 1
ATOM 5569 C C . GLU A 1 695 ? -22.540 -18.943 -6.128 1.00 64.69 695 GLU A C 1
ATOM 5571 O O . GLU A 1 695 ? -22.191 -18.435 -5.061 1.00 64.69 695 GLU A O 1
ATOM 5576 N N . GLN A 1 696 ? -22.045 -20.120 -6.530 1.00 63.22 696 GLN A N 1
ATOM 5577 C CA . GLN A 1 696 ? -21.114 -20.908 -5.714 1.00 63.22 696 GLN A CA 1
ATOM 5578 C C . GLN A 1 696 ? -19.803 -20.166 -5.402 1.00 63.22 696 GLN A C 1
ATOM 5580 O O . GLN A 1 696 ? -19.277 -20.287 -4.287 1.00 63.22 696 GLN A O 1
ATOM 5585 N N . PHE A 1 697 ? -19.269 -19.397 -6.356 1.00 63.72 697 PHE A N 1
ATOM 5586 C CA . PHE A 1 697 ? -18.086 -18.560 -6.148 1.00 63.72 697 PHE A CA 1
ATOM 5587 C C . PHE A 1 697 ? -18.334 -17.477 -5.087 1.00 63.72 697 PHE A C 1
ATOM 5589 O O . PHE A 1 697 ? -17.505 -17.292 -4.189 1.00 63.72 697 PHE A O 1
ATOM 5596 N N . VAL A 1 698 ? -19.483 -16.797 -5.146 1.00 62.12 698 VAL A N 1
ATOM 5597 C CA . VAL A 1 698 ? -19.865 -15.765 -4.169 1.00 62.12 698 VAL A CA 1
ATOM 5598 C C . VAL A 1 698 ? -20.075 -16.377 -2.780 1.00 62.12 698 VAL A C 1
ATOM 5600 O O . VAL A 1 698 ? -19.525 -15.867 -1.801 1.00 62.12 698 VAL A O 1
ATOM 5603 N N . THR A 1 699 ? -20.785 -17.505 -2.677 1.00 54.59 699 THR A N 1
ATOM 5604 C CA . THR A 1 699 ? -21.091 -18.150 -1.389 1.00 54.59 699 THR A CA 1
ATOM 5605 C C . THR A 1 699 ? -19.840 -18.689 -0.687 1.00 54.59 699 THR A C 1
ATOM 5607 O O . THR A 1 699 ? -19.664 -18.470 0.511 1.00 54.59 699 THR A O 1
ATOM 5610 N N . LYS A 1 700 ? -18.906 -19.330 -1.408 1.00 54.91 700 LYS A N 1
ATOM 5611 C CA . LYS A 1 700 ? -17.665 -19.858 -0.799 1.00 54.91 700 LYS A CA 1
ATOM 5612 C C . LYS A 1 700 ? -16.713 -18.766 -0.304 1.00 54.91 700 LYS A C 1
ATOM 5614 O O . LYS A 1 700 ? -15.908 -19.030 0.588 1.00 54.91 700 LYS A O 1
ATOM 5619 N N . ARG A 1 701 ? -16.804 -17.538 -0.828 1.00 48.34 701 ARG A N 1
ATOM 5620 C CA . ARG A 1 701 ? -15.991 -16.400 -0.364 1.00 48.34 701 ARG A CA 1
ATOM 5621 C C . ARG A 1 701 ? -16.411 -15.910 1.027 1.00 48.34 701 ARG A C 1
ATOM 5623 O O . ARG A 1 701 ? -15.557 -15.435 1.768 1.00 48.34 701 ARG A O 1
ATOM 5630 N N . ILE A 1 702 ? -17.685 -16.082 1.391 1.00 38.19 702 ILE A N 1
ATOM 5631 C CA . ILE A 1 702 ? -18.237 -15.718 2.708 1.00 38.19 702 ILE A CA 1
ATOM 5632 C C . ILE A 1 702 ? -17.810 -16.730 3.788 1.00 38.19 702 ILE A C 1
ATOM 5634 O O . ILE A 1 702 ? -17.611 -16.354 4.938 1.00 38.19 702 ILE A O 1
ATOM 5638 N N . CYS A 1 703 ? -17.574 -17.990 3.415 1.00 30.72 703 CYS A N 1
ATOM 5639 C CA . CYS A 1 703 ? -17.135 -19.049 4.336 1.00 30.72 703 CYS A CA 1
ATOM 5640 C C . CYS A 1 703 ? -15.608 -19.280 4.358 1.00 30.72 703 CYS A C 1
ATOM 5642 O O . CYS A 1 703 ? -15.132 -20.148 5.079 1.00 30.72 703 CYS A O 1
ATOM 5644 N N . GLY A 1 704 ? -14.828 -18.563 3.539 1.00 26.67 704 GLY A N 1
ATOM 5645 C CA . GLY A 1 704 ? -13.399 -18.835 3.317 1.00 26.67 704 GLY A CA 1
ATOM 5646 C C . GLY A 1 704 ? -12.412 -17.953 4.089 1.00 26.67 704 GLY A C 1
ATOM 5647 O O . GLY A 1 704 ? -11.206 -18.130 3.937 1.00 26.67 704 GLY A O 1
ATOM 5648 N N . SER A 1 705 ? -12.886 -16.997 4.890 1.00 27.30 705 SER A N 1
ATOM 5649 C CA . SER A 1 705 ? -12.054 -16.141 5.753 1.00 27.30 705 SER A CA 1
ATOM 5650 C C . SER A 1 705 ? -12.008 -16.636 7.206 1.00 27.30 705 SER A C 1
ATOM 5652 O O . SER A 1 705 ? -12.098 -15.823 8.128 1.00 27.30 705 SER A O 1
ATOM 5654 N N . HIS A 1 706 ? -11.924 -17.957 7.389 1.00 27.77 706 HIS A N 1
ATOM 5655 C CA . HIS A 1 706 ? -11.726 -18.609 8.686 1.00 27.77 706 HIS A CA 1
ATOM 5656 C C . HIS A 1 706 ? -10.262 -18.583 9.129 1.00 27.77 706 HIS A C 1
ATOM 5658 O O . HIS A 1 706 ? -9.377 -18.847 8.280 1.00 27.77 706 HIS A O 1
#

Mean predicted aligned error: 12.72 Å

Organism: NCBI:txid1317065

Solvent-accessible surface area (backbone atoms only — not comparable to full-atom values): 40883 Å² total; per-residue (Å²): 135,82,87,75,82,78,76,76,72,82,74,52,43,36,66,71,57,32,31,85,78,50,53,78,86,36,74,81,14,79,86,56,76,67,77,45,89,55,98,57,41,69,56,32,61,60,51,27,50,49,51,53,51,35,70,73,38,96,74,19,57,68,48,20,50,52,49,34,51,48,50,66,71,41,41,70,61,59,69,51,82,50,65,66,53,40,59,31,46,41,49,63,49,49,53,53,50,53,51,49,51,52,54,56,28,52,77,65,78,33,72,92,35,75,64,44,60,50,53,51,52,50,50,52,52,28,49,55,54,49,51,51,56,52,53,56,33,76,73,30,68,68,56,38,50,64,67,40,60,54,72,62,50,41,45,32,38,48,49,38,36,50,49,34,51,78,76,34,46,92,71,48,50,74,69,54,46,50,50,54,49,51,52,49,52,50,47,47,75,75,43,101,57,82,78,75,87,75,61,94,48,61,38,94,57,47,84,83,48,87,62,44,36,74,45,74,36,88,82,32,40,70,52,33,48,56,38,44,66,53,40,74,70,65,85,50,90,18,35,52,53,70,75,26,28,30,36,59,80,76,14,29,40,23,25,59,56,60,45,69,60,77,44,80,70,58,79,76,82,68,74,92,68,80,86,78,52,77,70,69,62,67,71,75,76,60,82,64,61,60,53,56,52,50,50,55,41,51,28,50,40,31,44,27,54,33,26,22,40,53,25,49,43,56,38,47,78,44,48,30,40,57,78,75,60,46,53,88,38,40,24,23,33,75,87,81,73,40,13,16,20,54,53,77,59,49,40,72,66,79,79,64,97,63,97,67,89,82,61,80,51,73,58,58,51,47,42,44,25,30,49,27,47,26,52,50,52,49,50,46,68,39,56,48,90,60,71,79,73,54,75,81,66,82,70,94,68,82,69,98,63,85,57,90,82,54,52,70,74,60,46,57,50,36,46,49,37,60,42,80,86,49,98,66,72,66,47,61,71,54,52,40,46,56,32,44,59,57,30,54,74,79,61,76,95,60,80,79,65,74,95,77,72,68,75,46,40,80,57,65,54,72,38,66,42,77,92,75,75,38,31,46,50,58,52,51,51,50,49,50,47,59,46,69,68,42,89,41,63,57,40,28,63,50,47,45,62,54,50,57,39,52,51,51,54,50,52,56,62,68,66,46,92,61,65,42,50,35,73,58,53,52,57,51,47,54,54,52,51,54,50,44,51,62,63,65,42,57,76,44,60,72,92,44,59,57,46,33,46,68,34,29,58,62,50,42,58,56,46,52,50,54,55,50,54,50,52,51,52,38,70,79,45,96,54,86,71,81,56,74,63,67,63,42,69,66,54,49,56,50,43,53,52,52,47,55,50,53,41,50,49,44,69,76,54,46,64,76,64,54,72,74,51,90,46,72,67,61,45,54,50,39,51,44,51,47,36,48,50,37,64,53,67,71,44,94,81,81,64,80,82,90,64,64,54,60,94,82,70,72,67,41,73,50,42,38,72,53,59,80,71,50,80,56,101,58,27,41,32,23,36,22,30,42,77,93,35,87,44,78,43,76,48,74,68,70,58,88,83,45,58,68,64,51,49,51,54,57,55,52,58,75,70,63,83,121

pLDDT: mean 80.41, std 16.4, range [26.67, 98.06]